Protein AF-A0A9D5PJR2-F1 (afdb_monomer)

Nearest PDB structures (foldseek):
  3s99-assembly1_A  TM=8.774E-01  e=3.807E-23  Brucella abortus 2308
  7x0r-assembly1_A  TM=8.544E-01  e=6.755E-19  Acetivibrio thermocellus
  4p98-assembly1_A  TM=8.118E-01  e=9.788E-18  Conexibacter woesei DSM 14684
  6shu-assembly1_A  TM=8.061E-01  e=1.067E-16  Borreliella burgdorferi JD1
  4ycs-assembly5_E  TM=8.191E-01  e=6.324E-02  Clostridioides difficile 630

Sequence (442 aa):
MPMFKKILALALALMMILGCVAVLASCGKKTDTPDNTVPDPDPVPLAELKTALITLHGDQSTYDKNFIDAFKTACANKGLTTEQYSIVTDIPEGDQCYDKAAEFADDGYQLVFADSFGHEPYMLKAAKEFKSVQFCHATGTQAHTAGVANFHDAFASIYEGRYLAGVAAGLKLLEMYDTDNDGAITDDEAKIGYVGAWPYAEVISGYTSFFLGVKSVVSNATMQVRYTSSWYDEKAEKQTALALIDDGCKLISQHADSMGAPTACEERSIPNVSYNGATGTNTFVIASKINWVPYFEYAIDCVINGKKISADYTGTIGTDSVQITALGTAAAEGTQAKLDEVKAQLVSGALKVFDCSKFTVKNAKADTSAFSKASFITMDEEGHLTAYLADVDDDGTYTGETNVIKTEGGITYFAESDGRSAPYFDIIIDGISIGAAVVVEE

Foldseek 3Di:
DPVVVVVVVVVVVVVVVVVPPPPPPDPPPPPPPVPLCPDQFDADALVLAAEEEEEQADCQFLQRVLVVVLLVVLCVVSPHDPVRYYYHHNQHLDLSLLVVLQVCLVVPHAEYEYEDASSQVSLLVNLVPRVNHAYEYEQYQALVPSSRQRYAYEYEPLLLLLLLLLLQVLLLLVVLCDPVDDRRDDLVLLEAEEEEADLDLVRLSSVLSSPLSNCVRNVSHFYEYAHQVHLDDLQQLQVRLLVSVVVRHQEYEYNHGDCNNVVNCLVVVGAYEYEQDFNQGQSYFKYKHFNCNLVSNVVSVSNNVSHRDDNFYYHYVLSVRIDMDPTHNSGDPCSVVVSVVSSVCVNVVVDDSFQQVSFFQPVLLVDPDPLRQVVQFDADPVRGTPWGQFPSNPPVPRDRDDTQFDADPNTTGRNADDSHRHGRRNGDIPSYDYDYHDDDDD

pLDDT: mean 88.7, std 16.84, range [25.62, 98.94]

Mean predicted aligned error: 8.14 Å

Solvent-accessible surface area (backbone atoms only — not comparable to full-atom values): 23193 Å² total; per-residue (Å²): 127,73,63,67,57,51,54,54,51,52,53,54,50,50,55,55,54,62,66,71,66,74,65,86,70,86,74,84,68,74,76,79,58,79,78,78,72,68,74,61,48,77,56,37,55,74,92,69,48,22,39,38,39,42,24,51,44,47,74,84,36,50,60,41,30,45,50,56,52,22,49,53,50,24,39,53,75,73,66,50,54,82,90,29,47,50,76,48,58,61,39,54,72,44,70,63,39,24,53,51,52,43,51,41,48,75,74,60,30,45,36,39,36,35,64,39,56,66,38,40,69,28,47,50,52,33,32,73,72,43,76,84,25,38,31,38,30,28,55,30,63,45,33,81,70,65,78,44,90,36,30,24,20,33,31,52,44,55,36,61,23,22,22,50,43,11,36,44,49,12,44,30,54,55,57,40,44,41,74,93,42,99,79,42,50,52,77,92,44,40,29,31,22,34,39,33,13,53,98,42,27,63,45,42,32,30,52,50,26,19,50,50,18,18,35,75,65,37,73,74,48,34,38,40,36,34,42,60,74,40,60,67,46,45,67,49,37,19,53,45,35,44,53,35,43,75,72,51,26,59,34,40,35,45,54,47,42,56,63,17,38,58,50,36,21,47,78,66,70,26,40,27,35,42,48,62,45,80,79,88,43,72,24,22,26,36,12,22,27,74,36,51,30,59,57,49,42,50,50,52,51,18,46,42,66,22,39,72,66,59,32,52,34,63,32,28,62,76,64,56,15,23,35,68,55,74,72,35,79,45,43,38,88,66,40,69,65,52,46,55,54,51,51,51,29,46,63,71,58,80,41,59,92,48,32,24,88,80,51,33,37,59,59,31,54,69,40,82,55,98,81,42,53,33,91,38,56,40,58,52,97,89,25,28,62,70,37,34,31,32,53,55,69,67,84,81,75,84,59,51,77,41,71,37,51,45,75,57,99,89,46,47,24,57,52,47,51,72,85,38,25,29,55,56,40,68,75,60,42,62,56,59,44,81,53,76,62,70,84,74,82,131

Structure (mmCIF, N/CA/C/O backbone):
data_AF-A0A9D5PJR2-F1
#
_entry.id   AF-A0A9D5PJR2-F1
#
loop_
_atom_site.group_PDB
_atom_site.id
_atom_site.type_symbol
_atom_site.label_atom_id
_atom_site.label_alt_id
_atom_site.label_comp_id
_atom_site.label_asym_id
_atom_site.label_entity_id
_atom_site.label_seq_id
_atom_site.pdbx_PDB_ins_code
_atom_site.Cartn_x
_atom_site.Cartn_y
_atom_site.Cartn_z
_atom_site.occupancy
_atom_site.B_iso_or_equiv
_atom_site.auth_seq_id
_atom_site.auth_comp_id
_atom_site.auth_asym_id
_atom_site.auth_atom_id
_atom_site.pdbx_PDB_model_num
ATOM 1 N N . MET A 1 1 ? -70.135 -40.331 -14.196 1.00 52.69 1 MET A N 1
ATOM 2 C CA . MET A 1 1 ? -68.723 -39.920 -13.987 1.00 52.69 1 MET A CA 1
ATOM 3 C C . MET A 1 1 ? -68.248 -38.612 -14.659 1.00 52.69 1 MET A C 1
ATOM 5 O O . MET A 1 1 ? -67.207 -38.136 -14.224 1.00 52.69 1 MET A O 1
ATOM 9 N N . PRO A 1 2 ? -68.937 -37.969 -15.632 1.00 46.69 2 PRO A N 1
ATOM 10 C CA . PRO A 1 2 ? -68.453 -36.698 -16.209 1.00 46.69 2 PRO A CA 1
ATOM 11 C C . PRO A 1 2 ? -68.989 -35.418 -15.530 1.00 46.69 2 PRO A C 1
ATOM 13 O O . PRO A 1 2 ? -68.427 -34.348 -15.732 1.00 46.69 2 PRO A O 1
ATOM 16 N N . MET A 1 3 ? -70.046 -35.498 -14.710 1.00 46.94 3 MET A N 1
ATOM 17 C CA . MET A 1 3 ? -70.679 -34.317 -14.091 1.00 46.94 3 MET A CA 1
ATOM 18 C C . MET A 1 3 ? -70.000 -33.883 -12.776 1.00 46.94 3 MET A C 1
ATOM 20 O O . MET A 1 3 ? -69.862 -32.693 -12.519 1.00 46.94 3 MET A O 1
ATOM 24 N N . PHE A 1 4 ? -69.459 -34.832 -12.004 1.00 44.72 4 PHE A N 1
ATOM 25 C CA . PHE A 1 4 ? -68.727 -34.551 -10.758 1.00 44.72 4 PHE A CA 1
ATOM 26 C C . PHE A 1 4 ? -67.376 -33.851 -11.010 1.00 44.72 4 PHE A C 1
ATOM 28 O O . PHE A 1 4 ? -66.970 -32.981 -10.250 1.00 44.72 4 PHE A O 1
ATOM 35 N N . LYS A 1 5 ? -66.724 -34.147 -12.146 1.00 44.00 5 LYS A N 1
ATOM 36 C CA . LYS A 1 5 ? -65.505 -33.449 -12.593 1.00 44.00 5 LYS A CA 1
ATOM 37 C C . LYS A 1 5 ? -65.777 -32.011 -13.061 1.00 44.00 5 LYS A C 1
ATOM 39 O O . LYS A 1 5 ? -64.919 -31.157 -12.890 1.00 44.00 5 LYS A O 1
ATOM 44 N N . LYS A 1 6 ? -66.972 -31.723 -13.599 1.00 43.50 6 LYS A N 1
ATOM 45 C CA . LYS A 1 6 ? -67.368 -30.368 -14.030 1.00 43.50 6 LYS A CA 1
ATOM 46 C C . LYS A 1 6 ? -67.736 -29.460 -12.854 1.00 43.50 6 LYS A C 1
ATOM 48 O O . LYS A 1 6 ? -67.397 -28.287 -12.887 1.00 43.50 6 LYS A O 1
ATOM 53 N N . ILE A 1 7 ? -68.355 -30.004 -11.803 1.00 53.38 7 ILE A N 1
ATOM 54 C CA . ILE A 1 7 ? -68.672 -29.252 -10.575 1.00 53.38 7 ILE A CA 1
ATOM 55 C C . ILE A 1 7 ? -67.394 -28.961 -9.769 1.00 53.38 7 ILE A C 1
ATOM 57 O O . ILE A 1 7 ? -67.227 -27.849 -9.277 1.00 53.38 7 ILE A O 1
ATOM 61 N N . LEU A 1 8 ? -66.446 -29.906 -9.721 1.00 46.09 8 LEU A N 1
ATOM 62 C CA . LEU A 1 8 ? -65.144 -29.695 -9.080 1.00 46.09 8 LEU A CA 1
ATOM 63 C C . LEU A 1 8 ? -64.267 -28.687 -9.852 1.00 46.09 8 LEU A C 1
ATOM 65 O O . LEU A 1 8 ? -63.626 -27.843 -9.238 1.00 46.09 8 LEU A O 1
ATOM 69 N N . ALA A 1 9 ? -64.298 -28.704 -11.191 1.00 48.59 9 ALA A N 1
ATOM 70 C CA . ALA A 1 9 ? -63.581 -27.727 -12.017 1.00 48.59 9 ALA A CA 1
ATOM 71 C C . ALA A 1 9 ? -64.177 -26.306 -11.930 1.00 48.59 9 ALA A C 1
ATOM 73 O O . ALA A 1 9 ? -63.424 -25.336 -11.917 1.00 48.59 9 ALA A O 1
ATOM 74 N N . LEU A 1 10 ? -65.506 -26.166 -11.812 1.00 44.97 10 LEU A N 1
ATOM 75 C CA . LEU A 1 10 ? -66.154 -24.860 -11.622 1.00 44.97 10 LEU A CA 1
ATOM 76 C C . LEU A 1 10 ? -65.915 -24.292 -10.210 1.00 44.97 10 LEU A C 1
ATOM 78 O O . LEU A 1 10 ? -65.758 -23.084 -10.061 1.00 44.97 10 LEU A O 1
ATOM 82 N N . ALA A 1 11 ? -65.833 -25.153 -9.187 1.00 47.03 11 ALA A N 1
ATOM 83 C CA . ALA A 1 11 ? -65.509 -24.752 -7.816 1.00 47.03 11 ALA A CA 1
ATOM 84 C C . ALA A 1 11 ? -64.033 -24.334 -7.653 1.00 47.03 11 ALA A C 1
ATOM 86 O O . ALA A 1 11 ? -63.753 -23.372 -6.941 1.00 47.03 11 ALA A O 1
ATOM 87 N N . LEU A 1 12 ? -63.097 -24.987 -8.357 1.00 47.53 12 LEU A N 1
ATOM 88 C CA . LEU A 1 12 ? -61.693 -24.554 -8.399 1.00 47.53 12 LEU A CA 1
ATOM 89 C C . LEU A 1 12 ? -61.491 -23.270 -9.227 1.00 47.53 12 LEU A C 1
ATOM 91 O O . LEU A 1 12 ? -60.682 -22.431 -8.841 1.00 47.53 12 LEU A O 1
ATOM 95 N N . ALA A 1 13 ? -62.252 -23.065 -10.308 1.00 46.59 13 ALA A N 1
ATOM 96 C CA . ALA A 1 13 ? -62.172 -21.840 -11.110 1.00 46.59 13 ALA A CA 1
ATOM 97 C C . ALA A 1 13 ? -62.785 -20.613 -10.402 1.00 46.59 13 ALA A C 1
ATOM 99 O O . ALA A 1 13 ? -62.235 -19.517 -10.501 1.00 46.59 13 ALA A O 1
ATOM 100 N N . LEU A 1 14 ? -63.870 -20.776 -9.629 1.00 42.06 14 LEU A N 1
ATOM 101 C CA . LEU A 1 14 ? -64.416 -19.681 -8.812 1.00 42.06 14 LEU A CA 1
ATOM 102 C C . LEU A 1 14 ? -63.527 -19.329 -7.605 1.00 42.06 14 LEU A C 1
ATOM 104 O O . LEU A 1 14 ? -63.478 -18.159 -7.229 1.00 42.06 14 LEU A O 1
ATOM 108 N N . MET A 1 15 ? -62.782 -20.288 -7.039 1.00 47.50 15 MET A N 1
ATOM 109 C CA . MET A 1 15 ? -61.779 -19.996 -6.002 1.00 47.50 15 MET A CA 1
ATOM 110 C C . MET A 1 15 ? -60.532 -19.292 -6.558 1.00 47.50 15 MET A C 1
ATOM 112 O O . MET A 1 15 ? -59.931 -18.493 -5.845 1.00 47.50 15 MET A O 1
ATOM 116 N N . MET A 1 16 ? -60.189 -19.492 -7.836 1.00 43.00 16 MET A N 1
ATOM 117 C CA . MET A 1 16 ? -59.125 -18.718 -8.491 1.00 43.00 16 MET A CA 1
ATOM 118 C C . MET A 1 16 ? -59.555 -17.287 -8.852 1.00 43.00 16 MET A C 1
ATOM 120 O O . MET A 1 16 ? -58.722 -16.391 -8.821 1.00 43.00 16 MET A O 1
ATOM 124 N N . ILE A 1 17 ? -60.839 -17.026 -9.134 1.00 43.53 17 ILE A N 1
ATOM 125 C CA . ILE A 1 17 ? -61.300 -15.678 -9.529 1.00 43.53 17 ILE A CA 1
ATOM 126 C C . ILE A 1 17 ? -61.677 -14.801 -8.319 1.00 43.53 17 ILE A C 1
ATOM 128 O O . ILE A 1 17 ? -61.414 -13.601 -8.354 1.00 43.53 17 ILE A O 1
ATOM 132 N N . LEU A 1 18 ? -62.184 -15.357 -7.207 1.00 36.44 18 LEU A N 1
ATOM 133 C CA . LEU A 1 18 ? -62.359 -14.570 -5.969 1.00 36.44 18 LEU A CA 1
ATOM 134 C C . LEU A 1 18 ? -61.035 -14.282 -5.233 1.00 36.44 18 LEU A C 1
ATOM 136 O O . LEU A 1 18 ? -60.969 -13.311 -4.483 1.00 36.44 18 LEU A O 1
ATOM 140 N N . GLY A 1 19 ? -59.975 -15.062 -5.477 1.00 40.91 19 GLY A N 1
ATOM 141 C CA . GLY A 1 19 ? -58.626 -14.770 -4.974 1.00 40.91 19 GLY A CA 1
ATOM 142 C C . GLY A 1 19 ? -57.915 -13.635 -5.724 1.00 40.91 19 GLY A C 1
ATOM 143 O O . GLY A 1 19 ? -57.023 -12.999 -5.170 1.00 40.91 19 GLY A O 1
ATOM 144 N N . CYS A 1 20 ? -58.340 -13.330 -6.957 1.00 36.72 20 CYS A N 1
ATOM 145 C CA . CYS A 1 20 ? -57.711 -12.321 -7.814 1.00 36.72 20 CYS A CA 1
ATOM 146 C C . CYS A 1 20 ? -58.354 -10.920 -7.757 1.00 36.72 20 CYS A C 1
ATOM 148 O O . CYS A 1 20 ? -57.863 -10.020 -8.431 1.00 36.72 20 CYS A O 1
ATOM 150 N N . VAL A 1 21 ? -59.411 -10.691 -6.963 1.00 39.53 21 VAL A N 1
ATOM 151 C CA . VAL A 1 21 ? -60.089 -9.369 -6.892 1.00 39.53 21 VAL A CA 1
ATOM 152 C C . VAL A 1 21 ? -60.064 -8.735 -5.487 1.00 39.53 21 VAL A C 1
ATOM 154 O O . VAL A 1 21 ? -60.427 -7.575 -5.332 1.00 39.53 21 VAL A O 1
ATOM 157 N N . ALA A 1 22 ? -59.538 -9.419 -4.465 1.00 36.53 22 ALA A N 1
ATOM 158 C CA . ALA A 1 22 ? -59.461 -8.891 -3.093 1.00 36.53 22 ALA A CA 1
ATOM 159 C C . ALA A 1 22 ? -58.058 -8.418 -2.643 1.00 36.53 22 ALA A C 1
ATOM 161 O O . ALA A 1 22 ? -57.836 -8.250 -1.449 1.00 36.53 22 ALA A O 1
ATOM 162 N N . VAL A 1 23 ? -57.113 -8.181 -3.567 1.00 35.72 23 VAL A N 1
ATOM 163 C CA . VAL A 1 23 ? -55.771 -7.627 -3.240 1.00 35.72 23 VAL A CA 1
ATOM 164 C C . VAL A 1 23 ? -55.412 -6.386 -4.084 1.00 35.72 23 VAL A C 1
ATOM 166 O O . VAL A 1 23 ? -54.296 -5.886 -4.037 1.00 35.72 23 VAL A O 1
ATOM 169 N N . LEU A 1 24 ? -56.371 -5.802 -4.813 1.00 35.50 24 LEU A N 1
ATOM 170 C CA . LEU A 1 24 ? -56.173 -4.542 -5.558 1.00 35.50 24 LEU A CA 1
ATOM 171 C C . LEU A 1 24 ? -56.577 -3.275 -4.779 1.00 35.50 24 LEU A C 1
ATOM 173 O O . LEU A 1 24 ? -56.768 -2.211 -5.360 1.00 35.50 24 LEU A O 1
ATOM 177 N N . ALA A 1 25 ? -56.642 -3.356 -3.452 1.00 43.44 25 ALA A N 1
ATOM 178 C CA . ALA A 1 25 ? -56.685 -2.189 -2.580 1.00 43.44 25 ALA A CA 1
ATOM 179 C C . ALA A 1 25 ? -55.900 -2.509 -1.302 1.00 43.44 25 ALA A C 1
ATOM 181 O O . ALA A 1 25 ? -56.259 -3.428 -0.576 1.00 43.44 25 ALA A O 1
ATOM 182 N N . SER A 1 26 ? -54.844 -1.736 -1.034 1.00 36.69 26 SER A N 1
ATOM 183 C CA . SER A 1 26 ? -53.911 -1.880 0.097 1.00 36.69 26 SER A CA 1
ATOM 184 C C . SER A 1 26 ? -52.732 -2.845 -0.108 1.00 36.69 26 SER A C 1
ATOM 186 O O . SER A 1 26 ? -52.546 -3.820 0.615 1.00 36.69 26 SER A O 1
ATOM 188 N N . CYS A 1 27 ? -51.868 -2.519 -1.070 1.00 27.56 27 CYS A N 1
ATOM 189 C CA . CYS A 1 27 ? -50.467 -2.950 -1.075 1.00 27.56 27 CYS A CA 1
ATOM 190 C C . CYS A 1 27 ? -49.558 -1.743 -1.345 1.00 27.56 27 CYS A C 1
ATOM 192 O O . CYS A 1 27 ? -48.788 -1.717 -2.295 1.00 27.56 27 CYS A O 1
ATOM 194 N N . GLY A 1 28 ? -49.628 -0.739 -0.466 1.00 32.19 28 GLY A N 1
ATOM 195 C CA . GLY A 1 28 ? -48.444 0.051 -0.129 1.00 32.19 28 GLY A CA 1
ATOM 196 C C . GLY A 1 28 ? -47.586 -0.794 0.805 1.00 32.19 28 GLY A C 1
ATOM 197 O O . GLY A 1 28 ? -47.544 -0.546 2.007 1.00 32.19 28 GLY A O 1
ATOM 198 N N . LYS A 1 29 ? -47.005 -1.877 0.278 1.00 25.62 29 LYS A N 1
ATOM 199 C CA . LYS A 1 29 ? -46.050 -2.678 1.033 1.00 25.62 29 LYS A CA 1
ATOM 200 C C . LYS A 1 29 ? -44.790 -1.830 1.091 1.00 25.62 29 LYS A C 1
ATOM 202 O O . LYS A 1 29 ? -44.111 -1.667 0.081 1.00 25.62 29 LYS A O 1
ATOM 207 N N . LYS A 1 30 ? -44.554 -1.241 2.266 1.00 30.16 30 LYS A N 1
ATOM 208 C CA . LYS A 1 30 ? -43.218 -0.873 2.715 1.00 30.16 30 LYS A CA 1
ATOM 209 C C . LYS A 1 30 ? -42.295 -1.994 2.258 1.00 30.16 30 LYS A C 1
ATOM 211 O O . LYS A 1 30 ? -42.483 -3.151 2.634 1.00 30.16 30 LYS A O 1
ATOM 216 N N . THR A 1 31 ? -41.378 -1.662 1.365 1.00 25.89 31 THR A N 1
ATOM 217 C CA . THR A 1 31 ? -40.114 -2.366 1.334 1.00 25.89 31 THR A CA 1
ATOM 218 C C . THR A 1 31 ? -39.574 -2.202 2.744 1.00 25.89 31 THR A C 1
ATOM 220 O O . THR A 1 31 ? -39.155 -1.107 3.113 1.00 25.89 31 THR A O 1
ATOM 223 N N . ASP A 1 32 ? -39.661 -3.254 3.554 1.00 32.19 32 ASP A N 1
ATOM 224 C CA . ASP A 1 32 ? -38.741 -3.418 4.670 1.00 32.19 32 ASP A CA 1
ATOM 225 C C . ASP A 1 32 ? -37.371 -3.665 4.022 1.00 32.19 32 ASP A C 1
ATOM 227 O O . ASP A 1 32 ? -36.853 -4.777 3.970 1.00 32.19 32 ASP A O 1
ATOM 231 N N . THR A 1 33 ? -36.818 -2.606 3.426 1.00 28.81 33 THR A N 1
ATOM 232 C CA . THR A 1 33 ? -35.387 -2.374 3.489 1.00 28.81 33 THR A CA 1
ATOM 233 C C . THR A 1 33 ? -35.076 -2.511 4.975 1.00 28.81 33 THR A C 1
ATOM 235 O O . THR A 1 33 ? -35.781 -1.867 5.763 1.00 28.81 33 THR A O 1
ATOM 238 N N . PRO A 1 34 ? -34.119 -3.352 5.400 1.00 29.62 34 PRO A N 1
ATOM 239 C CA . PRO A 1 34 ? -33.586 -3.213 6.741 1.00 29.62 34 PRO A CA 1
ATOM 240 C C . PRO A 1 34 ? -33.292 -1.730 6.897 1.00 29.62 34 PRO A C 1
ATOM 242 O O . PRO A 1 34 ? -32.591 -1.146 6.064 1.00 29.62 34 PRO A O 1
ATOM 245 N N . ASP A 1 35 ? -33.952 -1.096 7.857 1.00 32.56 35 ASP A N 1
ATOM 246 C CA . ASP A 1 35 ? -33.640 0.272 8.201 1.00 32.56 35 ASP A CA 1
ATOM 247 C C . ASP A 1 35 ? -32.253 0.211 8.839 1.00 32.56 35 ASP A C 1
ATOM 249 O O . ASP A 1 35 ? -32.098 0.078 10.046 1.00 32.56 35 ASP A O 1
ATOM 253 N N . ASN A 1 36 ? -31.227 0.195 7.985 1.00 35.72 36 ASN A N 1
ATOM 254 C CA . ASN A 1 36 ? -29.820 0.234 8.355 1.00 35.72 36 ASN A CA 1
ATOM 255 C C . ASN A 1 36 ? -29.443 1.622 8.893 1.00 35.72 36 ASN A C 1
ATOM 257 O O . ASN A 1 36 ? -28.254 1.923 9.028 1.00 35.72 36 ASN A O 1
ATOM 261 N N . THR A 1 37 ? -30.426 2.472 9.223 1.00 39.44 37 THR A N 1
ATOM 262 C CA . THR A 1 37 ? -30.210 3.610 10.109 1.00 39.44 37 THR A CA 1
ATOM 263 C C . THR A 1 37 ? -29.995 3.086 11.527 1.00 39.44 37 THR A C 1
ATOM 265 O O . THR A 1 37 ? -30.824 3.190 12.425 1.00 39.44 37 THR A O 1
ATOM 268 N N . VAL A 1 38 ? -28.819 2.491 11.733 1.00 53.53 38 VAL A N 1
ATOM 269 C CA . VAL A 1 38 ? -28.205 2.484 13.056 1.00 53.53 38 VAL A CA 1
ATOM 270 C C . VAL A 1 38 ? -28.164 3.954 13.479 1.00 53.53 38 VAL A C 1
ATOM 272 O O . VAL A 1 38 ? -27.588 4.752 12.732 1.00 53.53 38 VAL A O 1
ATOM 275 N N . PRO A 1 39 ? -28.821 4.338 14.589 1.00 57.62 39 PRO A N 1
ATOM 276 C CA . PRO A 1 39 ? -28.749 5.701 15.085 1.00 57.62 39 PRO A CA 1
ATOM 277 C C . PRO A 1 39 ? -27.286 6.104 15.236 1.00 57.62 39 PRO A C 1
ATOM 279 O O . PRO A 1 39 ? -26.465 5.283 15.654 1.00 57.62 39 PRO A O 1
ATOM 282 N N . ASP A 1 40 ? -26.971 7.347 14.881 1.00 70.81 40 ASP A N 1
ATOM 283 C CA . ASP A 1 40 ? -25.651 7.903 15.148 1.00 70.81 40 ASP A CA 1
ATOM 284 C C . ASP A 1 40 ? -25.293 7.688 16.633 1.00 70.81 40 ASP A C 1
ATOM 286 O O . ASP A 1 40 ? -26.171 7.829 17.496 1.00 70.81 40 ASP A O 1
ATOM 290 N N . PRO A 1 41 ? -24.045 7.291 16.945 1.00 78.38 41 PRO A N 1
ATOM 291 C CA . PRO A 1 41 ? -23.635 7.070 18.323 1.00 78.38 41 PRO A CA 1
ATOM 292 C C . PRO A 1 41 ? -23.703 8.381 19.113 1.00 78.38 41 PRO A C 1
ATOM 294 O O . PRO A 1 41 ? -23.521 9.464 18.556 1.00 78.38 41 PRO A O 1
ATOM 297 N N . ASP A 1 42 ? -23.923 8.288 20.425 1.00 85.56 42 ASP A N 1
ATOM 298 C CA . ASP A 1 42 ? -23.877 9.473 21.279 1.00 85.56 42 ASP A CA 1
ATOM 299 C C . ASP A 1 42 ? -22.464 10.095 21.247 1.00 85.56 42 ASP A C 1
ATOM 301 O O . ASP A 1 42 ? -21.467 9.367 21.318 1.00 85.56 42 ASP A O 1
ATOM 305 N N . PRO A 1 43 ? -22.345 11.431 21.140 1.00 92.56 43 PRO A N 1
ATOM 306 C CA . PRO A 1 43 ? -21.051 12.101 21.131 1.00 92.56 43 PRO A CA 1
ATOM 307 C C . PRO A 1 43 ? -20.316 11.910 22.460 1.00 92.56 43 PRO A C 1
ATOM 309 O O . PRO A 1 43 ? -20.895 12.095 23.533 1.00 92.56 43 PRO A O 1
ATOM 312 N N . VAL A 1 44 ? -19.018 11.615 22.388 1.00 95.50 44 VAL A N 1
ATOM 313 C CA . VAL A 1 44 ? -18.141 11.489 23.562 1.00 95.50 44 VAL A CA 1
ATOM 314 C C . VAL A 1 44 ? -17.343 12.784 23.740 1.00 95.50 44 VAL A C 1
ATOM 316 O O . VAL A 1 44 ? -16.547 13.133 22.867 1.00 95.50 44 VAL A O 1
ATOM 319 N N . PRO A 1 45 ? -17.490 13.524 24.853 1.00 95.75 45 PRO A N 1
ATOM 320 C CA . PRO A 1 45 ? -16.675 14.709 25.095 1.00 95.75 45 PRO A CA 1
ATOM 321 C C . PRO A 1 45 ? -15.177 14.390 25.007 1.00 95.75 45 PRO A C 1
ATOM 323 O O . PRO A 1 45 ? -14.715 13.409 25.581 1.00 95.75 45 PRO A O 1
ATOM 326 N N . LEU A 1 46 ? -14.389 15.253 24.355 1.00 95.50 46 LEU A N 1
ATOM 327 C CA . LEU A 1 46 ? -12.939 15.046 24.196 1.00 95.50 46 LEU A CA 1
ATOM 328 C C . LEU A 1 46 ? -12.219 14.784 25.532 1.00 95.50 46 LEU A C 1
ATOM 330 O O . LEU A 1 46 ? -11.266 14.019 25.563 1.00 95.50 46 LEU A O 1
ATOM 334 N N . ALA A 1 47 ? -12.667 15.403 26.628 1.00 95.69 47 ALA A N 1
ATOM 335 C CA . ALA A 1 47 ? -12.087 15.211 27.961 1.00 95.69 47 ALA A CA 1
ATOM 336 C C . ALA A 1 47 ? -12.379 13.826 28.577 1.00 95.69 47 ALA A C 1
ATOM 338 O O . ALA A 1 47 ? -11.711 13.432 29.528 1.00 95.69 47 ALA A O 1
ATOM 339 N N . GLU A 1 48 ? -13.381 13.116 28.060 1.00 95.56 48 GLU A N 1
ATOM 340 C CA . GLU A 1 48 ? -13.817 11.792 28.516 1.00 95.56 48 GLU A CA 1
ATOM 341 C C . GLU A 1 48 ? -13.354 10.676 27.570 1.00 95.56 48 GLU A C 1
ATOM 343 O O . GLU A 1 48 ? -13.314 9.518 27.977 1.00 95.56 48 GLU A O 1
ATOM 348 N N . LEU A 1 49 ? -12.966 11.022 26.336 1.00 97.69 49 LEU A N 1
ATOM 349 C CA . LEU A 1 49 ? -12.475 10.069 25.349 1.00 97.69 49 LEU A CA 1
ATOM 350 C C . LEU A 1 49 ? -11.214 9.354 25.847 1.00 97.69 49 LEU A C 1
ATOM 352 O O . LEU A 1 49 ? -10.213 9.996 26.179 1.00 97.69 49 LEU A O 1
ATOM 356 N N . LYS A 1 50 ? -11.256 8.025 25.790 1.00 98.50 50 LYS A N 1
ATOM 357 C CA . LYS A 1 50 ? -10.116 7.120 25.884 1.00 98.50 50 LYS A CA 1
ATOM 358 C C . LYS A 1 50 ? -10.014 6.254 24.630 1.00 98.50 50 LYS A C 1
ATOM 360 O O . LYS A 1 50 ? -11.016 5.693 24.180 1.00 98.50 50 LYS A O 1
ATOM 365 N N . THR A 1 51 ? -8.808 6.128 24.081 1.00 98.75 51 THR A N 1
ATOM 366 C CA . THR A 1 51 ? -8.543 5.377 22.843 1.00 98.75 51 THR A CA 1
ATOM 367 C C . THR A 1 51 ? -7.314 4.476 22.955 1.00 98.75 51 THR A C 1
ATOM 369 O O . THR A 1 51 ? -6.344 4.834 23.615 1.00 98.75 51 THR A O 1
ATOM 372 N N . ALA A 1 52 ? -7.328 3.297 22.343 1.00 98.75 52 ALA A N 1
ATOM 373 C CA . ALA A 1 52 ? -6.226 2.342 22.442 1.00 98.75 52 ALA A CA 1
ATOM 374 C C . ALA A 1 52 ? -5.745 1.854 21.075 1.00 98.75 52 ALA A C 1
ATOM 376 O O . ALA A 1 52 ? -6.534 1.758 20.140 1.00 98.75 52 ALA A O 1
ATOM 377 N N . LEU A 1 53 ? -4.461 1.509 20.990 1.00 98.81 53 LEU A N 1
ATOM 378 C CA . LEU A 1 53 ? -3.848 0.825 19.854 1.00 98.81 53 LEU A CA 1
ATOM 379 C C . LEU A 1 53 ? -3.249 -0.512 20.313 1.00 98.81 53 LEU A C 1
ATOM 381 O O . LEU A 1 53 ? -2.482 -0.553 21.277 1.00 98.81 53 LEU A O 1
ATOM 385 N N . ILE A 1 54 ? -3.592 -1.580 19.602 1.00 98.69 54 ILE A N 1
ATOM 386 C CA . ILE A 1 54 ? -3.044 -2.930 19.729 1.00 98.69 54 ILE A CA 1
ATOM 387 C C . ILE A 1 54 ? -2.141 -3.174 18.518 1.00 98.69 54 ILE A C 1
ATOM 389 O O . ILE A 1 54 ? -2.612 -3.017 17.393 1.00 98.69 54 ILE A O 1
ATOM 393 N N . THR A 1 55 ? -0.877 -3.549 18.740 1.00 97.56 55 THR A N 1
ATOM 394 C CA . THR A 1 55 ? 0.066 -3.857 17.651 1.00 97.56 55 THR A CA 1
ATOM 395 C C . THR A 1 55 ? 0.639 -5.268 17.729 1.00 97.56 55 THR A C 1
ATOM 397 O O . THR A 1 55 ? 0.814 -5.819 18.826 1.00 97.56 55 THR A O 1
ATOM 400 N N . LEU A 1 56 ? 0.928 -5.870 16.569 1.00 91.88 56 LEU A N 1
ATOM 401 C CA . LEU A 1 56 ? 1.504 -7.219 16.483 1.00 91.88 56 LEU A CA 1
ATOM 402 C C . LEU A 1 56 ? 2.933 -7.276 17.032 1.00 91.88 56 LEU A C 1
ATOM 404 O O . LEU A 1 56 ? 3.277 -8.220 17.742 1.00 91.88 56 LEU A O 1
ATOM 408 N N . HIS A 1 57 ? 3.745 -6.263 16.743 1.00 90.69 57 HIS A N 1
ATOM 409 C CA . HIS A 1 57 ? 5.129 -6.123 17.194 1.00 90.69 57 HIS A CA 1
ATOM 410 C C . HIS A 1 57 ? 5.374 -4.750 17.839 1.00 90.69 57 HIS A C 1
ATOM 412 O O . HIS A 1 57 ? 4.518 -3.864 17.858 1.00 90.69 57 HIS A O 1
ATOM 418 N N . GLY A 1 58 ? 6.573 -4.562 18.393 1.00 89.75 58 GLY A N 1
ATOM 419 C CA . GLY A 1 58 ? 7.070 -3.263 18.851 1.00 89.75 58 GLY A CA 1
ATOM 420 C C . GLY A 1 58 ? 7.677 -2.377 17.749 1.00 89.75 58 GLY A C 1
ATOM 421 O O . GLY A 1 58 ? 7.633 -2.666 16.556 1.00 89.75 58 GLY A O 1
ATOM 422 N N . ASP A 1 59 ? 8.338 -1.297 18.170 1.00 88.31 59 ASP A N 1
ATOM 423 C CA . ASP A 1 59 ? 8.902 -0.247 17.302 1.00 88.31 59 ASP A CA 1
ATOM 424 C C . ASP A 1 59 ? 10.104 -0.660 16.430 1.00 88.31 59 ASP A C 1
ATOM 426 O O . ASP A 1 59 ? 10.620 0.153 15.658 1.00 88.31 59 ASP A O 1
ATOM 430 N N . GLN A 1 60 ? 10.554 -1.908 16.552 1.00 83.38 60 GLN A N 1
ATOM 431 C CA . GLN A 1 60 ? 11.595 -2.492 15.706 1.00 83.38 60 GLN A CA 1
ATOM 432 C C . GLN A 1 60 ? 11.051 -2.913 14.334 1.00 83.38 60 GLN A C 1
ATOM 434 O O . GLN A 1 60 ? 11.809 -2.961 13.365 1.00 83.38 60 GLN A O 1
ATOM 439 N N . SER A 1 61 ? 9.747 -3.189 14.242 1.00 84.94 61 SER A N 1
ATOM 440 C CA . SER A 1 61 ? 9.053 -3.383 12.972 1.00 84.94 61 SER A CA 1
ATOM 441 C C . SER A 1 61 ? 8.776 -2.024 12.337 1.00 84.94 61 SER A C 1
ATOM 443 O O . SER A 1 61 ? 8.201 -1.131 12.966 1.00 84.94 61 SER A O 1
ATOM 445 N N . THR A 1 62 ? 9.184 -1.844 11.078 1.00 81.44 62 THR A N 1
ATOM 446 C CA . THR A 1 62 ? 8.944 -0.580 10.363 1.00 81.44 62 THR A CA 1
ATOM 447 C C . THR A 1 62 ? 7.453 -0.306 10.153 1.00 81.44 62 THR A C 1
ATOM 449 O O . THR A 1 62 ? 7.053 0.862 10.114 1.00 81.44 62 THR A O 1
ATOM 452 N N . TYR A 1 63 ? 6.636 -1.359 10.075 1.00 85.69 63 TYR A N 1
ATOM 453 C CA . TYR A 1 63 ? 5.184 -1.292 9.949 1.00 85.69 63 TYR A CA 1
ATOM 454 C C . TYR A 1 63 ? 4.521 -0.831 11.255 1.00 85.69 63 TYR A C 1
ATOM 456 O O . TYR A 1 63 ? 3.913 0.241 11.287 1.00 85.69 63 TYR A O 1
ATOM 464 N N . ASP A 1 64 ? 4.720 -1.560 12.355 1.00 90.69 64 ASP A N 1
ATOM 465 C CA . ASP A 1 64 ? 4.117 -1.251 13.659 1.00 90.69 64 ASP A CA 1
ATOM 466 C C . ASP A 1 64 ? 4.598 0.110 14.183 1.00 90.69 64 ASP A C 1
ATOM 468 O O . ASP A 1 64 ? 3.817 0.922 14.685 1.00 90.69 64 ASP A O 1
ATOM 472 N N . LYS A 1 65 ? 5.884 0.440 13.982 1.00 90.81 65 LYS A N 1
ATOM 473 C CA . LYS A 1 65 ? 6.415 1.770 14.306 1.00 90.81 65 LYS A CA 1
ATOM 474 C C . LYS A 1 65 ? 5.636 2.885 13.607 1.00 90.81 65 LYS A C 1
ATOM 476 O O . LYS A 1 65 ? 5.389 3.928 14.217 1.00 90.81 65 LYS A O 1
ATOM 481 N N . ASN A 1 66 ? 5.251 2.686 12.347 1.00 91.00 66 ASN A N 1
ATOM 482 C CA . ASN A 1 66 ? 4.486 3.669 11.590 1.00 91.00 66 ASN A CA 1
ATOM 483 C C . ASN A 1 66 ? 3.079 3.877 12.180 1.00 91.00 66 ASN A C 1
ATOM 485 O O . ASN A 1 66 ? 2.642 5.023 12.293 1.00 91.00 66 ASN A O 1
ATOM 489 N N . PHE A 1 67 ? 2.405 2.810 12.625 1.00 95.31 67 PHE A N 1
ATOM 490 C CA . PHE A 1 67 ? 1.135 2.908 13.360 1.00 95.31 67 PHE A CA 1
ATOM 491 C C . PHE A 1 67 ? 1.303 3.612 14.707 1.00 95.31 67 PHE A C 1
ATOM 493 O O . PHE A 1 67 ? 0.572 4.559 14.998 1.00 95.31 67 PHE A O 1
ATOM 500 N N . ILE A 1 68 ? 2.295 3.206 15.503 1.00 97.38 68 ILE A N 1
ATOM 501 C CA . ILE A 1 68 ? 2.577 3.770 16.831 1.00 97.38 68 ILE A CA 1
ATOM 502 C C . ILE A 1 68 ? 2.855 5.274 16.742 1.00 97.38 68 ILE A C 1
ATOM 504 O O . ILE A 1 68 ? 2.297 6.058 17.516 1.00 97.38 68 ILE A O 1
ATOM 508 N N . ASP A 1 69 ? 3.716 5.691 15.813 1.00 96.12 69 ASP A N 1
ATOM 509 C CA . ASP A 1 69 ? 4.064 7.101 15.633 1.00 96.12 69 ASP A CA 1
ATOM 510 C C . ASP A 1 69 ? 2.851 7.903 15.139 1.00 96.12 69 ASP A C 1
ATOM 512 O O . ASP A 1 69 ? 2.548 8.961 15.695 1.00 96.12 69 ASP A O 1
ATOM 516 N N . ALA A 1 70 ? 2.105 7.382 14.158 1.00 97.12 70 ALA A N 1
ATOM 517 C CA . ALA A 1 70 ? 0.907 8.037 13.639 1.00 97.12 70 ALA A CA 1
ATOM 518 C C . ALA A 1 70 ? -0.203 8.163 14.694 1.00 97.12 70 ALA A C 1
ATOM 520 O O . ALA A 1 70 ? -0.838 9.212 14.790 1.00 97.12 70 ALA A O 1
ATOM 521 N N . PHE A 1 71 ? -0.410 7.143 15.527 1.00 98.44 71 PHE A N 1
ATOM 522 C CA . PHE A 1 71 ? -1.403 7.167 16.600 1.00 98.44 71 PHE A CA 1
ATOM 523 C C . PHE A 1 71 ? -1.060 8.215 17.659 1.00 98.44 71 PHE A C 1
ATOM 525 O O . PHE A 1 71 ? -1.919 9.009 18.048 1.00 98.44 71 PHE A O 1
ATOM 532 N N . LYS A 1 72 ? 0.214 8.292 18.069 1.00 98.25 72 LYS A N 1
ATOM 533 C CA . LYS A 1 72 ? 0.703 9.342 18.979 1.00 98.25 72 LYS A CA 1
ATOM 534 C C . LYS A 1 72 ? 0.513 10.734 18.380 1.00 98.25 72 LYS A C 1
ATOM 536 O O . LYS A 1 72 ? 0.040 11.631 19.078 1.00 98.25 72 LYS A O 1
ATOM 541 N N . THR A 1 73 ? 0.861 10.920 17.105 1.00 98.31 73 THR A N 1
ATOM 542 C CA . THR A 1 73 ? 0.677 12.196 16.400 1.00 98.31 73 THR A CA 1
ATOM 543 C C . THR A 1 73 ? -0.795 12.586 16.320 1.00 98.31 73 THR A C 1
ATOM 545 O O . THR A 1 73 ? -1.127 13.711 16.681 1.00 98.31 73 THR A O 1
ATOM 548 N N . ALA A 1 74 ? -1.682 11.670 15.928 1.00 98.44 74 ALA A N 1
ATOM 549 C CA . ALA A 1 74 ? -3.118 11.925 15.869 1.00 98.44 74 ALA A CA 1
ATOM 550 C C . ALA A 1 74 ? -3.679 12.287 17.251 1.00 98.44 74 ALA A C 1
ATOM 552 O O . ALA A 1 74 ? -4.325 13.321 17.400 1.00 98.44 74 ALA A O 1
ATOM 553 N N . CYS A 1 75 ? -3.364 11.511 18.294 1.00 98.50 75 CYS A N 1
ATOM 554 C CA . CYS A 1 75 ? -3.787 11.819 19.663 1.00 98.50 75 CYS A CA 1
ATOM 555 C C . CYS A 1 75 ? -3.333 13.222 20.096 1.00 98.50 75 CYS A C 1
ATOM 557 O O . CYS A 1 75 ? -4.140 13.999 20.609 1.00 98.50 75 CYS A O 1
ATOM 559 N N . ALA A 1 76 ? -2.074 13.583 19.829 1.00 98.25 76 ALA A N 1
ATOM 560 C CA . ALA A 1 76 ? -1.546 14.910 20.135 1.00 98.25 76 ALA A CA 1
ATOM 561 C C . ALA A 1 76 ? -2.256 16.026 19.344 1.00 98.25 76 ALA A C 1
ATOM 563 O O . ALA A 1 76 ? -2.649 17.033 19.933 1.00 98.25 76 ALA A O 1
ATOM 564 N N . ASN A 1 77 ? -2.477 15.840 18.039 1.00 98.31 77 ASN A N 1
ATOM 565 C CA . ASN A 1 77 ? -3.179 16.799 17.179 1.00 98.31 77 ASN A CA 1
ATOM 566 C C . ASN A 1 77 ? -4.633 17.021 17.618 1.00 98.31 77 ASN A C 1
ATOM 568 O O . ASN A 1 77 ? -5.144 18.140 17.545 1.00 98.31 77 ASN A O 1
ATOM 572 N N . LYS A 1 78 ? -5.298 15.967 18.105 1.00 97.88 78 LYS A N 1
ATOM 573 C CA . LYS A 1 78 ? -6.667 16.024 18.637 1.00 97.88 78 LYS A CA 1
ATOM 574 C C . LYS A 1 78 ? -6.741 16.508 20.088 1.00 97.88 78 LYS A C 1
ATOM 576 O O . LYS A 1 78 ? -7.840 16.725 20.588 1.00 97.88 78 LYS A O 1
ATOM 581 N N . GLY A 1 79 ? -5.601 16.728 20.746 1.00 97.50 79 GLY A N 1
ATOM 582 C CA . GLY A 1 79 ? -5.526 17.262 22.106 1.00 97.50 79 GLY A CA 1
ATOM 583 C C . GLY A 1 79 ? -5.746 16.231 23.214 1.00 97.50 79 GLY A C 1
ATOM 584 O O . GLY A 1 79 ? -6.048 16.625 24.339 1.00 97.50 79 GLY A O 1
ATOM 585 N N . LEU A 1 80 ? -5.599 14.934 22.923 1.00 98.06 80 LEU A N 1
ATOM 586 C CA . LEU A 1 80 ? -5.641 13.884 23.938 1.00 98.06 80 LEU A CA 1
ATOM 587 C C . LEU A 1 80 ? -4.366 13.930 24.784 1.00 98.06 80 LEU A C 1
ATOM 589 O O . LEU A 1 80 ? -3.252 14.082 24.276 1.00 98.06 80 LEU A O 1
ATOM 593 N N . THR A 1 81 ? -4.528 13.761 26.092 1.00 96.19 81 THR A N 1
ATOM 594 C CA . THR A 1 81 ? -3.398 13.606 27.015 1.00 96.19 81 THR A CA 1
ATOM 595 C C . THR A 1 81 ? -2.884 12.164 27.025 1.00 96.19 81 THR A C 1
ATOM 597 O O . THR A 1 81 ? -3.559 11.241 26.576 1.00 96.19 81 THR A O 1
ATOM 600 N N . THR A 1 82 ? -1.696 11.937 27.588 1.00 93.31 82 THR A N 1
ATOM 601 C CA . THR A 1 82 ? -1.115 10.588 27.729 1.00 93.31 82 THR A CA 1
ATOM 602 C C . THR A 1 82 ? -1.907 9.662 28.657 1.00 93.31 82 THR A C 1
ATOM 604 O O . THR A 1 82 ? -1.651 8.468 28.665 1.00 93.31 82 THR A O 1
ATOM 607 N N . GLU A 1 83 ? -2.848 10.187 29.450 1.00 95.69 83 GLU A N 1
ATOM 608 C CA . GLU A 1 83 ? -3.758 9.385 30.288 1.00 95.69 83 GLU A CA 1
ATOM 609 C C . GLU A 1 83 ? -4.999 8.908 29.512 1.00 95.69 83 GLU A C 1
ATOM 611 O O . GLU A 1 83 ? -5.729 8.032 29.973 1.00 95.69 83 GLU A O 1
ATOM 616 N N . GLN A 1 84 ? -5.245 9.491 28.335 1.00 98.19 84 GLN A N 1
ATOM 617 C CA . GLN A 1 84 ? -6.406 9.217 27.488 1.00 98.19 84 GLN A CA 1
ATOM 618 C C . GLN A 1 84 ? -6.110 8.235 26.360 1.00 98.19 84 GLN A C 1
ATOM 620 O O . GLN A 1 84 ? -7.011 7.902 25.592 1.00 98.19 84 GLN A O 1
ATOM 625 N N . TYR A 1 85 ? -4.871 7.770 26.223 1.00 98.44 85 TYR A N 1
ATOM 626 C CA . TYR A 1 85 ? -4.590 6.713 25.271 1.00 98.44 85 TYR A CA 1
ATOM 627 C C . TYR A 1 85 ? -3.626 5.671 25.803 1.00 98.44 85 TYR A C 1
ATOM 629 O O . TYR A 1 85 ? -2.815 5.932 26.688 1.00 98.44 85 TYR A O 1
ATOM 637 N N . SER A 1 86 ? -3.725 4.473 25.241 1.00 98.56 86 SER A N 1
ATOM 638 C CA . SER A 1 86 ? -2.811 3.371 25.518 1.00 98.56 86 SER A CA 1
ATOM 639 C C . SER A 1 86 ? -2.354 2.706 24.233 1.00 98.56 86 SER A C 1
ATOM 641 O O . SER A 1 86 ? -3.063 2.695 23.233 1.00 98.56 86 SER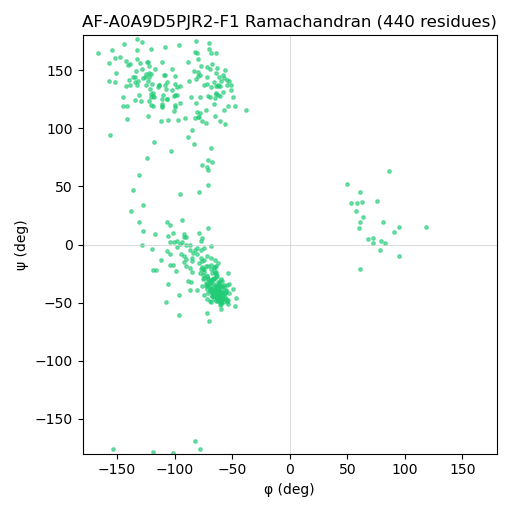 A O 1
ATOM 643 N N . ILE A 1 87 ? -1.135 2.181 24.265 1.00 98.62 87 ILE A N 1
ATOM 644 C CA . ILE A 1 87 ? -0.544 1.406 23.178 1.00 98.62 87 ILE A CA 1
ATOM 645 C C . ILE A 1 87 ? -0.023 0.125 23.813 1.00 98.62 87 ILE A C 1
ATOM 647 O O . ILE A 1 87 ? 0.764 0.194 24.760 1.00 98.62 87 ILE A O 1
ATOM 651 N N . VAL A 1 88 ? -0.473 -1.021 23.316 1.00 98.19 88 VAL A N 1
ATOM 652 C CA . VAL A 1 88 ? 0.021 -2.340 23.719 1.00 98.19 88 VAL A CA 1
ATOM 653 C C . VAL A 1 88 ? 0.635 -3.019 22.504 1.00 98.19 88 VAL A C 1
ATOM 655 O O . VAL A 1 88 ? 0.003 -3.093 21.456 1.00 98.19 88 VAL A O 1
ATOM 658 N N . THR A 1 89 ? 1.877 -3.469 22.652 1.00 97.81 89 THR A N 1
ATOM 659 C CA . THR A 1 89 ? 2.661 -4.102 21.587 1.00 97.81 89 THR A CA 1
ATOM 660 C C . THR A 1 89 ? 2.807 -5.595 21.837 1.00 97.81 89 THR A C 1
ATOM 662 O O . THR A 1 89 ? 2.501 -6.079 22.932 1.00 97.81 89 THR A O 1
ATOM 665 N N . ASP A 1 90 ? 3.321 -6.309 20.837 1.00 95.94 90 ASP A N 1
ATOM 666 C CA . ASP A 1 90 ? 3.661 -7.732 20.926 1.00 95.94 90 ASP A CA 1
ATOM 667 C C . ASP A 1 90 ? 2.431 -8.616 21.205 1.00 95.94 90 ASP A C 1
ATOM 669 O O . ASP A 1 90 ? 2.490 -9.597 21.958 1.00 95.94 90 ASP A O 1
ATOM 673 N N . ILE A 1 91 ? 1.288 -8.245 20.614 1.00 97.62 91 ILE A N 1
ATOM 674 C CA . ILE A 1 91 ? 0.025 -8.972 20.736 1.00 97.62 91 ILE A CA 1
ATOM 675 C C . ILE A 1 91 ? -0.150 -9.888 19.517 1.00 97.62 91 ILE A C 1
ATOM 677 O O . ILE A 1 91 ? -0.448 -9.405 18.423 1.00 97.62 91 ILE A O 1
ATOM 681 N N . PRO A 1 92 ? 0.003 -11.215 19.672 1.00 92.62 92 PRO A N 1
ATOM 682 C CA . PRO A 1 92 ? -0.072 -12.139 18.547 1.00 92.62 92 PRO A CA 1
ATOM 683 C C . PRO A 1 92 ? -1.490 -12.236 17.972 1.00 92.62 92 PRO A C 1
ATOM 685 O O . PRO A 1 92 ? -2.478 -11.876 18.618 1.00 92.62 92 PRO A O 1
ATOM 688 N N . GLU A 1 93 ? -1.581 -12.796 16.767 1.00 90.69 93 GLU A N 1
ATOM 689 C CA . GLU A 1 93 ? -2.821 -13.072 16.027 1.00 90.69 93 GLU A CA 1
ATOM 690 C C . GLU A 1 93 ? -3.612 -14.234 16.658 1.00 90.69 93 GLU A C 1
ATOM 692 O O . GLU A 1 93 ? -3.723 -15.339 16.125 1.00 90.69 93 GLU A O 1
ATOM 697 N N . GLY A 1 94 ? -4.121 -13.993 17.864 1.00 94.44 94 GLY A N 1
ATOM 698 C CA . GLY A 1 94 ? -4.725 -14.989 18.741 1.00 94.44 94 GLY A CA 1
ATOM 699 C C . GLY A 1 94 ? -5.746 -14.388 19.704 1.00 94.44 94 GLY A C 1
ATOM 700 O O . GLY A 1 94 ? -5.993 -13.182 19.710 1.00 94.44 94 GLY A O 1
ATOM 701 N N . ASP A 1 95 ? -6.273 -15.229 20.600 1.00 97.62 95 ASP A N 1
ATOM 702 C CA . ASP A 1 95 ? -7.219 -14.812 21.650 1.00 97.62 95 ASP A CA 1
ATOM 703 C C . ASP A 1 95 ? -6.690 -13.651 22.513 1.00 97.62 95 ASP A C 1
ATOM 705 O O . ASP A 1 95 ? -7.472 -12.860 23.029 1.00 97.62 95 ASP A O 1
ATOM 709 N N . GLN A 1 96 ? -5.369 -13.480 22.601 1.00 98.25 96 GLN A N 1
ATOM 710 C CA . GLN A 1 96 ? -4.726 -12.361 23.296 1.00 98.25 96 GLN A CA 1
ATOM 711 C C . GLN A 1 96 ? -5.130 -10.988 22.729 1.00 98.25 96 GLN A C 1
ATOM 713 O O . GLN A 1 96 ? -5.201 -10.019 23.484 1.00 98.25 96 GLN A O 1
ATOM 718 N N . CYS A 1 97 ? -5.418 -10.897 21.427 1.00 98.56 97 CYS A N 1
ATOM 719 C CA . CYS A 1 97 ? -5.962 -9.687 20.814 1.00 98.56 97 CYS A CA 1
ATOM 720 C C . CYS A 1 97 ? -7.370 -9.388 21.353 1.00 98.56 97 CYS A C 1
ATOM 722 O O . CYS A 1 97 ? -7.639 -8.275 21.806 1.00 98.56 97 CYS A O 1
ATOM 724 N N . TYR A 1 98 ? -8.238 -10.404 21.397 1.00 98.62 98 TYR A N 1
ATOM 725 C CA . TYR A 1 98 ? -9.578 -10.287 21.976 1.00 98.62 98 TYR A CA 1
ATOM 726 C C . TYR A 1 98 ? -9.511 -9.895 23.456 1.00 98.62 98 TYR A C 1
ATOM 728 O O . TYR A 1 98 ? -10.213 -8.975 23.870 1.00 98.62 98 TYR A O 1
ATOM 736 N N . ASP A 1 99 ? -8.647 -10.548 24.236 1.00 98.62 99 ASP A N 1
ATOM 737 C CA . ASP A 1 99 ? -8.500 -10.282 25.668 1.00 98.62 99 ASP A CA 1
ATOM 738 C C . ASP A 1 99 ? -8.122 -8.816 25.922 1.00 98.62 99 ASP A C 1
ATOM 740 O O . ASP A 1 99 ? -8.688 -8.176 26.808 1.00 98.62 99 ASP A O 1
ATOM 744 N N . LYS A 1 100 ? -7.222 -8.246 25.108 1.00 98.62 100 LYS A N 1
ATOM 745 C CA . LYS A 1 100 ? -6.852 -6.826 25.201 1.00 98.62 100 LYS A CA 1
ATOM 746 C C . LYS A 1 100 ? -7.949 -5.881 24.741 1.00 98.62 100 LYS A C 1
ATOM 748 O O . LYS A 1 100 ? -8.191 -4.877 25.407 1.00 98.62 100 LYS A O 1
ATOM 753 N N . ALA A 1 101 ? -8.641 -6.201 23.656 1.00 98.69 101 ALA A N 1
ATOM 754 C CA . ALA A 1 101 ? -9.785 -5.422 23.200 1.00 98.69 101 ALA A CA 1
ATOM 755 C C . ALA A 1 101 ? -10.907 -5.379 24.261 1.00 98.69 101 ALA A C 1
ATOM 757 O O . ALA A 1 101 ? -11.486 -4.319 24.504 1.00 98.69 101 ALA A O 1
ATOM 758 N N . ALA A 1 102 ? -11.169 -6.507 24.929 1.00 98.69 102 ALA A N 1
ATOM 759 C CA . ALA A 1 102 ? -12.129 -6.621 26.025 1.00 98.69 102 ALA A CA 1
ATOM 760 C C . ALA A 1 102 ? -11.680 -5.853 27.281 1.00 98.69 102 ALA A C 1
ATOM 762 O O . ALA A 1 102 ? -12.476 -5.112 27.849 1.00 98.69 102 ALA A O 1
ATOM 763 N N . GLU A 1 103 ? -10.404 -5.959 27.672 1.00 98.69 103 GLU A N 1
ATOM 764 C CA . GLU A 1 103 ? -9.828 -5.202 28.796 1.00 98.69 103 GLU A CA 1
ATOM 765 C C . GLU A 1 103 ? -9.995 -3.690 28.596 1.00 98.69 103 GLU A C 1
ATOM 767 O O . GLU A 1 103 ? -10.474 -2.998 29.491 1.00 98.69 103 GLU A O 1
ATOM 772 N N . PHE A 1 104 ? -9.701 -3.172 27.397 1.00 98.69 104 PHE A N 1
ATOM 773 C CA . PHE A 1 104 ? -9.932 -1.758 27.092 1.00 98.69 104 PHE A CA 1
ATOM 774 C C . PHE A 1 104 ? -11.414 -1.376 27.161 1.00 98.69 104 PHE A C 1
ATOM 776 O O . PHE A 1 104 ? -11.748 -0.301 27.665 1.00 98.69 104 PHE A O 1
ATOM 783 N N . ALA A 1 105 ? -12.313 -2.236 26.682 1.00 98.00 105 ALA A N 1
ATOM 784 C CA . ALA A 1 105 ? -13.745 -1.981 26.778 1.00 98.00 105 ALA A CA 1
ATOM 785 C C . ALA A 1 105 ? -14.224 -1.912 28.240 1.00 98.00 105 ALA A C 1
ATOM 787 O O . ALA A 1 105 ? -14.938 -0.973 28.602 1.00 98.00 105 ALA A O 1
ATOM 788 N N . ASP A 1 106 ? -13.785 -2.846 29.086 1.00 98.19 106 ASP A N 1
ATOM 789 C CA . ASP A 1 106 ? -14.097 -2.880 30.520 1.00 98.19 106 ASP A CA 1
ATOM 790 C C . ASP A 1 106 ? -13.491 -1.682 31.280 1.00 98.19 106 ASP A C 1
ATOM 792 O O . ASP A 1 106 ? -14.130 -1.125 32.178 1.00 98.19 106 ASP A O 1
ATOM 796 N N . ASP A 1 107 ? -12.311 -1.210 30.866 1.00 98.06 107 ASP A N 1
ATOM 797 C CA . ASP A 1 107 ? -11.635 -0.020 31.409 1.00 98.06 107 ASP A CA 1
ATOM 798 C C . ASP A 1 107 ? -12.226 1.318 30.913 1.00 98.06 107 ASP A C 1
ATOM 800 O O . ASP A 1 107 ? -11.742 2.415 31.251 1.00 98.06 107 ASP A O 1
ATOM 804 N N . GLY A 1 108 ? -13.301 1.241 30.126 1.00 96.69 108 GLY A N 1
ATOM 805 C CA . GLY A 1 108 ? -14.067 2.384 29.654 1.00 96.69 108 GLY A CA 1
ATOM 806 C C . GLY A 1 108 ? -13.372 3.151 28.537 1.00 96.69 108 GLY A C 1
ATOM 807 O O . GLY A 1 108 ? -13.431 4.379 28.532 1.00 96.69 108 GLY A O 1
ATOM 808 N N . TYR A 1 109 ? -12.695 2.463 27.619 1.00 98.50 109 TYR A N 1
ATOM 809 C CA . TYR A 1 109 ? -12.266 3.035 26.343 1.00 98.50 109 TYR A CA 1
ATOM 810 C C . TYR A 1 109 ? -13.445 3.103 25.369 1.00 98.50 109 TYR A C 1
ATOM 812 O O . TYR A 1 109 ? -14.321 2.244 25.384 1.00 98.50 109 TYR A O 1
ATOM 820 N N . GLN A 1 110 ? -13.486 4.132 24.520 1.00 98.12 110 GLN A N 1
ATOM 821 C CA . GLN A 1 110 ? -14.555 4.304 23.522 1.00 98.12 110 GLN A CA 1
ATOM 822 C C . GLN A 1 110 ? -14.120 3.877 22.121 1.00 98.12 110 GLN A C 1
ATOM 824 O O . GLN A 1 110 ? -14.973 3.662 21.260 1.00 98.12 110 GLN A O 1
ATOM 829 N N . LEU A 1 111 ? -12.813 3.761 21.888 1.00 98.56 111 LEU A N 1
ATOM 830 C CA . LEU A 1 111 ? -12.234 3.492 20.580 1.00 98.56 111 LEU A CA 1
ATOM 831 C C . LEU A 1 111 ? -10.995 2.602 20.727 1.00 98.56 111 LEU A C 1
ATOM 833 O O . LEU A 1 111 ? -10.099 2.915 21.508 1.00 98.56 111 LEU A O 1
ATOM 837 N N . VAL A 1 112 ? -10.947 1.491 19.999 1.00 98.75 112 VAL A N 1
ATOM 838 C CA . VAL A 1 112 ? -9.826 0.540 20.024 1.00 98.75 112 VAL A CA 1
ATOM 839 C C . VAL A 1 112 ? -9.414 0.221 18.594 1.00 98.75 112 VAL A C 1
ATOM 841 O O . VAL A 1 112 ? -10.256 -0.152 17.781 1.00 98.75 112 VAL A O 1
ATOM 844 N N . PHE A 1 113 ? -8.124 0.354 18.302 1.00 98.75 113 PHE A N 1
ATOM 845 C CA . PHE A 1 113 ? -7.509 0.036 17.017 1.00 98.75 113 PHE A CA 1
ATOM 846 C C . PHE A 1 113 ? -6.647 -1.224 17.112 1.00 98.75 113 PHE A C 1
ATOM 848 O O . PHE A 1 113 ? -5.978 -1.422 18.126 1.00 98.75 113 PHE A O 1
ATOM 855 N N . ALA A 1 114 ? -6.603 -2.019 16.045 1.00 98.31 114 ALA A N 1
ATOM 856 C CA . ALA A 1 114 ? -5.656 -3.120 15.859 1.00 98.31 114 ALA A CA 1
ATOM 857 C C . ALA A 1 114 ? -5.022 -3.052 14.461 1.00 98.31 114 ALA A C 1
ATOM 859 O O . ALA A 1 114 ? -5.720 -2.707 13.503 1.00 98.31 114 ALA A O 1
ATOM 860 N N . ASP A 1 115 ? -3.723 -3.338 14.343 1.00 94.12 115 ASP A N 1
ATOM 861 C CA . ASP A 1 115 ? -2.945 -3.071 13.122 1.00 94.12 115 ASP A CA 1
ATOM 862 C C . ASP A 1 115 ? -2.574 -4.300 12.275 1.00 94.12 115 ASP A C 1
ATOM 864 O O . ASP A 1 115 ? -2.052 -4.118 11.179 1.00 94.12 115 ASP A O 1
ATOM 868 N N . SER A 1 116 ? -2.862 -5.525 12.723 1.00 89.06 116 SER A N 1
ATOM 869 C CA . SER A 1 116 ? -2.500 -6.742 11.982 1.00 89.06 116 SER A CA 1
ATOM 870 C C . SER A 1 116 ? -3.697 -7.435 11.365 1.00 89.06 116 SER A C 1
ATOM 872 O O . SER A 1 116 ? -4.675 -7.673 12.063 1.00 89.06 116 SER A O 1
ATOM 874 N N . PHE A 1 117 ? -3.562 -7.896 10.118 1.00 86.62 117 PHE A N 1
ATOM 875 C CA . PHE A 1 117 ? -4.588 -8.658 9.397 1.00 86.62 117 PHE A CA 1
ATOM 876 C C . PHE A 1 117 ? -5.213 -9.788 10.236 1.00 86.62 117 PHE A C 1
ATOM 878 O O . PHE A 1 117 ? -6.432 -9.932 10.293 1.00 86.62 117 PHE A O 1
ATOM 885 N N . GLY A 1 118 ? -4.400 -10.586 10.940 1.00 88.69 118 GLY A N 1
ATOM 886 C CA . GLY A 1 118 ? -4.898 -11.690 11.764 1.00 88.69 118 GLY A CA 1
ATOM 887 C C . GLY A 1 118 ? -5.566 -11.274 13.081 1.00 88.69 118 GLY A C 1
ATOM 888 O O . GLY A 1 118 ? -6.062 -12.142 13.803 1.00 88.69 118 GLY A O 1
ATOM 889 N N . HIS A 1 119 ? -5.610 -9.983 13.428 1.00 95.88 119 HIS A N 1
ATOM 890 C CA . HIS A 1 119 ? -6.378 -9.471 14.572 1.00 95.88 119 HIS A CA 1
ATOM 891 C C . HIS A 1 119 ? -7.881 -9.370 14.275 1.00 95.88 119 HIS A C 1
ATOM 893 O O . HIS A 1 119 ? -8.677 -9.394 15.219 1.00 95.88 119 HIS A O 1
ATOM 899 N N . GLU A 1 120 ? -8.287 -9.314 13.002 1.00 95.69 120 GLU A N 1
ATOM 900 C CA . GLU A 1 120 ? -9.676 -9.094 12.574 1.00 95.69 120 GLU A CA 1
ATOM 901 C C . GLU A 1 120 ? -10.708 -9.967 13.304 1.00 95.69 120 GLU A C 1
ATOM 903 O O . GLU A 1 120 ? -11.648 -9.418 13.895 1.00 95.69 120 GLU A O 1
ATOM 908 N N . PRO A 1 121 ? -10.556 -11.310 13.365 1.00 96.44 121 PRO A N 1
ATOM 909 C CA . PRO A 1 121 ? -11.602 -12.163 13.927 1.00 96.44 121 PRO A CA 1
ATOM 910 C C . PRO A 1 121 ? -11.809 -11.909 15.426 1.00 96.44 121 PRO A C 1
ATOM 912 O O . PRO A 1 121 ? -12.916 -12.059 15.954 1.00 96.44 121 PRO A O 1
ATOM 915 N N . TYR A 1 122 ? -10.744 -11.500 16.117 1.00 98.31 122 TYR A N 1
ATOM 916 C CA . TYR A 1 122 ? -10.723 -11.228 17.550 1.00 98.31 122 TYR A CA 1
ATOM 917 C C . TYR A 1 122 ? -11.297 -9.845 17.869 1.00 98.31 122 TYR A C 1
ATOM 919 O O . TYR A 1 122 ? -12.086 -9.711 18.809 1.00 98.31 122 TYR A O 1
ATOM 927 N N . MET A 1 123 ? -10.995 -8.846 17.037 1.00 98.50 123 MET A N 1
ATOM 928 C CA . MET A 1 123 ? -11.612 -7.519 17.105 1.00 98.50 123 MET A CA 1
ATOM 929 C C . MET A 1 123 ? -13.111 -7.581 16.800 1.00 98.50 123 MET A C 1
ATOM 931 O O . MET A 1 123 ? -13.918 -7.013 17.539 1.00 98.50 123 MET A O 1
ATOM 935 N N . LEU A 1 124 ? -13.518 -8.351 15.787 1.00 97.94 124 LEU A N 1
ATOM 936 C CA . LEU A 1 124 ? -14.927 -8.584 15.470 1.00 97.94 124 LEU A CA 1
ATOM 937 C C . LEU A 1 124 ? -15.658 -9.307 16.611 1.00 97.94 124 LEU A C 1
ATOM 939 O O . LEU A 1 124 ? -16.813 -8.990 16.916 1.00 97.94 124 LEU A O 1
ATOM 943 N N . LYS A 1 125 ? -15.005 -10.275 17.267 1.00 98.31 125 LYS A N 1
ATOM 944 C CA . LYS A 1 125 ? -15.545 -10.936 18.465 1.00 98.31 125 LYS A CA 1
ATOM 945 C C . LYS A 1 125 ? -15.776 -9.924 19.593 1.00 98.31 125 LYS A C 1
ATOM 947 O O . LYS A 1 125 ? -16.879 -9.889 20.134 1.00 98.31 125 LYS A O 1
ATOM 952 N N . ALA A 1 126 ? -14.810 -9.053 19.884 1.00 98.44 126 ALA A N 1
ATOM 953 C CA . ALA A 1 126 ? -14.978 -7.990 20.878 1.00 98.44 126 ALA A CA 1
ATOM 954 C C . ALA A 1 126 ? -16.115 -7.024 20.493 1.00 98.44 126 ALA A C 1
ATOM 956 O O . ALA A 1 126 ? -17.006 -6.762 21.300 1.00 98.44 126 ALA A O 1
ATOM 957 N N . ALA A 1 127 ? -16.193 -6.594 19.232 1.00 98.25 127 ALA A N 1
ATOM 958 C CA . ALA A 1 127 ? -17.276 -5.740 18.741 1.00 98.25 127 ALA A CA 1
ATOM 959 C C . ALA A 1 127 ? -18.665 -6.393 18.866 1.00 98.25 127 ALA A C 1
ATOM 961 O O . ALA A 1 127 ? -19.681 -5.719 19.087 1.00 98.25 127 ALA A O 1
ATOM 962 N N . LYS A 1 128 ? -18.746 -7.727 18.766 1.00 97.69 128 LYS A N 1
ATOM 963 C CA . LYS A 1 128 ? -19.984 -8.484 18.994 1.00 97.69 128 LYS A CA 1
ATOM 964 C C . LYS A 1 128 ? -20.456 -8.433 20.450 1.00 97.69 128 LYS A C 1
ATOM 966 O O . LYS A 1 128 ? -21.670 -8.442 20.653 1.00 97.69 128 LYS A O 1
ATOM 971 N N . GLU A 1 129 ? -19.551 -8.309 21.413 1.00 98.00 129 GLU A N 1
ATOM 972 C CA . GLU A 1 129 ? -19.850 -8.308 22.852 1.00 98.00 129 GLU A CA 1
ATOM 973 C C . GLU A 1 129 ? -19.983 -6.885 23.430 1.00 98.00 129 GLU A C 1
ATOM 975 O O . GLU A 1 129 ? -20.956 -6.585 24.124 1.00 98.00 129 GLU A O 1
ATOM 980 N N . PHE A 1 130 ? -19.084 -5.969 23.064 1.00 97.56 130 PHE A N 1
ATOM 981 C CA . PHE A 1 130 ? -18.965 -4.628 23.649 1.00 97.56 130 PHE A CA 1
ATOM 982 C C . PHE A 1 130 ? -19.544 -3.537 22.737 1.00 97.56 130 PHE A C 1
ATOM 984 O O . PHE A 1 130 ? -18.834 -2.827 22.031 1.0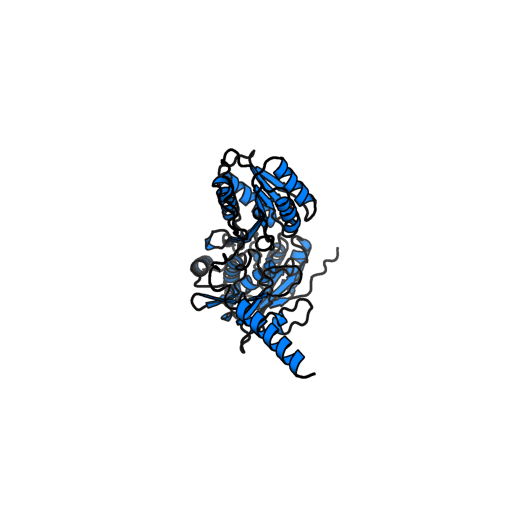0 97.56 130 PHE A O 1
ATOM 991 N N . LYS A 1 131 ? -20.871 -3.373 22.749 1.00 94.94 131 LYS A N 1
ATOM 992 C CA . LYS A 1 131 ? -21.595 -2.482 21.812 1.00 94.94 131 LYS A CA 1
ATOM 993 C C . LYS A 1 131 ? -21.363 -0.983 21.990 1.00 94.94 131 LYS A C 1
ATOM 995 O O . LYS A 1 131 ? -21.684 -0.220 21.085 1.00 94.94 131 LYS A O 1
ATOM 1000 N N . SER A 1 132 ? -20.845 -0.562 23.139 1.00 91.12 132 SER A N 1
ATOM 1001 C CA . SER A 1 132 ? -20.559 0.844 23.446 1.00 91.12 132 SER A CA 1
ATOM 1002 C C . SER A 1 132 ? -19.183 1.313 22.967 1.00 91.12 132 SER A C 1
ATOM 1004 O O . SER A 1 132 ? -18.875 2.492 23.109 1.00 91.12 132 SER A O 1
ATOM 1006 N N . VAL A 1 133 ? -18.357 0.414 22.428 1.00 97.25 133 VAL A N 1
ATOM 1007 C CA . VAL A 1 133 ? -16.980 0.693 22.000 1.00 97.25 133 VAL A CA 1
ATOM 1008 C C . VAL A 1 133 ? -16.890 0.553 20.488 1.00 97.25 133 VAL A C 1
ATOM 1010 O O . VAL A 1 133 ? -17.463 -0.377 19.924 1.00 97.25 133 VAL A O 1
ATOM 1013 N N . GLN A 1 134 ? -16.190 1.473 19.829 1.00 98.31 134 GLN A N 1
ATOM 1014 C CA . GLN A 1 134 ? -15.849 1.355 18.413 1.00 98.31 134 GLN A CA 1
ATOM 1015 C C . GLN A 1 134 ? -14.562 0.538 18.267 1.00 98.31 134 GLN A C 1
ATOM 1017 O O . GLN A 1 134 ? -13.547 0.867 18.881 1.00 98.31 134 GLN A O 1
ATOM 1022 N N . PHE A 1 135 ? -14.602 -0.505 17.445 1.00 98.56 135 PHE A N 1
ATOM 1023 C CA . PHE A 1 135 ? -13.457 -1.353 17.131 1.00 98.56 135 PHE A CA 1
ATOM 1024 C C . PHE A 1 135 ? -13.056 -1.123 15.681 1.00 98.56 135 PHE A C 1
ATOM 1026 O O . PHE A 1 135 ? -13.845 -1.343 14.764 1.00 98.56 135 PHE A O 1
ATOM 1033 N N . CYS A 1 136 ? -11.832 -0.656 15.497 1.00 98.31 136 CYS A N 1
ATOM 1034 C CA . CYS A 1 136 ? -11.245 -0.326 14.214 1.00 98.31 136 CYS A CA 1
ATOM 1035 C C . CYS A 1 136 ? -10.086 -1.282 13.936 1.00 98.31 136 CYS A C 1
ATOM 1037 O O . CYS A 1 136 ? -9.260 -1.538 14.812 1.00 98.31 136 CYS A O 1
ATOM 1039 N N . HIS A 1 137 ? -10.005 -1.803 12.725 1.00 97.38 137 HIS A N 1
ATOM 1040 C CA . HIS A 1 137 ? -9.024 -2.804 12.346 1.00 97.38 137 HIS A CA 1
ATOM 1041 C C . HIS A 1 137 ? -8.369 -2.419 11.016 1.00 97.38 137 HIS A C 1
ATOM 1043 O O . HIS A 1 137 ? -9.026 -1.916 10.108 1.00 97.38 137 HIS A O 1
ATOM 1049 N N . ALA A 1 138 ? -7.053 -2.577 10.912 1.00 92.19 138 ALA A N 1
ATOM 1050 C CA . ALA A 1 138 ? -6.340 -2.317 9.670 1.00 92.19 138 ALA A CA 1
ATOM 1051 C C . ALA A 1 138 ? -6.323 -3.568 8.787 1.00 92.19 138 ALA A C 1
ATOM 1053 O O . ALA A 1 138 ? -6.069 -4.662 9.273 1.00 92.19 138 ALA A O 1
ATOM 1054 N N . THR A 1 139 ? -6.484 -3.398 7.473 1.00 84.94 139 THR A N 1
ATOM 1055 C CA . THR A 1 139 ? -6.313 -4.446 6.440 1.00 84.94 139 THR A CA 1
ATOM 1056 C C . THR A 1 139 ? -7.393 -5.533 6.369 1.00 84.94 139 THR A C 1
ATOM 1058 O O . THR A 1 139 ? -7.294 -6.414 5.515 1.00 84.94 139 THR A O 1
ATOM 1061 N N . GLY A 1 140 ? -8.428 -5.460 7.209 1.00 87.75 140 GLY A N 1
ATOM 1062 C CA . GLY A 1 140 ? -9.519 -6.438 7.235 1.00 87.75 140 GLY A CA 1
ATOM 1063 C C . GLY A 1 140 ? -10.455 -6.390 6.032 1.00 87.75 140 GLY A C 1
ATOM 1064 O O . GLY A 1 140 ? -10.402 -5.493 5.187 1.00 87.75 140 GLY A O 1
ATOM 1065 N N . THR A 1 141 ? -11.283 -7.420 5.946 1.00 91.19 141 THR A N 1
ATOM 1066 C CA . THR A 1 141 ? -12.135 -7.742 4.807 1.00 91.19 141 THR A CA 1
ATOM 1067 C C . THR A 1 141 ? -13.596 -7.950 5.182 1.00 91.19 141 THR A C 1
ATOM 1069 O O . THR A 1 141 ? -14.396 -8.227 4.294 1.00 91.19 141 THR A O 1
ATOM 1072 N N . GLN A 1 142 ? -13.966 -7.843 6.459 1.00 92.88 142 GLN A N 1
ATOM 1073 C CA . GLN A 1 142 ? -15.261 -8.306 6.954 1.00 92.88 142 GLN A CA 1
ATOM 1074 C C . GLN A 1 142 ? -16.193 -7.181 7.396 1.00 92.88 142 GLN A C 1
ATOM 1076 O O . GLN A 1 142 ? -17.378 -7.447 7.609 1.00 92.88 142 GLN A O 1
ATOM 1081 N N . ALA A 1 143 ? -15.736 -5.940 7.576 1.00 94.44 143 ALA A N 1
ATOM 1082 C CA . ALA A 1 143 ? -16.587 -4.888 8.135 1.00 94.44 143 ALA A CA 1
ATOM 1083 C C . ALA A 1 143 ? -17.862 -4.611 7.312 1.00 94.44 143 ALA A C 1
ATOM 1085 O O . ALA A 1 143 ? -18.935 -4.430 7.906 1.00 94.44 143 ALA A O 1
ATOM 1086 N N . HIS A 1 144 ? -17.807 -4.644 5.974 1.00 92.62 144 HIS A N 1
ATOM 1087 C CA . HIS A 1 144 ? -18.993 -4.447 5.124 1.00 92.62 144 HIS A CA 1
ATOM 1088 C C . HIS A 1 144 ? -20.013 -5.586 5.217 1.00 92.62 144 HIS A C 1
ATOM 1090 O O . HIS A 1 144 ? -21.217 -5.329 5.108 1.00 92.62 144 HIS A O 1
ATOM 1096 N N . THR A 1 145 ? -19.572 -6.825 5.447 1.00 92.81 145 THR A N 1
ATOM 1097 C CA . THR A 1 145 ? -20.435 -8.023 5.471 1.00 92.81 145 THR A CA 1
ATOM 1098 C C . THR A 1 145 ? -20.829 -8.467 6.877 1.00 92.81 145 THR A C 1
ATOM 1100 O O . THR A 1 145 ? -21.873 -9.100 7.056 1.00 92.81 145 THR A O 1
ATOM 1103 N N . ALA A 1 146 ? -20.062 -8.102 7.907 1.00 93.00 146 ALA A N 1
ATOM 1104 C CA . ALA A 1 146 ? -20.247 -8.583 9.275 1.00 93.00 146 ALA A CA 1
ATOM 1105 C C . ALA A 1 146 ? -21.573 -8.142 9.913 1.00 93.00 146 ALA A C 1
ATOM 1107 O O . ALA A 1 146 ? -22.050 -8.781 10.856 1.00 93.00 146 ALA A O 1
ATOM 1108 N N . GLY A 1 147 ? -22.159 -7.032 9.448 1.00 92.50 147 GLY A N 1
ATOM 1109 C CA . GLY A 1 147 ? -23.390 -6.475 10.016 1.00 92.50 147 GLY A CA 1
ATOM 1110 C C . GLY A 1 147 ? -23.238 -6.013 11.473 1.00 92.50 147 GLY A C 1
ATOM 1111 O O . GLY A 1 147 ? -24.221 -5.962 12.216 1.00 92.50 147 GLY A O 1
ATOM 1112 N N . VAL A 1 148 ? -22.012 -5.696 11.904 1.00 95.25 148 VAL A N 1
ATOM 1113 C CA . VAL A 1 148 ? -21.687 -5.231 13.259 1.00 95.25 148 VAL A CA 1
ATOM 1114 C C . VAL A 1 148 ? -21.387 -3.736 13.212 1.00 95.25 148 VAL A C 1
ATOM 1116 O O . VAL A 1 148 ? -20.352 -3.313 12.725 1.00 95.25 148 VAL A O 1
ATOM 1119 N N . ALA A 1 149 ? -22.309 -2.920 13.724 1.00 94.75 149 ALA A N 1
ATOM 1120 C CA . ALA A 1 149 ? -22.287 -1.471 13.512 1.00 94.75 149 ALA A CA 1
ATOM 1121 C C . ALA A 1 149 ? -21.103 -0.713 14.145 1.00 94.75 149 ALA A C 1
ATOM 1123 O O . ALA A 1 149 ? -20.843 0.425 13.765 1.00 94.75 149 ALA A O 1
ATOM 1124 N N . ASN A 1 150 ? -20.443 -1.316 15.133 1.00 97.12 150 ASN A N 1
ATOM 1125 C CA . ASN A 1 150 ? -19.301 -0.765 15.857 1.00 97.12 150 ASN A CA 1
ATOM 1126 C C . ASN A 1 150 ? -17.974 -1.443 15.472 1.00 97.12 150 ASN A C 1
ATOM 1128 O O . ASN A 1 150 ? -17.023 -1.387 16.248 1.00 97.12 150 ASN A O 1
ATOM 1132 N N . PHE A 1 151 ? -17.937 -2.117 14.322 1.00 97.94 151 PHE A N 1
ATOM 1133 C CA . PHE A 1 151 ? -16.750 -2.744 13.757 1.00 97.94 151 PHE A CA 1
ATOM 1134 C C . PHE A 1 151 ? -16.442 -2.116 12.397 1.00 97.94 151 PHE A C 1
ATOM 1136 O O . PHE A 1 151 ? -17.349 -1.976 11.574 1.00 97.94 151 PHE A O 1
ATOM 1143 N N . HIS A 1 152 ? -15.188 -1.720 12.194 1.00 97.94 152 HIS A N 1
ATOM 1144 C CA . HIS A 1 152 ? -14.755 -0.944 11.033 1.00 97.94 152 HIS A CA 1
ATOM 1145 C C . HIS A 1 152 ? -13.383 -1.409 10.569 1.00 97.94 152 HIS A C 1
ATOM 1147 O O . HIS A 1 152 ? -12.477 -1.540 11.391 1.00 97.94 152 HIS A O 1
ATOM 1153 N N . ASP A 1 153 ? -13.216 -1.549 9.264 1.00 97.19 153 ASP A N 1
ATOM 1154 C CA . ASP A 1 153 ? -11.942 -1.796 8.615 1.00 97.19 153 ASP A CA 1
ATOM 1155 C C . ASP A 1 153 ? -11.381 -0.523 7.984 1.00 97.19 153 ASP A C 1
ATOM 1157 O O . ASP A 1 153 ? -12.090 0.410 7.580 1.00 97.19 153 ASP A O 1
ATOM 1161 N N . ALA A 1 154 ? -10.058 -0.476 7.917 1.00 96.00 154 ALA A N 1
ATOM 1162 C CA . ALA A 1 154 ? -9.328 0.615 7.318 1.00 96.00 154 ALA A CA 1
ATOM 1163 C C . ALA A 1 154 ? -8.136 0.135 6.514 1.00 96.00 154 ALA A C 1
ATOM 1165 O O . ALA A 1 154 ? -7.369 -0.741 6.912 1.00 96.00 154 ALA A O 1
ATOM 1166 N N . PHE A 1 155 ? -7.932 0.809 5.396 1.00 94.56 155 PHE A N 1
ATOM 1167 C CA . PHE A 1 155 ? -6.804 0.589 4.527 1.00 94.56 155 PHE A CA 1
ATOM 1168 C C . PHE A 1 155 ? -6.321 1.906 3.925 1.00 94.56 155 PHE A C 1
ATOM 1170 O O . PHE A 1 155 ? -6.939 2.968 4.060 1.00 94.56 155 PHE A O 1
ATOM 1177 N N . ALA A 1 156 ? -5.194 1.837 3.236 1.00 93.81 156 ALA A N 1
ATOM 1178 C CA . ALA A 1 156 ? -4.697 2.916 2.405 1.00 93.81 156 ALA A CA 1
ATOM 1179 C C . ALA A 1 156 ? -4.464 2.371 1.000 1.00 93.81 156 ALA A C 1
ATOM 1181 O O . ALA A 1 156 ? -4.061 1.227 0.834 1.00 93.81 156 ALA A O 1
ATOM 1182 N N . SER A 1 157 ? -4.663 3.196 -0.022 1.00 94.75 157 SER A N 1
ATOM 1183 C CA . SER A 1 157 ? -4.392 2.862 -1.421 1.00 94.75 157 SER A CA 1
ATOM 1184 C C . SER A 1 157 ? -2.880 2.788 -1.661 1.00 94.75 157 SER A C 1
ATOM 1186 O O . SER A 1 157 ? -2.313 3.601 -2.390 1.00 94.75 157 SER A O 1
ATOM 1188 N N . ILE A 1 158 ? -2.202 1.828 -1.018 1.00 94.19 158 ILE A N 1
ATOM 1189 C CA . ILE A 1 158 ? -0.747 1.617 -1.050 1.00 94.19 158 ILE A CA 1
ATOM 1190 C C . ILE A 1 158 ? -0.258 1.618 -2.498 1.00 94.19 158 ILE A C 1
ATOM 1192 O O . ILE A 1 158 ? 0.790 2.194 -2.802 1.00 94.19 158 ILE A O 1
ATOM 1196 N N . TYR A 1 159 ? -1.053 1.036 -3.401 1.00 96.44 159 TYR A N 1
ATOM 1197 C CA . TYR A 1 159 ? -0.775 0.987 -4.826 1.00 96.44 159 TYR A CA 1
ATOM 1198 C C . TYR A 1 159 ? -0.520 2.377 -5.436 1.00 96.44 159 TYR A C 1
ATOM 1200 O O . TYR A 1 159 ? 0.350 2.488 -6.291 1.00 96.44 159 TYR A O 1
ATOM 1208 N N . GLU A 1 160 ? -1.162 3.462 -5.000 1.00 97.81 160 GLU A N 1
ATOM 1209 C CA . GLU A 1 160 ? -0.9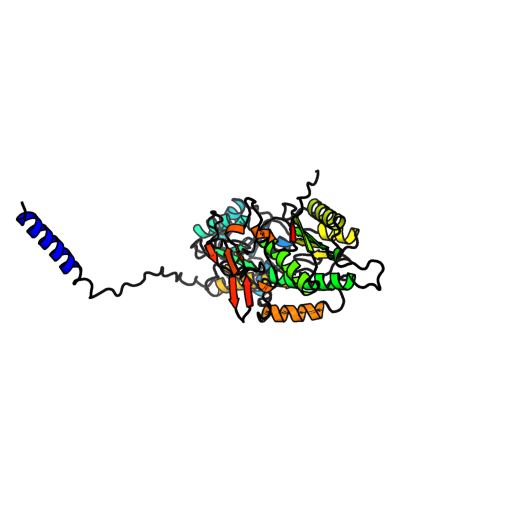00 4.805 -5.547 1.00 97.81 160 GLU A CA 1
ATOM 1210 C C . GLU A 1 160 ? 0.532 5.268 -5.239 1.00 97.81 160 GLU A C 1
ATOM 1212 O O . GLU A 1 160 ? 1.244 5.779 -6.108 1.00 97.81 160 GLU A O 1
ATOM 1217 N N . GLY A 1 161 ? 0.991 5.026 -4.008 1.00 97.75 161 GLY A N 1
ATOM 1218 C CA . GLY A 1 161 ? 2.359 5.319 -3.580 1.00 97.75 161 GLY A CA 1
ATOM 1219 C C . GLY A 1 161 ? 3.376 4.412 -4.268 1.00 97.75 161 GLY A C 1
ATOM 1220 O O . GLY A 1 161 ? 4.443 4.874 -4.675 1.00 97.75 161 GLY A O 1
ATOM 1221 N N . ARG A 1 162 ? 3.034 3.132 -4.459 1.00 98.31 162 ARG A N 1
ATOM 1222 C CA . ARG A 1 162 ? 3.872 2.174 -5.194 1.00 98.31 162 ARG A CA 1
ATOM 1223 C C . ARG A 1 162 ? 4.031 2.555 -6.659 1.00 98.31 162 ARG A C 1
ATOM 1225 O O . ARG A 1 162 ? 5.142 2.448 -7.168 1.00 98.31 162 ARG A O 1
ATOM 1232 N N . TYR A 1 163 ? 2.985 3.069 -7.305 1.00 98.75 163 TYR A N 1
ATOM 1233 C CA . TYR A 1 163 ? 3.061 3.543 -8.686 1.00 98.75 163 TYR A CA 1
ATOM 1234 C C . TYR A 1 163 ? 4.054 4.700 -8.809 1.00 98.75 163 TYR A C 1
ATOM 1236 O O . TYR A 1 163 ? 4.945 4.664 -9.655 1.00 98.75 163 TYR A O 1
ATOM 1244 N N . LEU A 1 164 ? 3.961 5.698 -7.922 1.00 98.75 164 LEU A N 1
ATOM 1245 C CA . LEU A 1 164 ? 4.913 6.813 -7.875 1.00 98.75 164 LEU A CA 1
ATOM 1246 C C . LEU A 1 164 ? 6.346 6.336 -7.625 1.00 98.75 164 LEU A C 1
ATOM 1248 O O . LEU A 1 164 ? 7.267 6.747 -8.330 1.00 98.75 164 LEU A O 1
ATOM 1252 N N . ALA A 1 165 ? 6.542 5.430 -6.668 1.00 98.69 165 ALA A N 1
ATOM 1253 C CA . ALA A 1 165 ? 7.851 4.838 -6.416 1.00 98.69 165 ALA A CA 1
ATOM 1254 C C . ALA A 1 165 ? 8.378 4.062 -7.643 1.00 98.69 165 ALA A C 1
ATOM 1256 O O . ALA A 1 165 ? 9.570 4.106 -7.945 1.00 98.69 165 ALA A O 1
ATOM 1257 N N . GLY A 1 166 ? 7.481 3.422 -8.396 1.00 98.81 166 GLY A N 1
ATOM 1258 C CA . GLY A 1 166 ? 7.757 2.780 -9.677 1.00 98.81 166 GLY A CA 1
ATOM 1259 C C . GLY A 1 166 ? 8.181 3.763 -10.763 1.00 98.81 166 GLY A C 1
ATOM 1260 O O . GLY A 1 166 ? 9.139 3.498 -11.478 1.00 98.81 166 GLY A O 1
ATOM 1261 N N . VAL A 1 167 ? 7.542 4.930 -10.864 1.00 98.94 167 VAL A N 1
ATOM 1262 C CA . VAL A 1 167 ? 7.960 5.993 -11.798 1.00 98.94 167 VAL A CA 1
ATOM 1263 C C . VAL A 1 167 ? 9.382 6.462 -11.484 1.00 98.94 167 VAL A C 1
ATOM 1265 O O . VAL A 1 167 ? 10.200 6.584 -12.395 1.00 98.94 167 VAL A O 1
ATOM 1268 N N . ALA A 1 168 ? 9.712 6.667 -10.204 1.00 98.88 168 ALA A N 1
ATOM 1269 C CA . ALA A 1 168 ? 11.074 7.015 -9.789 1.00 98.88 168 ALA A CA 1
ATOM 1270 C C . ALA A 1 168 ? 12.084 5.907 -10.135 1.00 98.88 168 ALA A C 1
ATOM 1272 O O . ALA A 1 168 ? 13.156 6.192 -10.671 1.00 98.88 168 ALA A O 1
ATOM 1273 N N . ALA A 1 169 ? 11.730 4.642 -9.890 1.00 98.69 169 ALA A N 1
ATOM 1274 C CA . ALA A 1 169 ? 12.542 3.497 -10.296 1.00 98.69 169 ALA A CA 1
ATOM 1275 C C . ALA A 1 169 ? 12.710 3.409 -11.818 1.00 98.69 169 ALA A C 1
ATOM 1277 O O . ALA A 1 169 ? 13.799 3.100 -12.286 1.00 98.69 169 ALA A O 1
ATOM 1278 N N . GLY A 1 170 ? 11.669 3.715 -12.593 1.00 98.50 170 GLY A N 1
ATOM 1279 C CA . GLY A 1 170 ? 11.717 3.752 -14.051 1.00 98.50 170 GLY A CA 1
ATOM 1280 C C . GLY A 1 170 ? 12.646 4.844 -14.574 1.00 98.50 170 GLY A C 1
ATOM 1281 O O . GLY A 1 170 ? 13.411 4.591 -15.496 1.00 98.50 170 GLY A O 1
ATOM 1282 N N . LEU A 1 171 ? 12.647 6.029 -13.955 1.00 98.44 171 LEU A N 1
ATOM 1283 C CA . LEU A 1 171 ? 13.604 7.092 -14.283 1.00 98.44 171 LEU A CA 1
ATOM 1284 C C . LEU A 1 171 ? 15.039 6.698 -13.932 1.00 98.44 171 LEU A C 1
ATOM 1286 O O . LEU A 1 171 ? 15.941 6.944 -14.726 1.00 98.44 171 LEU A O 1
ATOM 1290 N N . LYS A 1 172 ? 15.249 6.040 -12.785 1.00 97.69 172 LYS A N 1
ATOM 1291 C CA . LYS A 1 172 ? 16.563 5.487 -12.437 1.00 97.69 172 LYS A CA 1
ATOM 1292 C C . LYS A 1 172 ? 17.004 4.414 -13.433 1.00 97.69 172 LYS A C 1
ATOM 1294 O O . LYS A 1 172 ? 18.136 4.436 -13.896 1.00 97.69 172 LYS A O 1
ATOM 1299 N N . LEU A 1 173 ? 16.109 3.505 -13.805 1.00 96.81 173 LEU A N 1
ATOM 1300 C CA . LEU A 1 173 ? 16.402 2.475 -14.795 1.00 96.81 173 LEU A CA 1
ATOM 1301 C C . LEU A 1 173 ? 16.739 3.100 -16.156 1.00 96.81 173 LEU A C 1
ATOM 1303 O O . LEU A 1 173 ? 17.703 2.679 -16.779 1.00 96.81 173 LEU A O 1
ATOM 1307 N N . LEU A 1 174 ? 16.007 4.137 -16.577 1.00 95.75 174 LEU A N 1
ATOM 1308 C CA . LEU A 1 174 ? 16.279 4.891 -17.803 1.00 95.75 174 LEU A CA 1
ATOM 1309 C C . LEU A 1 174 ? 17.635 5.612 -17.763 1.00 95.75 174 LEU A C 1
ATOM 1311 O O . LEU A 1 174 ? 18.353 5.591 -18.753 1.00 95.75 174 LEU A O 1
ATOM 1315 N N . GLU A 1 175 ? 18.019 6.215 -16.636 1.00 95.06 175 GLU A N 1
ATOM 1316 C CA . GLU A 1 175 ? 19.362 6.792 -16.456 1.00 95.06 175 GLU A CA 1
ATOM 1317 C C . GLU A 1 175 ? 20.457 5.725 -16.625 1.00 95.06 175 GLU A C 1
ATOM 1319 O O . GLU A 1 175 ? 21.509 5.993 -17.195 1.00 95.06 175 GLU A O 1
ATOM 1324 N N . MET A 1 176 ? 20.203 4.487 -16.195 1.00 94.00 176 MET A N 1
ATOM 1325 C CA . MET A 1 176 ? 21.151 3.380 -16.353 1.00 94.00 176 MET A CA 1
ATOM 1326 C C . MET A 1 176 ? 21.293 2.889 -17.801 1.00 94.00 176 MET A C 1
ATOM 1328 O O . MET A 1 176 ? 22.207 2.116 -18.063 1.00 94.00 176 MET A O 1
ATOM 1332 N N . TYR A 1 177 ? 20.446 3.319 -18.741 1.00 90.12 177 TYR A N 1
ATOM 1333 C CA . TYR A 1 177 ? 20.667 3.093 -20.178 1.00 90.12 177 TYR A CA 1
ATOM 1334 C C . TYR A 1 177 ? 21.720 4.032 -20.779 1.00 90.12 177 TYR A C 1
ATOM 1336 O O . TYR A 1 177 ? 22.119 3.839 -21.928 1.00 90.12 177 TYR A O 1
ATOM 1344 N N . ASP A 1 178 ? 22.142 5.066 -20.047 1.00 79.56 178 ASP A N 1
ATOM 1345 C CA . ASP A 1 178 ? 23.051 6.079 -20.569 1.00 79.56 178 ASP A CA 1
ATOM 1346 C C . ASP A 1 178 ? 24.425 5.481 -20.908 1.00 79.56 178 ASP A C 1
ATOM 1348 O O . ASP A 1 178 ? 25.207 5.099 -20.033 1.00 79.56 178 ASP A O 1
ATOM 1352 N N . THR A 1 179 ? 24.706 5.418 -22.212 1.00 65.50 179 THR A N 1
ATOM 1353 C CA . THR A 1 179 ? 25.906 4.822 -22.811 1.00 65.50 179 THR A CA 1
ATOM 1354 C C . THR A 1 179 ? 27.188 5.586 -22.516 1.00 65.50 179 THR A C 1
ATOM 1356 O O . THR A 1 179 ? 28.270 5.063 -22.785 1.00 65.50 179 THR A O 1
ATOM 1359 N N . ASP A 1 180 ? 27.085 6.803 -21.982 1.00 70.31 180 ASP A N 1
ATOM 1360 C CA . ASP A 1 180 ? 28.247 7.586 -21.564 1.00 70.31 180 ASP A CA 1
ATOM 1361 C C . ASP A 1 180 ? 28.833 7.093 -20.222 1.00 70.31 180 ASP A C 1
ATOM 1363 O O . ASP A 1 180 ? 29.904 7.546 -19.810 1.00 70.31 180 ASP A O 1
ATOM 1367 N N . ASN A 1 181 ? 28.185 6.113 -19.574 1.00 64.81 181 ASN A N 1
ATOM 1368 C CA . ASN A 1 181 ? 28.665 5.436 -18.370 1.00 64.81 181 ASN A CA 1
ATOM 1369 C C . ASN A 1 181 ? 29.133 3.995 -18.666 1.00 64.81 181 ASN A C 1
ATOM 1371 O O . ASN A 1 181 ? 28.424 3.206 -19.297 1.00 64.81 181 ASN A O 1
ATOM 1375 N N . ASP A 1 182 ? 30.306 3.609 -18.144 1.00 62.09 182 ASP A N 1
ATOM 1376 C CA . ASP A 1 182 ? 30.748 2.206 -18.113 1.00 62.09 182 ASP A CA 1
ATOM 1377 C C . ASP A 1 182 ? 29.734 1.383 -17.292 1.00 62.09 182 ASP A C 1
ATOM 1379 O O . ASP A 1 182 ? 29.680 1.498 -16.067 1.00 62.09 182 ASP A O 1
ATOM 1383 N N . GLY A 1 183 ? 28.915 0.562 -17.959 1.00 71.06 183 GLY A N 1
ATOM 1384 C CA . GLY A 1 183 ? 27.875 -0.252 -17.311 1.00 71.06 183 GLY A CA 1
ATOM 1385 C C . GLY A 1 183 ? 26.434 0.048 -17.730 1.00 71.06 183 GLY A C 1
ATOM 1386 O O . GLY A 1 183 ? 25.518 -0.405 -17.042 1.00 71.06 183 GLY A O 1
ATOM 1387 N N . ALA A 1 184 ? 26.234 0.777 -18.835 1.00 87.44 184 ALA A N 1
ATOM 1388 C CA . ALA A 1 184 ? 24.919 0.978 -19.435 1.00 87.44 184 ALA A CA 1
ATOM 1389 C C . ALA A 1 184 ? 24.173 -0.349 -19.646 1.00 87.44 184 ALA A C 1
ATOM 1391 O O . ALA A 1 184 ? 24.741 -1.312 -20.169 1.00 87.44 184 ALA A O 1
ATOM 1392 N N . ILE A 1 185 ? 22.904 -0.393 -19.245 1.00 91.81 185 ILE A N 1
ATOM 1393 C CA . ILE A 1 185 ? 22.053 -1.566 -19.442 1.00 91.81 185 ILE A CA 1
ATOM 1394 C C . ILE A 1 185 ? 21.449 -1.562 -20.846 1.00 91.81 185 ILE A C 1
ATOM 1396 O O . ILE A 1 185 ? 21.178 -0.516 -21.436 1.00 91.81 185 ILE A O 1
ATOM 1400 N N . THR A 1 186 ? 21.226 -2.756 -21.373 1.00 91.94 186 THR A N 1
ATOM 1401 C CA . THR A 1 186 ? 20.536 -3.003 -22.644 1.00 91.94 186 THR A CA 1
ATOM 1402 C C . THR A 1 186 ? 19.051 -3.323 -22.438 1.00 91.94 186 THR A C 1
ATOM 1404 O O . THR A 1 186 ? 18.584 -3.514 -21.314 1.00 91.94 186 THR A O 1
ATOM 1407 N N . ASP A 1 187 ? 18.281 -3.399 -23.528 1.00 90.56 187 ASP A N 1
ATOM 1408 C CA . ASP A 1 187 ? 16.843 -3.699 -23.472 1.00 90.56 187 ASP A CA 1
ATOM 1409 C C . ASP A 1 187 ? 16.512 -5.068 -22.872 1.00 90.56 187 ASP A C 1
ATOM 1411 O O . ASP A 1 187 ? 15.486 -5.227 -22.210 1.00 90.56 187 ASP A O 1
ATOM 1415 N N . ASP A 1 188 ? 17.373 -6.055 -23.088 1.00 90.44 188 ASP A N 1
ATOM 1416 C CA . ASP A 1 188 ? 17.286 -7.391 -22.506 1.00 90.44 188 ASP A CA 1
ATOM 1417 C C . ASP A 1 188 ? 17.727 -7.435 -21.035 1.00 90.44 188 ASP A C 1
ATOM 1419 O O . ASP A 1 188 ? 17.405 -8.381 -20.315 1.00 90.44 188 ASP A O 1
ATOM 1423 N N . GLU A 1 189 ? 18.386 -6.381 -20.558 1.00 93.44 189 GLU A N 1
ATOM 1424 C CA . GLU A 1 189 ? 18.833 -6.217 -19.177 1.00 93.44 189 GLU A CA 1
ATOM 1425 C C . GLU A 1 189 ? 17.927 -5.306 -18.337 1.00 93.44 189 GLU A C 1
ATOM 1427 O O . GLU A 1 189 ? 18.206 -5.103 -17.152 1.00 93.44 189 GLU A O 1
ATOM 1432 N N . ALA A 1 190 ? 16.824 -4.795 -18.898 1.00 96.12 190 ALA A N 1
ATOM 1433 C CA . ALA A 1 190 ? 15.802 -4.002 -18.206 1.00 96.12 190 ALA A CA 1
ATOM 1434 C C . ALA A 1 190 ? 14.952 -4.851 -17.238 1.00 96.12 190 ALA A C 1
ATOM 1436 O O . ALA A 1 190 ? 13.720 -4.879 -17.282 1.00 96.12 190 ALA A O 1
ATOM 1437 N N . LYS A 1 191 ? 15.620 -5.599 -16.364 1.00 97.50 191 LYS A N 1
ATOM 1438 C CA . LYS A 1 191 ? 15.027 -6.529 -15.413 1.00 97.50 191 LYS A CA 1
ATOM 1439 C C . LYS A 1 191 ? 15.098 -5.936 -14.013 1.00 97.50 191 LYS A C 1
ATOM 1441 O O . LYS A 1 191 ? 16.179 -5.606 -13.530 1.00 97.50 191 LYS A O 1
ATOM 1446 N N . ILE A 1 192 ? 13.962 -5.835 -13.336 1.00 98.69 192 ILE A N 1
ATOM 1447 C CA . ILE A 1 192 ? 13.872 -5.406 -11.933 1.00 98.69 192 ILE A CA 1
ATOM 1448 C C . ILE A 1 192 ? 13.443 -6.577 -11.048 1.00 98.69 192 ILE A C 1
ATOM 1450 O O . ILE A 1 192 ? 12.868 -7.559 -11.523 1.00 98.69 192 ILE A O 1
ATOM 1454 N N . GLY A 1 193 ? 13.756 -6.503 -9.761 1.00 98.50 193 GLY A N 1
ATOM 1455 C CA . GLY A 1 193 ? 13.418 -7.526 -8.778 1.00 98.50 193 GLY A CA 1
ATOM 1456 C C . GLY A 1 193 ? 12.473 -6.997 -7.708 1.00 98.50 193 GLY A C 1
ATOM 1457 O O . GLY A 1 193 ? 12.503 -5.813 -7.370 1.00 98.50 193 GLY A O 1
ATOM 1458 N N . TYR A 1 194 ? 11.656 -7.886 -7.153 1.00 98.44 194 TYR A N 1
ATOM 1459 C CA . TYR A 1 194 ? 10.777 -7.577 -6.034 1.00 98.44 194 TYR A CA 1
ATOM 1460 C C . TYR A 1 194 ? 10.832 -8.670 -4.964 1.00 98.44 194 TYR A C 1
ATOM 1462 O O . TYR A 1 194 ? 10.576 -9.844 -5.245 1.00 98.44 194 TYR A O 1
ATOM 1470 N N . VAL A 1 195 ? 11.136 -8.279 -3.729 1.00 97.75 195 VAL A N 1
ATOM 1471 C CA . VAL A 1 195 ? 11.056 -9.155 -2.552 1.00 97.75 195 VAL A CA 1
ATOM 1472 C C . VAL A 1 195 ? 9.665 -9.006 -1.938 1.00 97.75 195 VAL A C 1
ATOM 1474 O O . VAL A 1 195 ? 9.335 -7.947 -1.407 1.00 97.75 195 VAL A O 1
ATOM 1477 N N . GLY A 1 196 ? 8.823 -10.030 -2.054 1.00 94.81 196 GLY A N 1
ATOM 1478 C CA . GLY A 1 196 ? 7.494 -10.054 -1.437 1.00 94.81 196 GLY A CA 1
ATOM 1479 C C . GLY A 1 196 ? 7.490 -10.863 -0.141 1.00 94.81 196 GLY A C 1
ATOM 1480 O O . GLY A 1 196 ? 8.162 -11.885 -0.060 1.00 94.81 196 GLY A O 1
ATOM 1481 N N . ALA A 1 197 ? 6.703 -10.458 0.851 1.00 89.62 197 ALA A N 1
ATOM 1482 C CA . ALA A 1 197 ? 6.484 -11.268 2.048 1.00 89.62 197 ALA A CA 1
ATOM 1483 C C . ALA A 1 197 ? 5.631 -12.512 1.740 1.00 89.62 197 ALA A C 1
ATOM 1485 O O . ALA A 1 197 ? 6.122 -13.642 1.739 1.00 89.62 197 ALA A O 1
ATOM 1486 N N . TRP A 1 198 ? 4.367 -12.289 1.377 1.00 87.62 198 TRP A N 1
ATOM 1487 C CA . TRP A 1 198 ? 3.363 -13.321 1.103 1.00 87.62 198 TRP A CA 1
ATOM 1488 C C . TRP A 1 198 ? 2.660 -13.081 -0.236 1.00 87.62 198 TRP A C 1
ATOM 1490 O O . TRP A 1 198 ? 2.595 -11.940 -0.690 1.00 87.62 198 TRP A O 1
ATOM 1500 N N . PRO A 1 199 ? 2.082 -14.112 -0.875 1.00 88.25 199 PRO A N 1
ATOM 1501 C CA . PRO A 1 199 ? 1.305 -13.963 -2.107 1.00 88.25 199 PRO A CA 1
ATOM 1502 C C . PRO A 1 199 ? -0.126 -13.453 -1.837 1.00 88.25 199 PRO A C 1
ATOM 1504 O O . PRO A 1 199 ? -1.092 -13.993 -2.369 1.00 88.25 199 PRO A O 1
ATOM 1507 N N . TYR A 1 200 ? -0.274 -12.438 -0.984 1.00 87.00 200 TYR A N 1
ATOM 1508 C CA . TYR A 1 200 ? -1.561 -11.808 -0.674 1.00 87.00 200 TYR A CA 1
ATOM 1509 C C . TYR A 1 200 ? -1.876 -10.673 -1.647 1.00 87.00 200 TYR A C 1
ATOM 1511 O O . TYR A 1 200 ? -0.961 -10.085 -2.226 1.00 87.00 200 TYR A O 1
ATOM 1519 N N . ALA A 1 201 ? -3.162 -10.333 -1.792 1.00 89.62 201 ALA A N 1
ATOM 1520 C CA . ALA A 1 201 ? -3.618 -9.271 -2.692 1.00 89.62 201 ALA A CA 1
ATOM 1521 C C . ALA A 1 201 ? -2.877 -7.943 -2.453 1.00 89.62 201 ALA A C 1
ATOM 1523 O O . ALA A 1 201 ? -2.406 -7.332 -3.402 1.00 89.62 201 ALA A O 1
ATOM 1524 N N . GLU A 1 202 ? -2.641 -7.552 -1.196 1.00 88.75 202 GLU A N 1
ATOM 1525 C CA . GLU A 1 202 ? -1.863 -6.347 -0.862 1.00 88.75 202 GLU A CA 1
ATOM 1526 C C . GLU A 1 202 ? -0.448 -6.351 -1.467 1.00 88.75 202 GLU A C 1
ATOM 1528 O O . GLU A 1 202 ? 0.030 -5.340 -1.995 1.00 88.75 202 GLU A O 1
ATOM 1533 N N . VAL A 1 203 ? 0.231 -7.498 -1.431 1.00 92.06 203 VAL A N 1
ATOM 1534 C CA . VAL A 1 203 ? 1.583 -7.634 -1.980 1.00 92.06 203 VAL A CA 1
ATOM 1535 C C . VAL A 1 203 ? 1.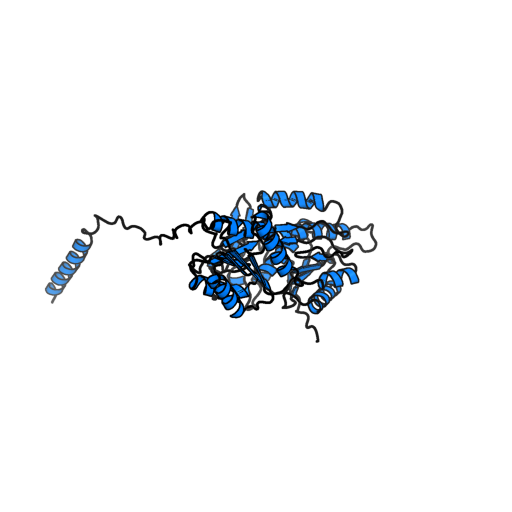531 -7.660 -3.506 1.00 92.06 203 VAL A C 1
ATOM 1537 O O . VAL A 1 203 ? 2.325 -6.965 -4.146 1.00 92.06 203 VAL A O 1
ATOM 1540 N N . ILE A 1 204 ? 0.579 -8.403 -4.082 1.00 94.69 204 ILE A N 1
ATOM 1541 C CA . ILE A 1 204 ? 0.389 -8.531 -5.534 1.00 94.69 204 ILE A CA 1
ATOM 1542 C C . ILE A 1 204 ? 0.052 -7.185 -6.168 1.00 94.69 204 ILE A C 1
ATOM 1544 O O . ILE A 1 204 ? 0.708 -6.766 -7.125 1.00 94.69 204 ILE A O 1
ATOM 1548 N N . SER A 1 205 ? -0.903 -6.474 -5.590 1.00 96.25 205 SER A N 1
ATOM 1549 C CA . SER A 1 205 ? -1.228 -5.094 -5.917 1.00 96.25 205 SER A CA 1
ATOM 1550 C C . SER A 1 205 ? -0.019 -4.176 -5.836 1.00 96.25 205 SER A C 1
ATOM 1552 O O . SER A 1 205 ? 0.306 -3.470 -6.797 1.00 96.25 205 SER A O 1
ATOM 1554 N N . GLY A 1 206 ? 0.695 -4.220 -4.708 1.00 96.44 206 GLY A N 1
ATOM 1555 C CA . GLY A 1 206 ? 1.815 -3.334 -4.442 1.00 96.44 206 GLY A CA 1
ATOM 1556 C C . GLY A 1 206 ? 2.928 -3.467 -5.478 1.00 96.44 206 GLY A C 1
ATOM 1557 O O . GLY A 1 206 ? 3.360 -2.456 -6.041 1.00 96.44 206 GLY A O 1
ATOM 1558 N N . TYR A 1 207 ? 3.378 -4.692 -5.777 1.00 97.50 207 TYR A N 1
ATOM 1559 C CA . TYR A 1 207 ? 4.407 -4.875 -6.802 1.00 97.50 207 TYR A CA 1
ATOM 1560 C C . TYR A 1 207 ? 3.870 -4.649 -8.212 1.00 97.50 207 TYR A C 1
ATOM 1562 O O . TYR A 1 207 ? 4.611 -4.153 -9.059 1.00 97.50 207 TYR A O 1
ATOM 1570 N N . THR A 1 208 ? 2.605 -4.980 -8.492 1.00 98.12 208 THR A N 1
ATOM 1571 C CA . THR A 1 208 ? 2.041 -4.791 -9.836 1.00 98.12 208 THR A CA 1
ATOM 1572 C C . THR A 1 208 ? 1.953 -3.309 -10.151 1.00 98.12 208 THR A C 1
ATOM 1574 O O . THR A 1 208 ? 2.389 -2.873 -11.213 1.00 98.12 208 THR A O 1
ATOM 1577 N N . SER A 1 209 ? 1.489 -2.515 -9.192 1.00 98.56 209 SER A N 1
ATOM 1578 C CA . SER A 1 209 ? 1.485 -1.063 -9.290 1.00 98.56 209 SER A CA 1
ATOM 1579 C C . SER A 1 209 ? 2.893 -0.481 -9.460 1.00 98.56 209 SER A C 1
ATOM 1581 O O . SER A 1 209 ? 3.123 0.330 -10.359 1.00 98.56 209 SER A O 1
ATOM 1583 N N . PHE A 1 210 ? 3.860 -0.933 -8.653 1.00 98.81 210 PHE A N 1
ATOM 1584 C CA . PHE A 1 210 ? 5.262 -0.535 -8.800 1.00 98.81 210 PHE A CA 1
ATOM 1585 C C . PHE A 1 210 ? 5.789 -0.827 -10.212 1.00 98.81 210 PHE A C 1
ATOM 1587 O O . PHE A 1 210 ? 6.374 0.044 -10.857 1.00 98.81 210 PHE A O 1
ATOM 1594 N N . PHE A 1 211 ? 5.521 -2.023 -10.732 1.00 98.81 211 PHE A N 1
ATOM 1595 C CA . PHE A 1 211 ? 5.927 -2.421 -12.073 1.00 98.81 211 PHE A CA 1
ATOM 1596 C C . PHE A 1 211 ? 5.264 -1.581 -13.167 1.00 98.81 211 PHE A C 1
ATOM 1598 O O . PHE A 1 211 ? 5.941 -1.157 -14.101 1.00 98.81 211 PHE A O 1
ATOM 1605 N N . LEU A 1 212 ? 3.970 -1.278 -13.045 1.00 98.81 212 LEU A N 1
ATOM 1606 C CA . LEU A 1 212 ? 3.272 -0.382 -13.971 1.00 98.81 212 LEU A CA 1
ATOM 1607 C C . LEU A 1 212 ? 3.861 1.035 -13.942 1.00 98.81 212 LEU A C 1
ATOM 1609 O O . LEU A 1 212 ? 4.026 1.647 -14.999 1.00 98.81 212 LEU A O 1
ATOM 1613 N N . GLY A 1 213 ? 4.260 1.519 -12.764 1.00 98.81 213 GLY A N 1
ATOM 1614 C CA . GLY A 1 213 ? 5.008 2.766 -12.613 1.00 98.81 213 GLY A CA 1
ATOM 1615 C C . GLY A 1 213 ? 6.326 2.739 -13.388 1.00 98.81 213 GLY A C 1
ATOM 1616 O O . GLY A 1 213 ? 6.588 3.649 -14.175 1.00 98.81 213 GLY A O 1
ATOM 1617 N N . VAL A 1 214 ? 7.114 1.665 -13.255 1.00 98.88 214 VAL A N 1
ATOM 1618 C CA . VAL A 1 214 ? 8.364 1.481 -14.019 1.00 98.88 214 VAL A CA 1
ATOM 1619 C C . VAL A 1 214 ? 8.089 1.449 -15.523 1.00 98.88 214 VAL A C 1
ATOM 1621 O O . VAL A 1 214 ? 8.733 2.177 -16.280 1.00 98.88 214 VAL A O 1
ATOM 1624 N N . LYS A 1 215 ? 7.094 0.669 -15.965 1.00 98.62 215 LYS A N 1
ATOM 1625 C CA . LYS A 1 215 ? 6.731 0.529 -17.386 1.00 98.62 215 LYS A CA 1
ATOM 1626 C C . LYS A 1 215 ? 6.218 1.812 -18.026 1.00 98.62 215 LYS A C 1
ATOM 1628 O O . LYS A 1 215 ? 6.314 1.954 -19.243 1.00 98.62 215 LYS A O 1
ATOM 1633 N N . SER A 1 216 ? 5.696 2.748 -17.235 1.00 98.69 216 SER A N 1
ATOM 1634 C CA . SER A 1 216 ? 5.307 4.071 -17.736 1.00 98.69 216 SER A CA 1
ATOM 1635 C C . SER A 1 216 ? 6.503 4.898 -18.234 1.00 98.69 216 SER A C 1
ATOM 1637 O O . SER A 1 216 ? 6.315 5.827 -19.018 1.00 98.69 216 SER A O 1
ATOM 1639 N N . VAL A 1 217 ? 7.723 4.536 -17.813 1.00 98.38 217 VAL A N 1
ATOM 1640 C CA . VAL A 1 217 ? 8.988 5.151 -18.237 1.00 98.38 217 VAL A CA 1
ATOM 1641 C C . VAL A 1 217 ? 9.770 4.214 -19.165 1.00 98.38 217 VAL A C 1
ATOM 1643 O O . VAL A 1 217 ? 10.170 4.626 -20.250 1.00 98.38 217 VAL A O 1
ATOM 1646 N N . VAL A 1 218 ? 9.946 2.947 -18.773 1.00 97.81 218 VAL A N 1
ATOM 1647 C CA . VAL A 1 218 ? 10.713 1.929 -19.513 1.00 97.81 218 VAL A CA 1
ATOM 1648 C C . VAL A 1 218 ? 9.784 0.780 -19.909 1.00 97.81 218 VAL A C 1
ATOM 1650 O O . VAL A 1 218 ? 9.596 -0.190 -19.178 1.00 97.81 218 VAL A O 1
ATOM 1653 N N . SER A 1 219 ? 9.148 0.907 -21.075 1.00 96.81 219 SER A N 1
ATOM 1654 C CA . SER A 1 219 ? 8.018 0.049 -21.481 1.00 96.81 219 SER A CA 1
ATOM 1655 C C . SER A 1 219 ? 8.338 -1.444 -21.664 1.00 96.81 219 SER A C 1
ATOM 1657 O O . SER A 1 219 ? 7.441 -2.279 -21.523 1.00 96.81 219 SER A O 1
ATOM 1659 N N . ASN A 1 220 ? 9.595 -1.787 -21.955 1.00 96.25 220 ASN A N 1
ATOM 1660 C CA . ASN A 1 220 ? 10.089 -3.156 -22.123 1.00 96.25 220 ASN A CA 1
ATOM 1661 C C . ASN A 1 220 ? 10.599 -3.790 -20.822 1.00 96.25 220 ASN A C 1
ATOM 1663 O O . ASN A 1 220 ? 11.019 -4.946 -20.855 1.00 96.25 220 ASN A O 1
ATOM 1667 N N . ALA A 1 221 ? 10.556 -3.072 -19.694 1.00 98.19 221 ALA A N 1
ATOM 1668 C CA . ALA A 1 221 ? 11.009 -3.615 -18.424 1.00 98.19 221 ALA A CA 1
ATOM 1669 C C . ALA A 1 221 ? 10.246 -4.896 -18.045 1.00 98.19 221 ALA A C 1
ATOM 1671 O O . ALA A 1 221 ? 9.042 -5.030 -18.294 1.00 98.19 221 ALA A O 1
ATOM 1672 N N . THR A 1 222 ? 10.945 -5.822 -17.392 1.00 98.06 222 THR A N 1
ATOM 1673 C CA . THR A 1 222 ? 10.377 -7.052 -16.817 1.00 98.06 222 THR A CA 1
ATOM 1674 C C . THR A 1 222 ? 10.652 -7.112 -15.323 1.00 98.06 222 THR A C 1
ATOM 1676 O O . THR A 1 222 ? 11.623 -6.525 -14.846 1.00 98.06 222 THR A O 1
ATOM 1679 N N . MET A 1 223 ? 9.808 -7.819 -14.572 1.00 98.44 223 MET A N 1
ATOM 1680 C CA . MET A 1 223 ? 9.972 -7.971 -13.130 1.00 98.44 223 MET A CA 1
ATOM 1681 C C . MET A 1 223 ? 10.004 -9.437 -12.711 1.00 98.44 223 MET A C 1
ATOM 1683 O O . MET A 1 223 ? 9.202 -10.259 -13.160 1.00 98.44 223 MET A O 1
ATOM 1687 N N . GLN A 1 224 ? 10.918 -9.755 -11.801 1.00 97.88 224 GLN A N 1
ATOM 1688 C CA . GLN A 1 224 ? 10.952 -11.034 -11.106 1.00 97.88 224 GLN A CA 1
ATOM 1689 C C . GLN A 1 224 ? 10.604 -10.832 -9.633 1.00 97.88 224 GLN A C 1
ATOM 1691 O O . GLN A 1 224 ? 11.246 -10.048 -8.940 1.00 97.88 224 GLN A O 1
ATOM 1696 N N . VAL A 1 225 ? 9.599 -11.556 -9.152 1.00 97.00 225 VAL A N 1
ATOM 1697 C CA . VAL A 1 225 ? 9.158 -11.540 -7.753 1.00 97.00 225 VAL A CA 1
ATOM 1698 C C . VAL A 1 225 ? 9.596 -12.834 -7.082 1.00 97.00 225 VAL A C 1
ATOM 1700 O O . VAL A 1 225 ? 9.503 -13.905 -7.682 1.00 97.00 225 VAL A O 1
ATOM 1703 N N . ARG A 1 226 ? 10.049 -12.764 -5.833 1.00 95.69 226 ARG A N 1
ATOM 1704 C CA . ARG A 1 226 ? 10.276 -13.939 -4.980 1.00 95.69 226 ARG A CA 1
ATOM 1705 C C . ARG A 1 226 ? 9.699 -13.678 -3.593 1.00 95.69 226 ARG A C 1
ATOM 1707 O O . ARG A 1 226 ? 9.826 -12.564 -3.089 1.00 95.69 226 ARG A O 1
ATOM 1714 N N . TYR A 1 227 ? 9.077 -14.701 -3.006 1.00 93.00 227 TYR A N 1
ATOM 1715 C CA . TYR A 1 227 ? 8.443 -14.598 -1.692 1.00 93.00 227 TYR A CA 1
ATOM 1716 C C . TYR A 1 227 ? 9.328 -15.162 -0.578 1.00 93.00 227 TYR A C 1
ATOM 1718 O O . TYR A 1 227 ? 9.915 -16.234 -0.747 1.00 93.00 227 TYR A O 1
ATOM 1726 N N . THR A 1 228 ? 9.385 -14.467 0.557 1.00 92.12 228 THR A N 1
ATOM 1727 C CA . THR A 1 228 ? 10.084 -14.914 1.776 1.00 92.12 228 THR A CA 1
ATOM 1728 C C . THR A 1 228 ? 9.209 -15.795 2.663 1.00 92.12 228 THR A C 1
ATOM 1730 O O . THR A 1 228 ? 9.740 -16.562 3.456 1.00 92.12 228 THR A O 1
ATOM 1733 N N . SER A 1 229 ? 7.880 -15.732 2.513 1.00 88.88 229 SER A N 1
ATOM 1734 C CA . SER A 1 229 ? 6.914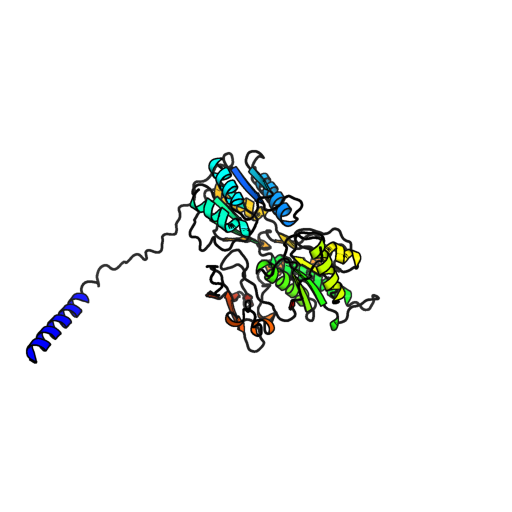 -16.342 3.443 1.00 88.88 229 SER A CA 1
ATOM 1735 C C . SER A 1 229 ? 7.071 -15.817 4.878 1.00 88.88 229 SER A C 1
ATOM 1737 O O . SER A 1 229 ? 6.934 -16.564 5.843 1.00 88.88 229 SER A O 1
ATOM 1739 N N . SER A 1 230 ? 7.410 -14.534 5.015 1.00 85.38 230 SER A N 1
ATOM 1740 C CA . SER A 1 230 ? 7.465 -13.811 6.287 1.00 85.38 230 SER A CA 1
ATOM 1741 C C . SER A 1 230 ? 7.331 -12.312 6.033 1.00 85.38 230 SER A C 1
ATOM 1743 O O . SER A 1 230 ? 7.912 -11.800 5.076 1.00 85.38 230 SER A O 1
ATOM 1745 N N . TRP A 1 231 ? 6.601 -11.606 6.900 1.00 81.44 231 TRP A N 1
ATOM 1746 C CA . TRP A 1 231 ? 6.549 -10.138 6.895 1.00 81.44 231 TRP A CA 1
ATOM 1747 C C . TRP A 1 231 ? 7.876 -9.509 7.339 1.00 81.44 231 TRP A C 1
ATOM 1749 O O . TRP A 1 231 ? 8.266 -8.458 6.830 1.00 81.44 231 TRP A O 1
ATOM 1759 N N . TYR A 1 232 ? 8.596 -10.197 8.230 1.00 84.38 232 TYR A N 1
ATOM 1760 C CA . TYR A 1 232 ? 9.869 -9.754 8.784 1.00 84.38 232 TYR A CA 1
ATOM 1761 C C . TYR A 1 232 ? 10.833 -10.937 8.926 1.00 84.38 232 TYR A C 1
ATOM 1763 O O . TYR A 1 232 ? 10.663 -11.803 9.787 1.00 84.38 232 TYR A O 1
ATOM 1771 N N . ASP A 1 233 ? 11.855 -10.985 8.077 1.00 90.00 233 ASP A N 1
ATOM 1772 C CA . ASP A 1 233 ? 13.012 -11.872 8.225 1.00 90.00 233 ASP A CA 1
ATOM 1773 C C . ASP A 1 233 ? 14.187 -11.264 7.457 1.00 90.00 233 ASP A C 1
ATOM 1775 O O . ASP A 1 233 ? 14.363 -11.476 6.255 1.00 90.00 233 ASP A O 1
ATOM 1779 N N . GLU A 1 234 ? 15.023 -10.508 8.168 1.00 91.69 234 GLU A N 1
ATOM 1780 C CA . GLU A 1 234 ? 16.135 -9.776 7.563 1.00 91.69 234 GLU A CA 1
ATOM 1781 C C . GLU A 1 234 ? 17.105 -10.693 6.796 1.00 91.69 234 GLU A C 1
ATOM 1783 O O . GLU A 1 234 ? 17.600 -10.323 5.724 1.00 91.69 234 GLU A O 1
ATOM 1788 N N . LYS A 1 235 ? 17.353 -11.915 7.296 1.00 94.25 235 LYS A N 1
ATOM 1789 C CA . LYS A 1 235 ? 18.232 -12.894 6.634 1.00 94.25 235 LYS A CA 1
ATOM 1790 C C . LYS A 1 235 ? 17.580 -13.368 5.337 1.00 94.25 235 LYS A C 1
ATOM 1792 O O . LYS A 1 235 ? 18.240 -13.342 4.294 1.00 94.25 235 LYS A O 1
ATOM 1797 N N . ALA A 1 236 ? 16.313 -13.778 5.375 1.00 94.31 236 ALA A N 1
ATOM 1798 C CA . ALA A 1 236 ? 15.595 -14.267 4.199 1.00 94.31 236 ALA A CA 1
ATOM 1799 C C . ALA A 1 236 ? 15.387 -13.175 3.144 1.00 94.31 236 ALA A C 1
ATOM 1801 O O . ALA A 1 236 ? 15.605 -13.424 1.955 1.00 94.31 236 ALA A O 1
ATOM 1802 N N . GLU A 1 237 ? 15.040 -11.957 3.556 1.00 95.19 237 GLU A N 1
ATOM 1803 C CA . GLU A 1 237 ? 14.898 -10.797 2.673 1.00 95.19 237 GLU A CA 1
ATOM 1804 C C . GLU A 1 237 ? 16.216 -10.483 1.963 1.00 95.19 237 GLU A C 1
ATOM 1806 O O . GLU A 1 237 ? 16.247 -10.349 0.736 1.00 95.19 237 GLU A O 1
ATOM 1811 N N . LYS A 1 238 ? 17.329 -10.459 2.710 1.00 96.56 238 LYS A N 1
ATOM 1812 C CA . LYS A 1 238 ? 18.668 -10.250 2.147 1.00 96.56 238 LYS A CA 1
ATOM 1813 C C . LYS A 1 238 ? 19.029 -11.329 1.129 1.00 96.56 238 LYS A C 1
ATOM 1815 O O . LYS A 1 238 ? 19.450 -11.002 0.022 1.00 96.56 238 LYS A O 1
ATOM 1820 N N . GLN A 1 239 ? 18.864 -12.609 1.470 1.00 96.69 239 GLN A N 1
ATOM 1821 C CA . GLN A 1 239 ? 19.181 -13.708 0.546 1.00 96.69 239 GLN A CA 1
ATOM 1822 C C . GLN A 1 239 ? 18.290 -13.691 -0.699 1.00 96.69 239 GLN A C 1
ATOM 1824 O O . GLN A 1 239 ? 18.761 -13.955 -1.805 1.00 96.69 239 GLN A O 1
ATOM 1829 N N . THR A 1 240 ? 17.019 -13.325 -0.544 1.00 97.12 240 THR A N 1
ATOM 1830 C CA . THR A 1 240 ? 16.080 -13.200 -1.663 1.00 97.12 240 THR A CA 1
ATOM 1831 C C . THR A 1 240 ? 16.479 -12.068 -2.605 1.00 97.12 240 THR A C 1
ATOM 1833 O O . THR A 1 240 ? 16.506 -12.269 -3.820 1.00 97.12 240 THR A O 1
ATOM 1836 N N . ALA A 1 241 ? 16.861 -10.909 -2.065 1.00 98.00 241 ALA A N 1
ATOM 1837 C CA . ALA A 1 241 ? 17.370 -9.790 -2.851 1.00 98.00 241 ALA A CA 1
ATOM 1838 C C . ALA A 1 241 ? 18.671 -10.145 -3.583 1.00 98.00 241 ALA A C 1
ATOM 1840 O O . ALA A 1 241 ? 18.784 -9.891 -4.779 1.00 98.00 241 ALA A O 1
ATOM 1841 N N . LEU A 1 242 ? 19.622 -10.794 -2.903 1.00 98.06 242 LEU A N 1
ATOM 1842 C CA . LEU A 1 242 ? 20.861 -11.270 -3.524 1.00 98.06 242 LEU A CA 1
ATOM 1843 C C . LEU A 1 242 ? 20.585 -12.234 -4.680 1.00 98.06 242 LEU A C 1
ATOM 1845 O O . LEU A 1 242 ? 21.180 -12.091 -5.742 1.00 98.06 242 LEU A O 1
ATOM 1849 N N . ALA A 1 243 ? 19.641 -13.160 -4.514 1.00 97.56 243 ALA A N 1
ATOM 1850 C CA . ALA A 1 243 ? 19.290 -14.101 -5.569 1.00 97.56 243 ALA A CA 1
ATOM 1851 C C . ALA A 1 243 ? 18.600 -13.431 -6.772 1.00 97.56 243 ALA A C 1
ATOM 1853 O O . ALA A 1 243 ? 18.801 -13.857 -7.904 1.00 97.56 243 ALA A O 1
ATOM 1854 N N . LEU A 1 244 ? 17.806 -12.376 -6.556 1.00 98.25 244 LEU A N 1
ATOM 1855 C CA . LEU A 1 244 ? 17.254 -11.559 -7.646 1.00 98.25 244 LEU A CA 1
ATOM 1856 C C . LEU A 1 244 ? 18.360 -10.797 -8.391 1.00 98.25 244 LEU A C 1
ATOM 1858 O O . LEU A 1 244 ? 18.356 -10.745 -9.620 1.00 98.25 244 LEU A O 1
ATOM 1862 N N . ILE A 1 245 ? 19.322 -10.234 -7.657 1.00 98.25 245 ILE A N 1
ATOM 1863 C CA . ILE A 1 245 ? 20.488 -9.547 -8.230 1.00 98.25 245 ILE A CA 1
ATOM 1864 C C . ILE A 1 245 ? 21.338 -10.526 -9.053 1.00 98.25 245 ILE A C 1
ATOM 1866 O O . ILE A 1 245 ? 21.726 -10.202 -10.175 1.00 98.25 245 ILE A O 1
ATOM 1870 N N . ASP A 1 246 ? 21.582 -11.733 -8.540 1.00 97.06 246 ASP A N 1
ATOM 1871 C CA . ASP A 1 246 ? 22.332 -12.785 -9.240 1.00 97.06 246 ASP A CA 1
ATOM 1872 C C . ASP A 1 246 ? 21.599 -13.299 -10.490 1.00 97.06 246 ASP A C 1
ATOM 1874 O O . ASP A 1 246 ? 22.235 -13.649 -11.484 1.00 97.06 246 ASP A O 1
ATOM 1878 N N . ASP A 1 247 ? 20.266 -13.244 -10.489 1.00 96.62 247 ASP A N 1
ATOM 1879 C CA . ASP A 1 247 ? 19.419 -13.479 -11.663 1.00 96.62 247 ASP A CA 1
ATOM 1880 C C . ASP A 1 247 ? 19.393 -12.286 -12.648 1.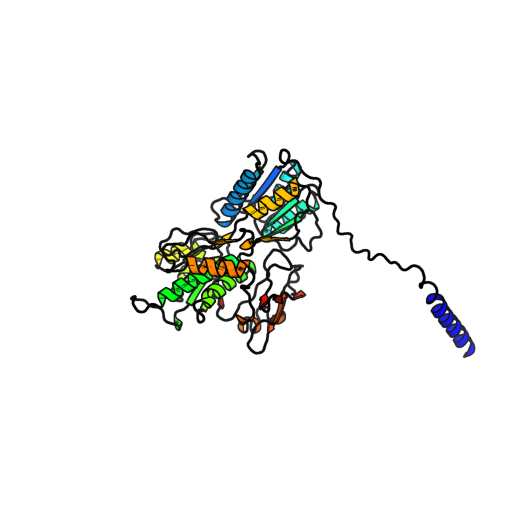00 96.62 247 ASP A C 1
ATOM 1882 O O . ASP A 1 247 ? 18.629 -12.296 -13.623 1.00 96.62 247 ASP A O 1
ATOM 1886 N N . GLY A 1 248 ? 20.203 -11.252 -12.416 1.00 96.31 248 GLY A N 1
ATOM 1887 C CA . GLY A 1 248 ? 20.402 -10.119 -13.318 1.00 96.31 248 GLY A CA 1
ATOM 1888 C C . GLY A 1 248 ? 19.465 -8.932 -13.096 1.00 96.31 248 GLY A C 1
ATOM 1889 O O . GLY A 1 248 ? 19.445 -8.032 -13.935 1.00 96.31 248 GLY A O 1
ATOM 1890 N N . CYS A 1 249 ? 18.691 -8.893 -12.005 1.00 98.06 249 CYS A N 1
ATOM 1891 C CA . CYS A 1 249 ? 17.878 -7.719 -11.681 1.00 98.06 249 CYS A CA 1
ATOM 1892 C C . CYS A 1 249 ? 18.771 -6.503 -11.368 1.00 98.06 249 CYS A C 1
ATOM 1894 O O . CYS A 1 249 ? 19.632 -6.558 -10.491 1.00 98.06 249 CYS A O 1
ATOM 1896 N N . LYS A 1 250 ? 18.537 -5.384 -12.060 1.00 97.50 250 LYS A N 1
ATOM 1897 C CA . LYS A 1 250 ? 19.337 -4.148 -11.982 1.00 97.50 250 LYS A CA 1
ATOM 1898 C C . LYS A 1 250 ? 18.824 -3.135 -10.955 1.00 97.50 250 LYS A C 1
ATOM 1900 O O . LYS A 1 250 ? 19.502 -2.153 -10.683 1.00 97.50 250 LYS A O 1
ATOM 1905 N N . LEU A 1 251 ? 17.633 -3.357 -10.400 1.00 98.19 251 LEU A N 1
ATOM 1906 C CA . LEU A 1 251 ? 17.002 -2.547 -9.356 1.00 98.19 251 LEU A CA 1
ATOM 1907 C C . LEU A 1 251 ? 16.084 -3.451 -8.537 1.00 98.19 251 LEU A C 1
ATOM 1909 O O . LEU A 1 251 ? 15.390 -4.288 -9.119 1.00 98.19 251 LEU A O 1
ATOM 1913 N N . ILE A 1 252 ? 16.055 -3.280 -7.214 1.00 98.62 252 ILE A N 1
ATOM 1914 C CA . ILE A 1 252 ? 15.211 -4.084 -6.318 1.00 98.62 252 ILE A CA 1
ATOM 1915 C C . ILE A 1 252 ? 14.220 -3.196 -5.562 1.00 98.62 252 ILE A C 1
ATOM 1917 O O . ILE A 1 252 ? 14.573 -2.130 -5.057 1.00 98.62 252 ILE A O 1
ATOM 1921 N N . SER A 1 253 ? 12.977 -3.654 -5.442 1.00 98.38 253 SER A N 1
ATOM 1922 C CA . SER A 1 253 ? 12.030 -3.141 -4.450 1.00 98.38 253 SER A CA 1
ATOM 1923 C C . SER A 1 253 ? 11.559 -4.250 -3.508 1.00 98.38 253 SER A C 1
ATOM 1925 O O . SER A 1 253 ? 11.829 -5.429 -3.743 1.00 98.38 253 SER A O 1
ATOM 1927 N N . GLN A 1 254 ? 10.884 -3.879 -2.421 1.00 94.62 254 GLN A N 1
ATOM 1928 C CA . GLN A 1 254 ? 10.347 -4.836 -1.459 1.00 94.62 254 GLN A CA 1
ATOM 1929 C C . GLN A 1 254 ? 8.963 -4.452 -0.924 1.00 94.62 254 GLN A C 1
ATOM 1931 O O . GLN A 1 254 ? 8.607 -3.269 -0.819 1.00 94.62 254 GLN A O 1
ATOM 1936 N N . HIS A 1 255 ? 8.234 -5.478 -0.498 1.00 89.69 255 HIS A N 1
ATOM 1937 C CA . HIS A 1 255 ? 7.118 -5.408 0.438 1.00 89.69 255 HIS A CA 1
ATOM 1938 C C . HIS A 1 255 ? 7.427 -6.345 1.610 1.00 89.69 255 HIS A C 1
ATOM 1940 O O . HIS A 1 255 ? 6.913 -7.459 1.683 1.00 89.69 255 HIS A O 1
ATOM 1946 N N . ALA A 1 256 ? 8.348 -5.887 2.452 1.00 78.62 256 ALA A N 1
ATOM 1947 C CA . ALA A 1 256 ? 8.801 -6.538 3.672 1.00 78.62 256 ALA A CA 1
ATOM 1948 C C . ALA A 1 256 ? 9.268 -5.458 4.662 1.00 78.62 256 ALA A C 1
ATOM 1950 O O . ALA A 1 256 ? 9.561 -4.326 4.241 1.00 78.62 256 ALA A O 1
ATOM 1951 N N . ASP A 1 257 ? 9.338 -5.808 5.945 1.00 79.25 257 ASP A N 1
ATOM 1952 C CA . ASP A 1 257 ? 9.386 -4.833 7.040 1.00 79.25 257 ASP A CA 1
ATOM 1953 C C . ASP A 1 257 ? 10.790 -4.607 7.626 1.00 79.25 257 ASP A C 1
ATOM 1955 O O . ASP A 1 257 ? 10.923 -3.920 8.647 1.00 79.25 257 ASP A O 1
ATOM 1959 N N . SER A 1 258 ? 11.844 -5.134 6.985 1.00 85.62 258 SER A N 1
ATOM 1960 C CA . SER A 1 258 ? 13.235 -5.042 7.453 1.00 85.62 258 SER A CA 1
ATOM 1961 C C . SER A 1 258 ? 14.189 -4.313 6.483 1.00 85.62 258 SER A C 1
ATOM 1963 O O . SER A 1 258 ? 13.812 -3.835 5.410 1.00 85.62 258 SER A O 1
ATOM 1965 N N . MET A 1 259 ? 15.468 -4.236 6.872 1.00 90.44 259 MET A N 1
ATOM 1966 C CA . MET A 1 259 ? 16.574 -3.691 6.072 1.00 90.44 259 MET A CA 1
ATOM 1967 C C . MET A 1 259 ? 17.316 -4.749 5.233 1.00 90.44 259 MET A C 1
ATOM 1969 O O . MET A 1 259 ? 18.342 -4.430 4.623 1.00 90.44 259 MET A O 1
ATOM 1973 N N . GLY A 1 260 ? 16.808 -5.984 5.156 1.00 94.19 260 GLY A N 1
ATOM 1974 C CA . GLY A 1 260 ? 17.468 -7.102 4.478 1.00 94.19 260 GLY A CA 1
ATOM 1975 C C . GLY A 1 260 ? 17.728 -6.847 2.991 1.00 94.19 260 GLY A C 1
ATOM 1976 O O . GLY A 1 260 ? 18.881 -6.900 2.548 1.00 94.19 260 GLY A O 1
ATOM 1977 N N . ALA A 1 261 ? 16.691 -6.511 2.211 1.00 96.06 261 ALA A N 1
ATOM 1978 C CA . ALA A 1 261 ? 16.868 -6.222 0.783 1.00 96.06 261 ALA A CA 1
ATOM 1979 C C . ALA A 1 261 ? 17.664 -4.926 0.519 1.00 96.06 261 ALA A C 1
ATOM 1981 O O . ALA A 1 261 ? 18.591 -4.973 -0.295 1.00 96.06 261 ALA A O 1
ATOM 1982 N N . PRO A 1 262 ? 17.411 -3.793 1.215 1.00 95.75 262 PRO A N 1
ATOM 1983 C CA . PRO A 1 262 ? 18.250 -2.599 1.095 1.00 95.75 262 PRO A CA 1
ATOM 1984 C C . PRO A 1 262 ? 19.736 -2.853 1.373 1.00 95.75 262 PRO A C 1
ATOM 1986 O O . PRO A 1 262 ? 20.593 -2.329 0.663 1.00 95.75 262 PRO A O 1
ATOM 1989 N N . THR A 1 263 ? 20.054 -3.689 2.364 1.00 96.31 263 THR A N 1
ATOM 1990 C CA . THR A 1 263 ? 21.440 -4.054 2.689 1.00 96.31 263 THR A CA 1
ATOM 1991 C C . THR A 1 263 ? 22.094 -4.849 1.560 1.00 96.31 263 THR A C 1
ATOM 1993 O O . THR A 1 263 ? 23.223 -4.547 1.178 1.00 96.31 263 THR A O 1
ATOM 1996 N N . ALA A 1 264 ? 21.391 -5.831 0.981 1.00 97.69 264 ALA A N 1
ATOM 1997 C CA . ALA A 1 264 ? 21.878 -6.573 -0.189 1.00 97.69 264 ALA A CA 1
ATOM 1998 C C . ALA A 1 264 ? 22.166 -5.648 -1.383 1.00 97.69 264 ALA A C 1
ATOM 2000 O O . ALA A 1 264 ? 23.179 -5.800 -2.070 1.00 97.69 264 ALA A O 1
ATOM 2001 N N . CYS A 1 265 ? 21.279 -4.681 -1.612 1.00 98.12 265 CYS A N 1
ATOM 2002 C CA . CYS A 1 265 ? 21.420 -3.666 -2.644 1.00 98.12 265 CYS A CA 1
ATOM 2003 C C . CYS A 1 265 ? 22.664 -2.799 -2.448 1.00 98.12 265 CYS A C 1
ATOM 2005 O O . CYS A 1 265 ? 23.452 -2.665 -3.383 1.00 98.12 265 CYS A O 1
ATOM 2007 N N . GLU A 1 266 ? 22.892 -2.273 -1.244 1.00 97.31 266 GLU A N 1
ATOM 2008 C CA . GLU A 1 266 ? 24.081 -1.466 -0.942 1.00 97.31 266 GLU A CA 1
ATOM 2009 C C . GLU A 1 266 ? 25.376 -2.270 -1.140 1.00 97.31 266 GLU A C 1
ATOM 2011 O O . GLU A 1 266 ? 26.301 -1.796 -1.801 1.00 97.31 266 GLU A O 1
ATOM 2016 N N . GLU A 1 267 ? 25.422 -3.522 -0.666 1.00 97.56 267 GLU A N 1
ATOM 2017 C CA . GLU A 1 267 ? 26.576 -4.424 -0.838 1.00 97.56 267 GLU A CA 1
ATOM 2018 C C . GLU A 1 267 ? 26.918 -4.695 -2.309 1.00 97.56 267 GLU A C 1
ATOM 2020 O O . GLU A 1 267 ? 28.078 -4.942 -2.643 1.00 97.56 267 GLU A O 1
ATOM 2025 N N . ARG A 1 268 ? 25.914 -4.658 -3.191 1.00 97.69 268 ARG A N 1
ATOM 2026 C CA . ARG A 1 268 ? 26.057 -4.905 -4.633 1.00 97.69 268 ARG A CA 1
ATOM 2027 C C . ARG A 1 268 ? 26.007 -3.635 -5.478 1.00 97.69 268 ARG A C 1
ATOM 2029 O O . ARG A 1 268 ? 26.091 -3.734 -6.698 1.00 97.69 268 ARG A O 1
ATOM 2036 N N . SER A 1 269 ? 25.893 -2.462 -4.851 1.00 96.44 269 SER A N 1
ATOM 2037 C CA . SER A 1 269 ? 25.703 -1.175 -5.535 1.00 96.44 269 SER A CA 1
ATOM 2038 C C . SER A 1 269 ? 24.509 -1.171 -6.507 1.00 96.44 269 SER A C 1
ATOM 2040 O O . SER A 1 269 ? 24.554 -0.545 -7.563 1.0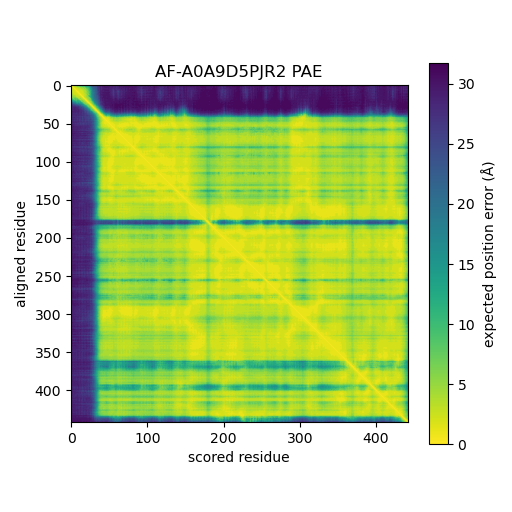0 96.44 269 SER A O 1
ATOM 2042 N N . ILE A 1 270 ? 23.433 -1.876 -6.145 1.00 97.69 270 ILE A N 1
ATOM 2043 C CA . ILE A 1 270 ? 22.182 -1.954 -6.906 1.00 97.69 270 ILE A CA 1
ATOM 2044 C C . ILE A 1 270 ? 21.168 -0.971 -6.312 1.00 97.69 270 ILE A C 1
ATOM 2046 O O . ILE A 1 270 ? 20.925 -1.037 -5.109 1.00 97.69 270 ILE A O 1
ATOM 2050 N N . PRO A 1 271 ? 20.536 -0.084 -7.105 1.00 97.94 271 PRO A N 1
ATOM 2051 C CA . PRO A 1 271 ? 19.503 0.817 -6.606 1.00 97.94 271 PRO A CA 1
ATOM 2052 C C . PRO A 1 271 ? 18.356 0.084 -5.897 1.00 97.94 271 PRO A C 1
ATOM 2054 O O . PRO A 1 271 ? 17.917 -0.982 -6.342 1.00 97.94 271 PRO A O 1
ATOM 2057 N N . ASN A 1 272 ? 17.846 0.676 -4.814 1.00 97.81 272 ASN A N 1
ATOM 2058 C CA . ASN A 1 272 ? 16.715 0.144 -4.058 1.00 97.81 272 ASN A CA 1
ATOM 2059 C C . ASN A 1 272 ? 15.571 1.150 -3.881 1.00 97.81 272 ASN A C 1
ATOM 2061 O O . ASN A 1 272 ? 15.786 2.349 -3.683 1.00 97.81 272 ASN A O 1
ATOM 2065 N N . VAL A 1 273 ? 14.345 0.623 -3.912 1.00 98.19 273 VAL A N 1
ATOM 2066 C CA . VAL A 1 273 ? 13.106 1.319 -3.538 1.00 98.19 273 VAL A CA 1
ATOM 2067 C C . VAL A 1 273 ? 12.457 0.584 -2.370 1.00 98.19 273 VAL A C 1
ATOM 2069 O O . VAL A 1 273 ? 12.074 -0.577 -2.511 1.00 98.19 273 VAL A O 1
ATOM 2072 N N . SER A 1 274 ? 12.297 1.246 -1.228 1.00 93.62 274 SER A N 1
ATOM 2073 C CA . SER A 1 274 ? 11.789 0.621 0.001 1.00 93.62 274 SER A CA 1
ATOM 2074 C C . SER A 1 274 ? 10.310 0.922 0.274 1.00 93.62 274 SER A C 1
ATOM 2076 O O . SER A 1 274 ? 9.619 1.595 -0.498 1.00 93.62 274 SER A O 1
ATOM 2078 N N . TYR A 1 275 ? 9.814 0.384 1.388 1.00 90.50 275 TYR A N 1
ATOM 2079 C CA . TYR A 1 275 ? 8.460 0.569 1.899 1.00 90.50 275 TYR A CA 1
ATOM 2080 C C . TYR A 1 275 ? 8.498 1.144 3.319 1.00 90.50 275 TYR A C 1
ATOM 2082 O O . TYR A 1 275 ? 9.403 0.823 4.081 1.00 90.50 275 TYR A O 1
ATOM 2090 N N . ASN A 1 276 ? 7.539 2.012 3.653 1.00 84.44 276 ASN A N 1
ATOM 2091 C CA . ASN A 1 276 ? 7.323 2.687 4.943 1.00 84.44 276 ASN A CA 1
ATOM 2092 C C . ASN A 1 276 ? 8.433 3.617 5.459 1.00 84.44 276 ASN A C 1
ATOM 2094 O O . ASN A 1 276 ? 8.140 4.536 6.228 1.00 84.44 276 ASN A O 1
ATOM 2098 N N . GLY A 1 277 ? 9.675 3.481 4.999 1.00 85.31 277 GLY A N 1
ATOM 2099 C CA . GLY A 1 277 ? 10.776 4.327 5.449 1.00 85.31 277 GLY A CA 1
ATOM 2100 C C . GLY A 1 277 ? 11.930 4.410 4.463 1.00 85.31 277 GLY A C 1
ATOM 2101 O O . GLY A 1 277 ? 12.131 3.528 3.631 1.00 85.31 277 GLY A O 1
ATOM 2102 N N . ALA A 1 278 ? 12.698 5.495 4.569 1.00 88.81 278 ALA A N 1
ATOM 2103 C CA . ALA A 1 278 ? 13.950 5.653 3.842 1.00 88.81 278 ALA A CA 1
ATOM 2104 C C . ALA A 1 278 ? 15.035 4.738 4.425 1.00 88.81 278 ALA A C 1
ATOM 2106 O O . ALA A 1 278 ? 15.110 4.562 5.639 1.00 88.81 278 ALA A O 1
ATOM 2107 N N . THR A 1 279 ? 15.905 4.203 3.568 1.00 87.56 279 THR A N 1
ATOM 2108 C CA . THR A 1 279 ? 16.928 3.224 3.985 1.00 87.56 279 THR A CA 1
ATOM 2109 C C . THR A 1 279 ? 18.241 3.878 4.418 1.00 87.56 279 THR A C 1
ATOM 2111 O O . THR A 1 279 ? 19.056 3.249 5.083 1.00 87.56 279 THR A O 1
ATOM 2114 N N . GLY A 1 280 ? 18.478 5.137 4.030 1.00 87.25 280 GLY A N 1
ATOM 2115 C CA . GLY A 1 280 ? 19.730 5.854 4.310 1.00 87.25 280 GLY A CA 1
ATOM 2116 C C . GLY A 1 280 ? 20.962 5.306 3.572 1.00 87.25 280 GLY A C 1
ATOM 2117 O O . GLY A 1 280 ? 22.068 5.784 3.807 1.00 87.25 280 GLY A O 1
ATOM 2118 N N . THR A 1 281 ? 20.776 4.318 2.692 1.00 92.94 281 THR A N 1
ATOM 2119 C CA . THR A 1 281 ? 21.820 3.717 1.847 1.00 92.94 281 THR A CA 1
ATOM 2120 C C . THR A 1 281 ? 22.156 4.629 0.662 1.00 92.94 281 THR A C 1
ATOM 2122 O O . THR A 1 281 ? 21.300 5.398 0.216 1.00 92.94 281 THR A O 1
ATOM 2125 N N . ASN A 1 282 ? 23.371 4.550 0.106 1.00 95.75 282 ASN A N 1
ATOM 2126 C CA . ASN A 1 282 ? 23.724 5.349 -1.079 1.00 95.75 282 ASN A CA 1
ATOM 2127 C C . ASN A 1 282 ? 22.951 4.902 -2.321 1.00 95.75 282 ASN A C 1
ATOM 2129 O O . ASN A 1 282 ? 22.752 5.688 -3.247 1.00 95.75 282 ASN A O 1
ATOM 2133 N N . THR A 1 283 ? 22.506 3.646 -2.320 1.00 97.12 283 THR A N 1
ATOM 2134 C CA . THR A 1 283 ? 21.668 3.028 -3.349 1.00 97.12 283 THR A CA 1
ATOM 2135 C C . THR A 1 283 ? 20.175 3.366 -3.227 1.00 97.12 283 THR A C 1
ATOM 2137 O O . THR A 1 283 ? 19.390 2.963 -4.085 1.00 97.12 283 THR A O 1
ATOM 2140 N N . PHE A 1 284 ? 19.753 4.117 -2.205 1.00 98.00 284 PHE A N 1
ATOM 2141 C CA . PHE A 1 284 ? 18.350 4.476 -1.990 1.00 98.00 284 PHE A CA 1
ATOM 2142 C C . PHE A 1 284 ? 17.822 5.448 -3.054 1.00 98.00 284 PHE A C 1
ATOM 2144 O O . PHE A 1 284 ? 18.386 6.527 -3.254 1.00 98.00 284 PHE A O 1
ATOM 2151 N N . VAL A 1 285 ? 16.702 5.097 -3.690 1.00 98.50 285 VAL A N 1
ATOM 2152 C CA . VAL A 1 285 ? 15.990 5.959 -4.649 1.00 98.50 285 VAL A CA 1
ATOM 2153 C C . VAL A 1 285 ? 14.848 6.705 -3.960 1.00 98.50 285 VAL A C 1
ATOM 2155 O O . VAL A 1 285 ? 14.829 7.933 -3.943 1.00 98.50 285 VAL A O 1
ATOM 2158 N N . ILE A 1 286 ? 13.881 5.972 -3.405 1.00 98.06 286 ILE A N 1
ATOM 2159 C CA . ILE A 1 286 ? 12.687 6.517 -2.746 1.00 98.06 286 ILE A CA 1
ATOM 2160 C C . ILE A 1 286 ? 11.983 5.410 -1.951 1.00 98.06 286 ILE A C 1
ATOM 2162 O O . ILE A 1 286 ? 12.228 4.226 -2.188 1.00 98.06 286 ILE A O 1
ATOM 2166 N N . ALA A 1 287 ? 11.075 5.779 -1.049 1.00 95.69 287 ALA A N 1
ATOM 2167 C CA . ALA A 1 287 ? 10.121 4.859 -0.445 1.00 95.69 287 ALA A CA 1
ATOM 2168 C C . ALA A 1 287 ? 8.690 5.385 -0.584 1.00 95.69 287 ALA A C 1
ATOM 2170 O O . ALA A 1 287 ? 8.445 6.585 -0.438 1.00 95.69 287 ALA A O 1
ATOM 2171 N N . SER A 1 288 ? 7.734 4.485 -0.800 1.00 94.62 288 SER A N 1
ATOM 2172 C CA . SER A 1 288 ? 6.322 4.768 -0.516 1.00 94.62 288 SER A CA 1
ATOM 2173 C C . SER A 1 288 ? 6.057 4.569 0.976 1.00 94.62 288 SER A C 1
ATOM 2175 O O . SER A 1 288 ? 6.588 3.625 1.561 1.00 94.62 288 SER A O 1
ATOM 2177 N N . LYS A 1 289 ? 5.212 5.402 1.579 1.00 91.44 289 LYS A N 1
ATOM 2178 C CA . LYS A 1 289 ? 4.879 5.370 3.007 1.00 91.44 289 LYS A CA 1
ATOM 2179 C C . LYS A 1 289 ? 3.380 5.548 3.216 1.00 91.44 289 LYS A C 1
ATOM 2181 O O . LYS A 1 289 ? 2.755 6.345 2.520 1.00 91.44 289 LYS A O 1
ATOM 2186 N N . ILE A 1 290 ? 2.833 4.868 4.217 1.00 93.94 290 ILE A N 1
ATOM 2187 C CA . ILE A 1 290 ? 1.457 5.088 4.666 1.00 93.94 290 ILE A CA 1
ATOM 2188 C C . ILE A 1 290 ? 1.437 6.060 5.840 1.00 93.94 290 ILE A C 1
ATOM 2190 O O . ILE A 1 290 ? 2.268 5.992 6.741 1.00 93.94 290 ILE A O 1
ATOM 2194 N N . ASN A 1 291 ? 0.502 6.997 5.814 1.00 95.31 291 ASN A N 1
ATOM 2195 C CA . ASN A 1 291 ? 0.254 7.943 6.884 1.00 95.31 291 ASN A CA 1
ATOM 2196 C C . ASN A 1 291 ? -1.107 7.612 7.500 1.00 95.31 291 ASN A C 1
ATOM 2198 O O . ASN A 1 291 ? -2.147 7.881 6.904 1.00 95.31 291 ASN A O 1
ATOM 2202 N N . TRP A 1 292 ? -1.097 7.026 8.695 1.00 96.88 292 TRP A N 1
ATOM 2203 C CA . TRP A 1 292 ? -2.322 6.647 9.406 1.00 96.88 292 TRP A CA 1
ATOM 2204 C C . TRP A 1 292 ? -2.939 7.796 10.211 1.00 96.88 292 TRP A C 1
ATOM 2206 O O . TRP A 1 292 ? -4.060 7.661 10.699 1.00 96.88 292 TRP A O 1
ATOM 2216 N N . VAL A 1 293 ? -2.256 8.947 10.314 1.00 98.00 293 VAL A N 1
ATOM 2217 C CA . VAL A 1 293 ? -2.757 10.119 11.052 1.00 98.00 293 VAL A CA 1
ATOM 2218 C C . VAL A 1 293 ? -4.150 10.540 10.563 1.00 98.00 293 VAL A C 1
ATOM 2220 O O . VAL A 1 293 ? -5.034 10.651 11.412 1.00 98.00 293 VAL A O 1
ATOM 2223 N N . PRO A 1 294 ? -4.419 10.691 9.245 1.00 97.81 294 PRO A N 1
ATOM 2224 C CA . PRO A 1 294 ? -5.746 11.075 8.766 1.00 97.81 294 PRO A CA 1
ATOM 2225 C C . PRO A 1 294 ? -6.853 10.100 9.178 1.00 97.81 294 PRO A C 1
ATOM 2227 O O . PRO A 1 294 ? -7.962 10.537 9.475 1.00 97.81 294 PRO A O 1
ATOM 2230 N N . TYR A 1 295 ? -6.566 8.794 9.226 1.00 97.81 295 TYR A N 1
ATOM 2231 C CA . TYR A 1 295 ? -7.551 7.793 9.634 1.00 97.81 295 TYR A CA 1
ATOM 2232 C C . TYR A 1 295 ? -7.831 7.850 11.139 1.00 97.81 295 TYR A C 1
ATOM 2234 O O . TYR A 1 295 ? -8.991 7.902 11.550 1.00 97.81 295 TYR A O 1
ATOM 2242 N N . PHE A 1 296 ? -6.783 7.905 11.964 1.00 98.50 296 PHE A N 1
ATOM 2243 C CA . PHE A 1 296 ? -6.946 8.025 13.411 1.00 98.50 296 PHE A CA 1
ATOM 2244 C C . PHE A 1 296 ? -7.695 9.304 13.791 1.00 98.50 296 PHE A C 1
ATOM 2246 O O . PHE A 1 296 ? -8.617 9.256 14.603 1.00 98.50 296 PHE A O 1
ATOM 2253 N N . GLU A 1 297 ? -7.354 10.439 13.175 1.00 98.44 297 GLU A N 1
ATOM 2254 C CA . GLU A 1 297 ? -8.067 11.700 13.391 1.00 98.44 297 GLU A CA 1
ATOM 2255 C C . GLU A 1 297 ? -9.528 11.614 12.940 1.00 98.44 297 GLU A C 1
ATOM 2257 O O . GLU A 1 297 ? -10.408 12.053 13.678 1.00 98.44 297 GLU A O 1
ATOM 2262 N N . TYR A 1 298 ? -9.797 10.999 11.784 1.00 98.06 298 TYR A N 1
ATOM 2263 C CA . TYR A 1 298 ? -11.151 10.759 11.283 1.00 98.06 298 TYR A CA 1
ATOM 2264 C C . TYR A 1 298 ? -11.999 9.945 12.269 1.00 98.06 298 TYR A C 1
ATOM 2266 O O . TYR A 1 298 ? -13.118 10.349 12.598 1.00 98.06 298 TYR A O 1
ATOM 2274 N N . ALA A 1 299 ? -11.477 8.824 12.765 1.00 98.06 299 ALA A N 1
ATOM 2275 C CA . ALA A 1 299 ? -12.191 7.958 13.697 1.00 98.06 299 ALA A CA 1
ATOM 2276 C C . ALA A 1 299 ? -12.411 8.645 15.057 1.00 98.06 299 ALA A C 1
ATOM 2278 O O . ALA A 1 299 ? -13.524 8.616 15.586 1.00 98.06 299 ALA A O 1
ATOM 2279 N N . ILE A 1 300 ? -11.400 9.349 15.583 1.00 98.44 300 ILE A N 1
ATOM 2280 C CA . ILE A 1 300 ? -11.526 10.170 16.800 1.00 98.44 300 ILE A CA 1
ATOM 2281 C C . ILE A 1 300 ? -12.600 11.254 16.616 1.00 98.44 300 ILE A C 1
ATOM 2283 O O . ILE A 1 300 ? -13.454 11.433 17.486 1.00 98.44 300 ILE A O 1
ATOM 2287 N N . ASP A 1 301 ? -12.601 11.958 15.483 1.00 97.94 301 ASP A N 1
ATOM 2288 C CA . ASP A 1 301 ? -13.600 12.986 15.185 1.00 97.94 301 ASP A CA 1
ATOM 2289 C C . ASP A 1 301 ? -15.009 12.416 15.061 1.00 97.94 301 ASP A C 1
ATOM 2291 O O . ASP A 1 301 ? -15.969 13.073 15.468 1.00 97.94 301 ASP A O 1
ATOM 2295 N N . CYS A 1 302 ? -15.159 11.208 14.525 1.00 97.81 302 CYS A N 1
ATOM 2296 C CA . CYS A 1 302 ? -16.453 10.543 14.484 1.00 97.81 302 CYS A CA 1
ATOM 2297 C C . CYS A 1 302 ? -16.974 10.266 15.897 1.00 97.81 302 CYS A C 1
ATOM 2299 O O . CYS A 1 302 ? -18.097 10.656 16.212 1.00 97.81 302 CYS A O 1
ATOM 2301 N N . VAL A 1 303 ? -16.144 9.704 16.778 1.00 97.12 303 VAL A N 1
ATOM 2302 C CA . VAL A 1 303 ? -16.529 9.404 18.168 1.00 97.12 303 VAL A CA 1
ATOM 2303 C C . VAL A 1 303 ? -16.865 10.676 18.956 1.00 97.12 303 VAL A C 1
ATOM 2305 O O . VAL A 1 303 ? -17.901 10.736 19.619 1.00 97.12 303 VAL A O 1
ATOM 2308 N N . ILE A 1 304 ? -16.050 11.730 18.848 1.00 97.31 304 ILE A N 1
ATOM 2309 C CA . ILE A 1 304 ? -16.283 12.974 19.604 1.00 97.31 304 ILE A CA 1
ATOM 2310 C C . ILE A 1 304 ? -17.562 13.683 19.157 1.00 97.31 304 ILE A C 1
ATOM 2312 O O . ILE A 1 304 ? -18.274 14.275 19.968 1.00 97.31 304 ILE A O 1
ATOM 2316 N N . ASN A 1 305 ? -17.860 13.639 17.859 1.00 96.38 305 ASN A N 1
ATOM 2317 C CA . ASN A 1 305 ? -19.005 14.343 17.293 1.00 96.38 305 ASN A CA 1
ATOM 2318 C C . ASN A 1 305 ? -20.269 13.481 17.198 1.00 96.38 305 ASN A C 1
ATOM 2320 O O . ASN A 1 305 ? -21.268 13.973 16.675 1.00 96.38 305 ASN A O 1
ATOM 2324 N N . GLY A 1 306 ? -20.231 12.228 17.664 1.00 94.50 306 GLY A N 1
ATOM 2325 C CA . GLY A 1 306 ? -21.362 11.310 17.551 1.00 94.50 306 GLY A CA 1
ATOM 2326 C C . GLY A 1 306 ? -21.732 11.047 16.094 1.00 94.50 306 GLY A C 1
ATOM 2327 O O . GLY A 1 306 ? -22.886 11.168 15.709 1.00 94.50 306 GLY A O 1
ATOM 2328 N N . LYS A 1 307 ? -20.736 10.793 15.241 1.00 95.31 307 LYS A N 1
ATOM 2329 C CA . LYS A 1 307 ? -20.932 10.426 13.835 1.00 95.31 307 LYS A CA 1
ATOM 2330 C C . LYS A 1 307 ? -20.565 8.968 13.633 1.00 95.31 307 LYS A C 1
ATOM 2332 O O . LYS A 1 307 ? -19.615 8.468 14.235 1.00 95.31 307 LYS A O 1
ATOM 2337 N N . LYS A 1 308 ? -21.275 8.305 12.728 1.00 94.75 308 LYS A N 1
ATOM 2338 C CA . LYS A 1 308 ? -20.917 6.962 12.279 1.00 94.75 308 LYS A CA 1
ATOM 2339 C C . LYS A 1 308 ? -19.537 6.940 11.595 1.00 94.75 308 LYS A C 1
ATOM 2341 O O . LYS A 1 308 ? -19.298 7.703 10.658 1.00 94.75 308 LYS A O 1
ATOM 2346 N N . ILE A 1 309 ? -18.668 6.030 12.039 1.00 96.00 309 ILE A N 1
ATOM 2347 C CA . ILE A 1 309 ? -17.445 5.639 11.320 1.00 96.00 309 ILE A CA 1
ATOM 2348 C C . ILE A 1 309 ? -17.860 4.746 10.138 1.00 96.00 309 ILE A C 1
ATOM 2350 O O . ILE A 1 309 ? -18.766 3.918 10.263 1.00 96.00 309 ILE A O 1
ATOM 2354 N N . SER A 1 310 ? -17.261 4.958 8.967 1.00 94.88 310 SER A N 1
ATOM 2355 C CA . SER A 1 310 ? -17.469 4.102 7.799 1.00 94.88 310 SER A CA 1
ATOM 2356 C C . SER A 1 310 ? -17.036 2.675 8.114 1.00 94.88 310 SER A C 1
ATOM 2358 O O . SER A 1 310 ? -15.955 2.492 8.661 1.00 94.88 310 SER A O 1
ATOM 2360 N N . ALA A 1 311 ? -17.849 1.695 7.705 1.00 95.44 311 ALA A N 1
ATOM 2361 C CA . ALA A 1 311 ? -17.492 0.283 7.835 1.00 95.44 311 ALA A CA 1
ATOM 2362 C C . ALA A 1 311 ? -16.157 -0.004 7.138 1.00 95.44 311 ALA A C 1
ATOM 2364 O O . ALA A 1 311 ? -15.304 -0.642 7.726 1.00 95.44 311 ALA A O 1
ATOM 2365 N N . ASP A 1 312 ? -15.950 0.571 5.952 1.00 95.56 312 ASP A N 1
ATOM 2366 C CA . ASP A 1 312 ? -14.687 0.515 5.230 1.00 95.56 312 ASP A CA 1
ATOM 2367 C C . ASP A 1 312 ? -14.164 1.921 4.966 1.00 95.56 312 ASP A C 1
ATOM 2369 O O . ASP A 1 312 ? -14.836 2.761 4.353 1.00 95.56 312 ASP A O 1
ATOM 2373 N N . TYR A 1 313 ? -12.946 2.180 5.426 1.00 95.75 313 TYR A N 1
ATOM 2374 C CA . TYR A 1 313 ? -12.203 3.390 5.115 1.00 95.75 313 TYR A CA 1
ATOM 2375 C C . TYR A 1 313 ? -11.028 3.068 4.195 1.00 95.75 313 TYR A C 1
ATOM 2377 O O . TYR A 1 313 ? -10.183 2.246 4.534 1.00 95.75 313 TYR A O 1
ATOM 2385 N N . THR A 1 314 ? -10.907 3.795 3.085 1.00 95.94 314 THR A N 1
ATOM 2386 C CA . THR A 1 314 ? -9.723 3.722 2.221 1.00 95.94 314 THR A CA 1
ATOM 2387 C C . THR A 1 314 ? -9.104 5.101 2.066 1.00 95.94 314 THR A C 1
ATOM 2389 O O . THR A 1 314 ? -9.654 5.987 1.408 1.00 95.94 314 THR A O 1
ATOM 2392 N N . GLY A 1 315 ? -7.929 5.282 2.660 1.00 95.69 315 GLY A N 1
ATOM 2393 C CA . GLY A 1 315 ? -7.097 6.457 2.446 1.00 95.69 315 GLY A CA 1
ATOM 2394 C C . GLY A 1 315 ? -6.464 6.458 1.051 1.00 95.69 315 GLY A C 1
ATOM 2395 O O . GLY A 1 315 ? -6.210 5.409 0.466 1.00 95.69 315 GLY A O 1
ATOM 2396 N N . THR A 1 316 ? -6.168 7.633 0.512 1.00 95.88 316 THR A N 1
ATOM 2397 C CA . THR A 1 316 ? -5.522 7.820 -0.796 1.00 95.88 316 THR A CA 1
ATOM 2398 C C . THR A 1 316 ? -4.376 8.819 -0.679 1.00 95.88 316 THR A C 1
ATOM 2400 O O . THR A 1 316 ? -4.152 9.443 0.364 1.00 95.88 316 THR A O 1
ATOM 2403 N N . ILE A 1 317 ? -3.667 9.039 -1.776 1.00 95.50 317 ILE A N 1
ATOM 2404 C CA . ILE A 1 317 ? -2.715 10.136 -1.912 1.00 95.50 317 ILE A CA 1
ATOM 2405 C C . ILE A 1 317 ? -3.390 11.513 -1.822 1.00 95.50 317 ILE A C 1
ATOM 2407 O O . ILE A 1 317 ? -2.762 12.485 -1.402 1.00 95.50 317 ILE A O 1
ATOM 2411 N N . GLY A 1 318 ? -4.674 11.604 -2.191 1.00 94.88 318 GLY A N 1
ATOM 2412 C CA . GLY A 1 318 ? -5.477 12.823 -2.090 1.00 94.88 318 GLY A CA 1
ATOM 2413 C C . GLY A 1 318 ? -5.902 13.153 -0.657 1.00 94.88 318 GLY A C 1
ATOM 2414 O O . GLY A 1 318 ? -6.038 14.327 -0.322 1.00 94.88 318 GLY A O 1
ATOM 2415 N N . THR A 1 319 ? -6.058 12.140 0.201 1.00 95.06 319 THR A N 1
ATOM 2416 C CA . THR A 1 319 ? -6.330 12.311 1.641 1.00 95.06 319 THR A CA 1
ATOM 2417 C C . THR A 1 319 ? -5.057 12.392 2.482 1.00 95.06 319 THR A C 1
ATOM 2419 O O . THR A 1 319 ? -5.142 12.395 3.706 1.00 95.06 319 THR A O 1
ATOM 2422 N N . ASP A 1 320 ? -3.884 12.432 1.838 1.00 95.81 320 ASP A N 1
ATOM 2423 C CA . ASP A 1 320 ? -2.559 12.381 2.469 1.00 95.81 320 ASP A CA 1
ATOM 2424 C C . ASP A 1 320 ? -2.294 11.103 3.289 1.00 95.81 320 ASP A C 1
ATOM 2426 O O . ASP A 1 320 ? -1.319 11.029 4.032 1.00 95.81 320 ASP A O 1
ATOM 2430 N N . SER A 1 321 ? -3.127 10.070 3.128 1.00 96.62 321 SER A N 1
ATOM 2431 C CA . SER A 1 321 ? -2.943 8.760 3.764 1.00 96.62 321 SER A CA 1
ATOM 2432 C C . SER A 1 321 ? -1.862 7.930 3.071 1.00 96.62 321 SER A C 1
ATOM 2434 O O . SER A 1 321 ? -1.320 6.995 3.654 1.00 96.62 321 SER A O 1
ATOM 2436 N N . VAL A 1 322 ? -1.531 8.273 1.825 1.00 96.88 322 VAL A N 1
ATOM 2437 C CA . VAL A 1 322 ? -0.460 7.656 1.039 1.00 96.88 322 VAL A CA 1
ATOM 2438 C C . VAL A 1 322 ? 0.554 8.731 0.667 1.00 96.88 322 VAL A C 1
ATOM 2440 O O . VAL A 1 322 ? 0.209 9.771 0.107 1.00 96.88 322 VAL A O 1
ATOM 2443 N N . GLN A 1 323 ? 1.822 8.477 0.968 1.00 95.94 323 GLN A N 1
ATOM 2444 C CA . GLN A 1 323 ? 2.923 9.414 0.788 1.00 95.94 323 GLN A CA 1
ATOM 2445 C C . GLN A 1 323 ? 4.122 8.744 0.109 1.00 95.94 323 GLN A C 1
ATOM 2447 O O . GLN A 1 323 ? 4.228 7.522 0.004 1.00 95.94 323 GLN A O 1
ATOM 2452 N N . ILE A 1 324 ? 5.055 9.578 -0.335 1.00 96.06 324 ILE A N 1
ATOM 2453 C CA . ILE A 1 324 ? 6.404 9.184 -0.739 1.00 96.06 324 ILE A CA 1
ATOM 2454 C C . ILE A 1 324 ? 7.402 9.925 0.149 1.00 96.06 324 ILE A C 1
ATOM 2456 O O . ILE A 1 324 ? 7.141 11.052 0.576 1.00 96.06 324 ILE A O 1
ATOM 2460 N N . THR A 1 325 ? 8.531 9.299 0.463 1.00 95.81 325 THR A N 1
ATOM 2461 C CA . THR A 1 325 ? 9.611 9.957 1.207 1.00 95.81 325 THR A CA 1
ATOM 2462 C C . THR A 1 325 ? 10.306 11.010 0.347 1.00 95.81 325 THR A C 1
ATOM 2464 O O . THR A 1 325 ? 10.102 11.089 -0.864 1.00 95.81 325 THR A O 1
ATOM 2467 N N . ALA A 1 326 ? 11.211 11.776 0.962 1.00 96.50 326 ALA A N 1
ATOM 2468 C CA . ALA A 1 326 ? 12.227 12.486 0.196 1.00 96.50 326 ALA A CA 1
ATOM 2469 C C . ALA A 1 326 ? 13.035 11.505 -0.676 1.00 96.50 326 ALA A C 1
ATOM 2471 O O . ALA A 1 326 ? 13.216 10.337 -0.307 1.00 96.50 326 ALA A O 1
ATOM 2472 N N . LEU A 1 327 ? 13.518 12.003 -1.816 1.00 98.06 327 LEU A N 1
ATOM 2473 C CA . LEU A 1 327 ? 14.392 11.254 -2.712 1.00 98.06 327 LEU A CA 1
ATOM 2474 C C . LEU A 1 327 ? 15.736 10.959 -2.045 1.00 98.06 327 LEU A C 1
ATOM 2476 O O . LEU A 1 327 ? 16.308 11.810 -1.361 1.00 98.06 327 LEU A O 1
ATOM 2480 N N . GLY A 1 328 ? 16.232 9.747 -2.266 1.00 97.50 328 GLY A N 1
ATOM 2481 C CA . GLY A 1 328 ? 17.586 9.355 -1.917 1.00 97.50 328 GLY A CA 1
ATOM 2482 C C . GLY A 1 328 ? 18.610 9.792 -2.960 1.00 97.50 328 GLY A C 1
ATOM 2483 O O . GLY A 1 328 ? 18.279 10.324 -4.020 1.00 97.50 328 GLY A O 1
ATOM 2484 N N . THR A 1 329 ? 19.882 9.548 -2.657 1.00 95.25 329 THR A N 1
ATOM 2485 C CA . THR A 1 329 ? 21.008 9.950 -3.511 1.00 95.25 329 THR A CA 1
ATOM 2486 C C . THR A 1 329 ? 21.082 9.191 -4.830 1.00 95.25 329 THR A C 1
ATOM 2488 O O . THR A 1 329 ? 21.703 9.690 -5.761 1.00 95.25 329 THR A O 1
ATOM 2491 N N . ALA A 1 330 ? 20.465 8.009 -4.930 1.00 96.88 330 ALA A N 1
ATOM 2492 C CA . ALA A 1 330 ? 20.431 7.238 -6.170 1.00 96.88 330 ALA A CA 1
ATOM 2493 C 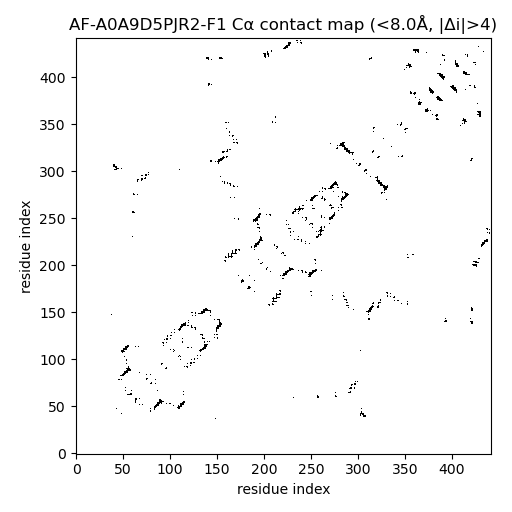C . ALA A 1 330 ? 19.268 7.619 -7.099 1.00 96.88 330 ALA A C 1
ATOM 2495 O O . ALA A 1 330 ? 19.139 7.012 -8.161 1.00 96.88 330 ALA A O 1
ATOM 2496 N N . ALA A 1 331 ? 18.404 8.569 -6.724 1.00 97.88 331 ALA A N 1
ATOM 2497 C CA . ALA A 1 331 ? 17.341 9.037 -7.607 1.00 97.88 331 ALA A CA 1
ATOM 2498 C C . ALA A 1 331 ? 17.913 9.821 -8.800 1.00 97.88 331 ALA A C 1
ATOM 2500 O O . ALA A 1 331 ? 18.773 10.682 -8.626 1.00 97.88 331 ALA A O 1
ATOM 2501 N N . ALA A 1 332 ? 17.396 9.548 -10.000 1.00 97.31 332 ALA A N 1
ATOM 2502 C CA . ALA A 1 332 ? 17.812 10.237 -11.218 1.00 97.31 332 ALA A CA 1
ATOM 2503 C C . ALA A 1 332 ? 17.397 11.719 -11.210 1.00 97.31 332 ALA A C 1
ATOM 2505 O O . ALA A 1 332 ? 16.406 12.113 -10.574 1.00 97.31 332 ALA A O 1
ATOM 2506 N N . GLU A 1 333 ? 18.116 12.549 -11.966 1.00 96.25 333 GLU A N 1
ATOM 2507 C CA . GLU A 1 333 ? 17.756 13.956 -12.152 1.00 96.25 333 GLU A CA 1
ATOM 2508 C C . GLU A 1 333 ? 16.330 14.102 -12.722 1.00 96.25 333 GLU A C 1
ATOM 2510 O O . GLU A 1 333 ? 15.853 13.292 -13.513 1.00 96.25 333 GLU A O 1
ATOM 2515 N N . GLY A 1 334 ? 15.604 15.133 -12.279 1.00 97.69 334 GLY A N 1
ATOM 2516 C CA . GLY A 1 334 ? 14.229 15.391 -12.723 1.00 97.69 334 GLY A CA 1
ATOM 2517 C C . GLY A 1 334 ? 13.156 14.515 -12.065 1.00 97.69 334 GLY A C 1
ATOM 2518 O O . GLY A 1 334 ? 11.968 14.784 -12.257 1.00 97.69 334 GLY A O 1
ATOM 2519 N N . THR A 1 335 ? 13.535 13.538 -11.230 1.00 98.56 335 THR A N 1
ATOM 2520 C CA . THR A 1 335 ? 12.583 12.630 -10.566 1.00 98.56 335 THR A CA 1
ATOM 2521 C C . THR A 1 335 ? 11.498 13.377 -9.792 1.00 98.56 335 THR A C 1
ATOM 2523 O O . THR A 1 335 ? 10.320 13.117 -10.016 1.00 98.56 335 THR A O 1
ATOM 2526 N N . GLN A 1 336 ? 11.849 14.353 -8.944 1.00 98.50 336 GLN A N 1
ATOM 2527 C CA . GLN A 1 336 ? 10.850 15.069 -8.135 1.00 98.50 336 GLN A CA 1
ATOM 2528 C C . GLN A 1 336 ? 9.782 15.751 -9.002 1.00 98.50 336 GLN A C 1
ATOM 2530 O O . GLN A 1 336 ? 8.592 15.597 -8.746 1.00 98.50 336 GLN A O 1
ATOM 2535 N N . ALA A 1 337 ? 10.200 16.443 -10.067 1.00 98.56 337 ALA A N 1
ATOM 2536 C CA . ALA A 1 337 ? 9.277 17.133 -10.964 1.00 98.56 337 ALA A CA 1
ATOM 2537 C C . ALA A 1 337 ? 8.314 16.154 -11.652 1.00 98.56 337 ALA A C 1
ATOM 2539 O O . ALA A 1 337 ? 7.125 16.449 -11.788 1.00 98.56 337 ALA A O 1
ATOM 2540 N N . LYS A 1 338 ? 8.804 14.969 -12.045 1.00 98.75 338 LYS A N 1
ATOM 2541 C CA . LYS A 1 338 ? 7.947 13.939 -12.637 1.00 98.75 338 LYS A CA 1
ATOM 2542 C C . LYS A 1 338 ? 6.972 13.347 -11.620 1.00 98.75 338 LYS A C 1
ATOM 2544 O O . LYS A 1 338 ? 5.816 13.107 -11.962 1.00 98.75 338 LYS A O 1
ATOM 2549 N N . LEU A 1 339 ? 7.407 13.131 -10.380 1.00 98.69 339 LEU A N 1
ATOM 2550 C CA . LEU A 1 339 ? 6.532 12.637 -9.315 1.00 98.69 339 LEU A CA 1
ATOM 2551 C C . LEU A 1 339 ? 5.422 13.635 -8.980 1.00 98.69 339 LEU A C 1
ATOM 2553 O O . LEU A 1 339 ? 4.281 13.215 -8.810 1.00 98.69 339 LEU A O 1
ATOM 2557 N N . ASP A 1 340 ? 5.718 14.934 -8.954 1.00 98.31 340 ASP A N 1
ATOM 2558 C CA . ASP A 1 340 ? 4.712 15.977 -8.723 1.00 98.31 340 ASP A CA 1
ATOM 2559 C C . ASP A 1 340 ? 3.651 15.997 -9.842 1.00 98.31 340 ASP A C 1
ATOM 2561 O O . ASP A 1 340 ? 2.451 16.077 -9.566 1.00 98.31 340 ASP A O 1
ATOM 2565 N N . GLU A 1 341 ? 4.075 15.853 -11.105 1.00 98.56 341 GLU A N 1
ATOM 2566 C CA . GLU A 1 341 ? 3.179 15.726 -12.265 1.00 98.56 341 GLU A CA 1
ATOM 2567 C C . GLU A 1 341 ? 2.264 14.497 -12.141 1.00 98.56 341 GLU A C 1
ATOM 2569 O O . GLU A 1 341 ? 1.041 14.609 -12.264 1.00 98.56 341 GLU A O 1
ATOM 2574 N N . VAL A 1 342 ? 2.839 13.321 -11.872 1.00 98.62 342 VAL A N 1
ATOM 2575 C CA . VAL A 1 342 ? 2.087 12.059 -11.773 1.00 98.62 342 VAL A CA 1
ATOM 2576 C C . VAL A 1 342 ? 1.161 12.065 -10.556 1.00 98.62 342 VAL A C 1
ATOM 2578 O O . VAL A 1 342 ? 0.015 11.627 -10.657 1.00 98.62 342 VAL A O 1
ATOM 2581 N N . LYS A 1 343 ? 1.595 12.628 -9.422 1.00 98.31 343 LYS A N 1
ATOM 2582 C CA . LYS A 1 343 ? 0.751 12.809 -8.232 1.00 98.31 343 LYS A CA 1
ATOM 2583 C C . LYS A 1 343 ? -0.474 13.663 -8.553 1.00 98.31 343 LYS A C 1
ATOM 2585 O O . LYS A 1 343 ? -1.577 13.307 -8.149 1.00 98.31 343 LYS A O 1
ATOM 2590 N N . ALA A 1 344 ? -0.321 14.748 -9.313 1.00 98.19 344 ALA A N 1
ATOM 2591 C CA . ALA A 1 344 ? -1.459 15.565 -9.736 1.00 98.19 344 ALA A CA 1
ATOM 2592 C C . ALA A 1 344 ? -2.434 14.794 -10.650 1.00 98.19 344 ALA A C 1
ATOM 2594 O O . ALA A 1 344 ? -3.652 14.975 -10.553 1.00 98.19 344 ALA A O 1
ATOM 2595 N N . GLN A 1 345 ? -1.929 13.906 -11.512 1.00 98.06 345 GLN A N 1
ATOM 2596 C CA . GLN A 1 345 ? -2.769 13.049 -12.359 1.00 98.06 345 GLN A CA 1
ATOM 2597 C C . GLN A 1 345 ? -3.531 11.992 -11.549 1.00 98.06 345 GLN A C 1
ATOM 2599 O O . GLN A 1 345 ? -4.712 11.780 -11.816 1.00 98.06 345 GLN A O 1
ATOM 2604 N N . LEU A 1 346 ? -2.895 11.386 -10.539 1.00 97.44 346 LEU A N 1
ATOM 2605 C CA . LEU A 1 346 ? -3.554 10.479 -9.591 1.00 97.44 346 LEU A CA 1
ATOM 2606 C C . LEU A 1 346 ? -4.675 11.201 -8.831 1.00 97.44 346 LEU A C 1
ATOM 2608 O O . LEU A 1 346 ? -5.823 10.771 -8.868 1.00 97.44 346 LEU A O 1
ATOM 2612 N N . VAL A 1 347 ? -4.373 12.357 -8.226 1.00 96.56 347 VAL A N 1
ATOM 2613 C CA . VAL A 1 347 ? -5.346 13.143 -7.441 1.00 96.56 347 VAL A CA 1
ATOM 2614 C C . VAL A 1 347 ? -6.531 13.613 -8.289 1.00 96.56 347 VAL A C 1
ATOM 2616 O O . VAL A 1 347 ? -7.662 13.637 -7.812 1.00 96.56 347 VAL A O 1
ATOM 2619 N N . SER A 1 348 ? -6.298 13.990 -9.548 1.00 96.12 348 SER A N 1
ATOM 2620 C CA . SER A 1 348 ? -7.374 14.409 -10.458 1.00 96.12 348 SER A CA 1
ATOM 2621 C C . SER A 1 348 ? -8.143 13.244 -11.091 1.00 96.12 348 SER A C 1
ATOM 2623 O O . SER A 1 348 ? -9.144 13.483 -11.764 1.00 96.12 348 SER A O 1
ATOM 2625 N N . GLY A 1 349 ? -7.683 12.000 -10.917 1.00 95.19 349 GLY A N 1
ATOM 2626 C CA . GLY A 1 349 ? -8.233 10.815 -11.578 1.00 95.19 349 GLY A CA 1
ATOM 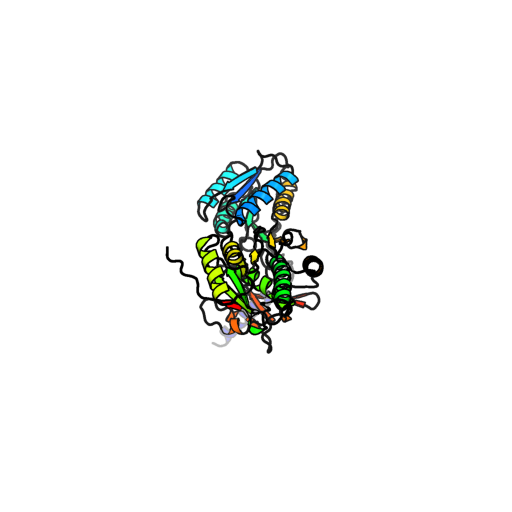2627 C C . GLY A 1 349 ? -7.908 10.713 -13.074 1.00 95.19 349 GLY A C 1
ATOM 2628 O O . GLY A 1 349 ? -8.393 9.794 -13.732 1.00 95.19 349 GLY A O 1
ATOM 2629 N N . ALA A 1 350 ? -7.085 11.622 -13.613 1.00 97.25 350 ALA A N 1
ATOM 2630 C CA . ALA A 1 350 ? -6.599 11.575 -14.994 1.00 97.25 350 ALA A CA 1
ATOM 2631 C C . ALA A 1 350 ? -5.676 10.372 -15.250 1.00 97.25 350 ALA A C 1
ATOM 2633 O O . ALA A 1 350 ? -5.511 9.950 -16.394 1.00 97.25 350 ALA A O 1
ATOM 2634 N N . LEU A 1 351 ? -5.090 9.821 -14.184 1.00 97.81 351 LEU A N 1
ATOM 2635 C CA . LEU A 1 351 ? -4.383 8.550 -14.188 1.00 97.81 351 LEU A CA 1
ATOM 2636 C C . LEU A 1 351 ? -5.079 7.586 -13.227 1.00 97.81 351 LEU A C 1
ATOM 2638 O O . LEU A 1 351 ? -5.281 7.900 -12.056 1.00 97.81 351 LEU A O 1
ATOM 2642 N N . LYS A 1 352 ? -5.403 6.391 -13.724 1.00 97.69 352 LYS A N 1
ATOM 2643 C CA . LYS A 1 352 ? -5.815 5.238 -12.917 1.00 97.69 352 LYS A CA 1
ATOM 2644 C C . LYS A 1 352 ? -4.694 4.208 -13.010 1.00 97.69 352 LYS A C 1
ATOM 2646 O O . LYS A 1 352 ? -4.349 3.798 -14.114 1.00 97.69 352 LYS A O 1
ATOM 2651 N N . VAL A 1 353 ? -4.110 3.822 -11.874 1.00 97.94 353 VAL A N 1
ATOM 2652 C CA . VAL A 1 353 ? -2.931 2.933 -11.832 1.00 97.94 353 VAL A CA 1
ATOM 2653 C C . VAL A 1 353 ? -3.179 1.639 -12.606 1.00 97.94 353 VAL A C 1
ATOM 2655 O O . VAL A 1 353 ? -2.380 1.266 -13.460 1.00 97.94 353 VAL A O 1
ATOM 2658 N N . PHE A 1 354 ? -4.324 1.003 -12.360 1.00 98.19 354 PHE A N 1
ATOM 2659 C CA . PHE A 1 354 ? -4.726 -0.231 -13.029 1.00 98.19 354 PHE A CA 1
ATOM 2660 C C . PHE A 1 354 ? -5.632 0.021 -14.241 1.00 98.19 354 PHE A C 1
ATOM 2662 O O . PHE A 1 354 ? -6.632 -0.672 -14.423 1.00 98.19 354 PHE A O 1
ATOM 2669 N N . ASP A 1 355 ? -5.301 1.014 -15.071 1.00 98.25 355 ASP A N 1
ATOM 2670 C CA . ASP A 1 355 ? -5.888 1.174 -16.407 1.00 98.25 355 ASP A CA 1
ATOM 2671 C C . ASP A 1 355 ? -5.647 -0.105 -17.226 1.00 98.25 355 ASP A C 1
ATOM 2673 O O . ASP A 1 355 ? -4.509 -0.469 -17.536 1.00 98.25 355 ASP A O 1
ATOM 2677 N N . CYS A 1 356 ? -6.734 -0.793 -17.576 1.00 97.88 356 CYS A N 1
ATOM 2678 C CA . CYS A 1 356 ? -6.699 -2.102 -18.221 1.00 97.88 356 CYS A CA 1
ATOM 2679 C C . CYS A 1 356 ? -6.061 -2.060 -19.616 1.00 97.88 356 CYS A C 1
ATOM 2681 O O . CYS A 1 356 ? -5.605 -3.092 -20.099 1.00 97.88 356 CYS A O 1
ATOM 2683 N N . SER A 1 357 ? -5.955 -0.883 -20.245 1.00 97.12 357 SER A N 1
ATOM 2684 C CA . SER A 1 357 ? -5.241 -0.715 -21.518 1.00 97.12 357 SER A CA 1
ATOM 2685 C C . SER A 1 357 ? -3.713 -0.747 -21.377 1.00 97.12 357 SER A C 1
ATOM 2687 O O . SER A 1 357 ? -3.000 -0.849 -22.375 1.00 97.12 357 SER A O 1
ATOM 2689 N N . LYS A 1 358 ? -3.178 -0.642 -20.151 1.00 97.00 358 LYS A N 1
ATOM 2690 C CA . LYS A 1 358 ? -1.730 -0.547 -19.883 1.00 97.00 358 LYS A CA 1
ATOM 2691 C C . LYS A 1 358 ? -1.065 -1.885 -19.585 1.00 97.00 358 LYS A C 1
ATOM 2693 O O . LYS A 1 358 ? 0.163 -1.950 -19.518 1.00 97.00 358 LYS A O 1
ATOM 2698 N N . PHE A 1 359 ? -1.843 -2.951 -19.432 1.00 96.56 359 PHE A N 1
ATOM 2699 C CA . PHE A 1 359 ? -1.328 -4.288 -19.161 1.00 96.56 359 PHE A CA 1
ATOM 2700 C C . PHE A 1 359 ? -2.197 -5.374 -19.783 1.00 96.56 359 PHE A C 1
ATOM 2702 O O . PHE A 1 359 ? -3.359 -5.160 -20.117 1.00 96.56 359 PHE A O 1
ATOM 2709 N N . THR A 1 360 ? -1.609 -6.555 -19.923 1.00 96.12 360 THR A N 1
ATOM 2710 C CA . THR A 1 360 ? -2.281 -7.764 -20.392 1.00 96.12 360 THR A CA 1
ATOM 2711 C C . THR A 1 360 ? -2.124 -8.867 -19.349 1.00 96.12 360 THR A C 1
ATOM 2713 O O . THR A 1 360 ? -1.225 -8.817 -18.508 1.00 96.12 360 THR A O 1
ATOM 2716 N N . VAL A 1 361 ? -3.025 -9.848 -19.366 1.00 93.75 361 VAL A N 1
ATOM 2717 C CA . VAL A 1 361 ? -3.104 -10.921 -18.353 1.00 93.75 361 VAL A CA 1
ATOM 2718 C C . VAL A 1 361 ? -3.102 -12.313 -18.993 1.00 93.75 361 VAL A C 1
ATOM 2720 O O . VAL A 1 361 ? -3.756 -13.243 -18.510 1.00 93.75 361 VAL A O 1
ATOM 2723 N N . LYS A 1 362 ? -2.385 -12.478 -20.112 1.00 85.62 362 LYS A N 1
ATOM 2724 C CA . LYS A 1 362 ? -2.362 -13.738 -20.873 1.00 85.62 362 LYS A CA 1
ATOM 2725 C C . LYS A 1 362 ? -1.791 -14.876 -20.036 1.00 85.62 362 LYS A C 1
ATOM 2727 O O . LYS A 1 362 ? -2.348 -15.973 -20.041 1.00 85.62 362 LYS A O 1
ATOM 2732 N N . ASN A 1 363 ? -0.740 -14.598 -19.268 1.00 78.44 363 ASN A N 1
ATOM 2733 C CA . ASN A 1 363 ? -0.116 -15.577 -18.383 1.00 78.44 363 ASN A CA 1
ATOM 2734 C C . ASN A 1 363 ? -1.066 -16.034 -17.266 1.00 78.44 363 ASN A C 1
ATOM 2736 O O . ASN A 1 363 ? -1.182 -17.233 -17.026 1.00 78.44 363 ASN A O 1
ATOM 2740 N N . ALA A 1 364 ? -1.810 -15.114 -16.640 1.00 78.56 364 ALA A N 1
ATOM 2741 C CA . ALA A 1 364 ? -2.773 -15.456 -15.588 1.00 78.56 364 ALA A CA 1
ATOM 2742 C C . ALA A 1 364 ? -3.910 -16.362 -16.086 1.00 78.56 364 ALA A C 1
ATOM 2744 O O . ALA A 1 364 ? -4.403 -17.208 -15.344 1.00 78.56 364 ALA A O 1
ATOM 2745 N N . LYS A 1 365 ? -4.320 -16.226 -17.353 1.00 76.62 365 LYS A N 1
ATOM 2746 C CA . LYS A 1 365 ? -5.347 -17.092 -17.954 1.00 76.62 365 LYS A CA 1
ATOM 2747 C C . LYS A 1 365 ? -4.849 -18.509 -18.229 1.00 76.62 365 LYS A C 1
ATOM 2749 O O . LYS A 1 365 ? -5.657 -19.434 -18.263 1.00 76.62 365 LYS A O 1
ATOM 2754 N N . ALA A 1 366 ? -3.546 -18.668 -18.449 1.00 79.25 366 ALA A N 1
ATOM 2755 C CA . ALA A 1 366 ? -2.909 -19.959 -18.680 1.00 79.25 366 ALA A CA 1
ATOM 2756 C C . ALA A 1 366 ? -2.531 -20.688 -17.379 1.00 79.25 366 ALA A C 1
ATOM 2758 O O . ALA A 1 366 ? -2.200 -21.874 -17.433 1.00 79.25 366 ALA A O 1
ATOM 2759 N N . ASP A 1 367 ? -2.580 -20.011 -16.226 1.00 77.19 367 ASP A N 1
ATOM 2760 C CA . ASP A 1 367 ? -2.333 -20.654 -14.940 1.00 77.19 367 ASP A CA 1
ATOM 2761 C C . ASP A 1 367 ? -3.415 -21.706 -14.653 1.00 77.19 367 ASP A C 1
ATOM 2763 O O . ASP A 1 367 ? -4.615 -21.453 -14.761 1.00 77.19 367 ASP A O 1
ATOM 2767 N N . THR A 1 368 ? -2.982 -22.907 -14.288 1.00 76.69 368 THR A N 1
ATOM 2768 C CA . THR A 1 368 ? -3.841 -24.049 -13.929 1.00 76.69 368 THR A CA 1
ATOM 2769 C C . THR A 1 368 ? -3.631 -24.487 -12.481 1.00 76.69 368 THR A C 1
ATOM 2771 O O . THR A 1 368 ? -4.138 -25.529 -12.066 1.00 76.69 368 THR A O 1
ATOM 2774 N N . SER A 1 369 ? -2.874 -23.704 -11.707 1.00 76.88 369 SER A N 1
ATOM 2775 C CA . SER A 1 369 ? -2.667 -23.917 -10.282 1.00 76.88 369 SER A CA 1
ATOM 2776 C C . SER A 1 369 ? -3.973 -23.779 -9.496 1.00 76.88 369 SER A C 1
ATOM 2778 O O . SER A 1 369 ? -4.960 -23.213 -9.969 1.00 76.88 369 SER A O 1
ATOM 2780 N N . ALA A 1 370 ? -3.966 -24.252 -8.249 1.00 67.75 370 ALA A N 1
ATOM 2781 C CA . ALA A 1 370 ? -5.080 -24.046 -7.324 1.00 67.75 370 ALA A CA 1
ATOM 2782 C C . ALA A 1 370 ? -5.342 -22.557 -7.007 1.00 67.75 370 ALA A C 1
ATOM 2784 O O . ALA A 1 370 ? -6.412 -22.228 -6.510 1.00 67.75 370 ALA A O 1
ATOM 2785 N N . PHE A 1 371 ? -4.390 -21.669 -7.315 1.00 69.12 371 PHE A N 1
ATOM 2786 C CA . PHE A 1 371 ? -4.492 -20.220 -7.130 1.00 69.12 371 PHE A CA 1
ATOM 2787 C C . PHE A 1 371 ? -4.885 -19.485 -8.419 1.00 69.12 371 PHE A C 1
ATOM 2789 O O . PHE A 1 371 ? -4.946 -18.255 -8.433 1.00 69.12 371 PHE A O 1
ATOM 2796 N N . SER A 1 372 ? -5.143 -20.227 -9.502 1.00 79.06 372 SER A N 1
ATOM 2797 C CA . SER A 1 372 ? -5.464 -19.654 -10.802 1.00 79.06 372 SER A CA 1
ATOM 2798 C C . SER A 1 372 ? -6.691 -18.749 -10.735 1.00 79.06 372 SER A C 1
ATOM 2800 O O . SER A 1 372 ? -7.763 -19.137 -10.270 1.00 79.06 372 SER A O 1
ATOM 2802 N N . LYS A 1 373 ? -6.547 -17.551 -11.304 1.00 85.00 373 LYS A N 1
ATOM 2803 C CA . LYS A 1 373 ? -7.641 -16.591 -11.499 1.00 85.00 373 LYS A CA 1
ATOM 2804 C C . LYS A 1 373 ? -8.320 -16.745 -12.860 1.00 85.00 373 LYS A C 1
ATOM 2806 O O . LYS A 1 373 ? -9.188 -15.953 -13.222 1.00 85.00 373 LYS A O 1
ATOM 2811 N N . ALA A 1 374 ? -7.963 -17.777 -13.630 1.00 83.62 374 ALA A N 1
ATOM 2812 C CA . ALA A 1 374 ? -8.415 -17.949 -15.008 1.00 83.62 374 ALA A CA 1
ATOM 2813 C C . ALA A 1 374 ? -9.945 -17.985 -15.145 1.00 83.62 374 ALA A C 1
ATOM 2815 O O . ALA A 1 374 ? -10.477 -17.475 -16.133 1.00 83.62 374 ALA A O 1
ATOM 2816 N N . SER A 1 375 ? -10.659 -18.547 -14.167 1.00 87.38 375 SER A N 1
ATOM 2817 C CA . SER A 1 375 ? -12.128 -18.617 -14.168 1.00 87.38 375 SER A CA 1
ATOM 2818 C C . SER A 1 375 ? -12.814 -17.275 -13.891 1.00 87.38 375 SER A C 1
ATOM 2820 O O . SER A 1 375 ? -13.980 -17.119 -14.241 1.00 87.38 375 SER A O 1
ATOM 2822 N N . PHE A 1 376 ? -12.098 -16.306 -13.314 1.00 90.38 376 PHE A N 1
ATOM 2823 C CA . PHE A 1 376 ? -12.638 -15.010 -12.887 1.00 90.38 376 PHE A CA 1
ATOM 2824 C C . PHE A 1 376 ? -12.277 -13.858 -13.836 1.00 90.38 376 PHE A C 1
ATOM 2826 O O . PHE A 1 376 ? -12.812 -12.760 -13.714 1.00 90.38 376 PHE A O 1
ATOM 2833 N N . ILE A 1 377 ? -11.398 -14.112 -14.811 1.00 92.56 377 ILE A N 1
ATOM 2834 C CA . ILE A 1 377 ? -10.884 -13.129 -15.774 1.00 92.56 377 ILE A CA 1
ATOM 2835 C C . ILE A 1 377 ? -11.620 -13.243 -17.115 1.00 92.56 377 ILE A C 1
ATOM 2837 O O . ILE A 1 377 ? -11.626 -14.310 -17.746 1.00 92.56 377 ILE A O 1
ATOM 2841 N N . THR A 1 378 ? -12.118 -12.113 -17.619 1.00 94.88 378 THR A N 1
ATOM 2842 C CA . THR A 1 378 ? -12.509 -11.932 -19.029 1.00 94.88 378 THR A CA 1
ATOM 2843 C C . THR A 1 378 ? -11.576 -10.926 -19.694 1.00 94.88 378 THR A C 1
ATOM 2845 O O . THR A 1 378 ? -11.244 -9.906 -19.095 1.00 94.88 378 THR A O 1
ATOM 2848 N N . MET A 1 379 ? -11.150 -11.209 -20.927 1.00 94.69 379 MET A N 1
ATOM 2849 C CA . MET A 1 379 ? -10.235 -10.357 -21.691 1.00 94.69 379 MET A CA 1
ATOM 2850 C C . MET A 1 379 ? -10.715 -10.130 -23.123 1.00 94.69 379 MET A C 1
ATOM 2852 O O . MET A 1 379 ? -11.537 -10.902 -23.622 1.00 94.69 379 MET A O 1
ATOM 2856 N N . ASP A 1 380 ? -10.210 -9.077 -23.759 1.00 95.19 380 ASP A N 1
ATOM 2857 C CA . ASP A 1 380 ? -10.316 -8.879 -25.207 1.00 95.19 380 ASP A CA 1
ATOM 2858 C C . ASP A 1 380 ? -9.311 -9.751 -25.991 1.00 95.19 380 ASP A C 1
ATOM 2860 O O . ASP A 1 380 ? -8.620 -10.604 -25.424 1.00 95.19 380 ASP A O 1
ATOM 2864 N N . GLU A 1 381 ? -9.266 -9.585 -27.315 1.00 93.94 381 GLU A N 1
ATOM 2865 C CA . GLU A 1 381 ? -8.399 -10.373 -28.204 1.00 93.94 381 GLU A CA 1
ATOM 2866 C C . GLU A 1 381 ? -6.908 -10.061 -27.985 1.00 93.94 381 GLU A C 1
ATOM 2868 O O . GLU A 1 381 ? -6.042 -10.928 -28.143 1.00 93.94 381 GLU A O 1
ATOM 2873 N N . GLU A 1 382 ? -6.601 -8.834 -27.571 1.00 94.44 382 GLU A N 1
ATOM 2874 C CA . GLU A 1 382 ? -5.261 -8.347 -27.267 1.00 94.44 382 GLU A CA 1
ATOM 2875 C C . GLU A 1 382 ? -4.760 -8.811 -25.892 1.00 94.44 382 GLU A C 1
ATOM 2877 O O . GLU A 1 382 ? -3.544 -8.822 -25.662 1.00 94.44 382 GLU A O 1
ATOM 2882 N N . GLY A 1 383 ? -5.658 -9.283 -25.023 1.00 94.81 383 GLY A N 1
ATOM 2883 C CA . GLY A 1 383 ? -5.381 -9.810 -23.688 1.00 94.81 383 GLY A CA 1
ATOM 2884 C C . GLY A 1 383 ? -5.538 -8.789 -22.562 1.00 94.81 383 GLY A C 1
ATOM 2885 O O . GLY A 1 383 ? -5.042 -9.042 -21.458 1.00 94.81 383 GLY A O 1
ATOM 2886 N N . HIS A 1 384 ? -6.189 -7.654 -22.821 1.00 96.62 384 HIS A N 1
ATOM 2887 C CA . HIS A 1 384 ? -6.556 -6.659 -21.816 1.00 96.62 384 HIS A CA 1
ATOM 2888 C C . HIS A 1 384 ? -7.804 -7.089 -21.055 1.00 96.62 384 HIS A C 1
ATOM 2890 O O . HIS A 1 384 ? -8.719 -7.703 -21.602 1.00 96.62 384 HIS A O 1
ATOM 2896 N N . LEU A 1 385 ? -7.847 -6.752 -19.771 1.00 95.50 385 LEU A N 1
ATOM 2897 C CA . LEU A 1 385 ? -8.934 -7.127 -18.877 1.00 95.50 385 LEU A CA 1
ATOM 2898 C C . LEU A 1 385 ? -10.217 -6.344 -19.210 1.00 95.50 385 LEU A C 1
ATOM 2900 O O . LEU A 1 385 ? -10.201 -5.117 -19.269 1.00 95.50 385 LEU A O 1
ATOM 2904 N N . THR A 1 386 ? -11.334 -7.049 -19.395 1.00 95.88 386 THR A N 1
ATOM 2905 C CA . THR A 1 386 ? -12.662 -6.452 -19.652 1.00 95.88 386 THR A CA 1
ATOM 2906 C C . THR A 1 386 ? -13.674 -6.753 -18.549 1.00 95.88 386 THR A C 1
ATOM 2908 O O . THR A 1 386 ? -14.634 -6.004 -18.377 1.00 95.88 386 THR A O 1
ATOM 2911 N N . ALA A 1 387 ? -13.451 -7.813 -17.772 1.00 96.00 387 ALA A N 1
ATOM 2912 C CA . ALA A 1 387 ? -14.159 -8.083 -16.526 1.00 96.00 387 ALA A CA 1
ATOM 2913 C C . ALA A 1 387 ? -13.262 -8.879 -15.574 1.00 96.00 387 ALA A C 1
ATOM 2915 O O . ALA A 1 387 ? -12.463 -9.712 -16.016 1.00 96.00 387 ALA A O 1
ATOM 2916 N N . TYR A 1 388 ? -13.438 -8.649 -14.277 1.00 95.25 388 TYR A N 1
ATOM 2917 C CA . TYR A 1 388 ? -12.814 -9.434 -13.222 1.00 95.25 388 TYR A CA 1
ATOM 2918 C C . TYR A 1 388 ? -13.794 -9.622 -12.081 1.00 95.25 388 TYR A C 1
ATOM 2920 O O . TYR A 1 388 ? -14.231 -8.630 -11.505 1.00 95.25 388 TYR A O 1
ATOM 2928 N N . LEU A 1 389 ? -14.133 -10.873 -11.781 1.00 94.56 389 LEU A N 1
ATOM 2929 C CA . LEU A 1 389 ? -14.945 -11.212 -10.621 1.00 94.56 389 LEU A CA 1
ATOM 2930 C C . LEU A 1 389 ? -14.024 -11.340 -9.403 1.00 94.56 389 LEU A C 1
ATOM 2932 O O . LEU A 1 389 ? -13.364 -12.362 -9.240 1.00 94.56 389 LEU A O 1
ATOM 2936 N N . ALA A 1 390 ? -13.945 -10.285 -8.598 1.00 92.62 390 ALA A N 1
ATOM 2937 C CA . ALA A 1 390 ? -13.239 -10.305 -7.326 1.00 92.62 390 ALA A CA 1
ATOM 2938 C C . ALA A 1 390 ? -14.107 -10.958 -6.245 1.00 92.62 390 ALA A C 1
ATOM 2940 O O . ALA A 1 390 ? -15.333 -10.840 -6.294 1.00 92.62 390 ALA A O 1
ATOM 2941 N N . ASP A 1 391 ? -13.439 -11.618 -5.300 1.00 90.81 391 ASP A N 1
ATOM 2942 C CA . ASP A 1 391 ? -14.021 -12.068 -4.034 1.00 90.81 391 ASP A CA 1
ATOM 2943 C C . ASP A 1 391 ? -14.000 -10.893 -3.052 1.00 90.81 391 ASP A C 1
ATOM 2945 O O . ASP A 1 391 ? -13.000 -10.641 -2.374 1.00 90.81 391 ASP A O 1
ATOM 2949 N N . VAL A 1 392 ? -15.047 -10.072 -3.107 1.00 91.00 392 VAL A N 1
ATOM 2950 C CA . VAL A 1 392 ? -15.165 -8.858 -2.291 1.00 91.00 392 VAL A CA 1
ATOM 2951 C C . VAL A 1 392 ? -15.775 -9.194 -0.941 1.00 91.00 392 VAL A C 1
ATOM 2953 O O . VAL A 1 392 ? -15.354 -8.631 0.067 1.00 91.00 392 VAL A O 1
ATOM 2956 N N . ASP A 1 393 ? -16.753 -10.093 -0.907 1.00 88.75 393 ASP A N 1
ATOM 2957 C CA . ASP A 1 393 ? -17.450 -10.453 0.329 1.00 88.75 393 ASP A CA 1
ATOM 2958 C C . ASP A 1 393 ? -16.613 -11.340 1.264 1.00 88.75 393 ASP A C 1
ATOM 2960 O O . ASP A 1 393 ? -16.860 -11.313 2.471 1.00 88.75 393 ASP A O 1
ATOM 2964 N N . ASP A 1 394 ? -15.623 -12.072 0.734 1.00 81.31 394 ASP A N 1
ATOM 2965 C CA . ASP A 1 394 ? -14.668 -12.901 1.484 1.00 81.31 394 ASP A CA 1
ATOM 2966 C C . ASP A 1 394 ? -15.363 -13.841 2.483 1.00 81.31 394 ASP A C 1
ATOM 2968 O O . ASP A 1 394 ? -15.069 -13.901 3.678 1.00 81.31 394 ASP A O 1
ATOM 2972 N N . ASP A 1 395 ? -16.343 -14.600 1.982 1.00 78.00 395 ASP A N 1
ATOM 2973 C CA . ASP A 1 395 ? -17.153 -15.532 2.779 1.00 78.00 395 ASP A CA 1
ATOM 2974 C C . ASP A 1 395 ? -16.435 -16.869 3.078 1.00 78.00 395 ASP A C 1
ATOM 2976 O O . ASP A 1 395 ? -17.036 -17.828 3.579 1.00 78.00 395 ASP A O 1
ATOM 2980 N N . GLY A 1 396 ? -15.137 -16.939 2.763 1.00 77.88 396 GLY A N 1
ATOM 2981 C CA . GLY A 1 396 ? -14.286 -18.119 2.893 1.00 77.88 396 GLY A CA 1
ATOM 2982 C C . GLY A 1 396 ? -14.451 -19.151 1.774 1.00 77.88 396 GLY A C 1
ATOM 2983 O O . GLY A 1 396 ? -13.824 -20.214 1.834 1.00 77.88 396 GLY A O 1
ATOM 2984 N N . THR A 1 397 ? -15.280 -18.888 0.756 1.00 78.56 397 THR A N 1
ATOM 2985 C CA . THR A 1 397 ? -15.428 -19.779 -0.407 1.00 78.56 397 THR A CA 1
ATOM 2986 C C . THR A 1 397 ? -14.459 -19.464 -1.546 1.00 78.56 397 THR A C 1
ATOM 2988 O O . THR A 1 397 ? -14.290 -20.306 -2.434 1.00 78.56 397 THR A O 1
ATOM 2991 N N . TYR A 1 398 ? -13.778 -18.312 -1.503 1.00 77.94 398 TYR A N 1
ATOM 2992 C CA . TYR A 1 398 ? -12.823 -17.859 -2.522 1.00 77.94 398 TYR A CA 1
ATOM 2993 C C . TYR A 1 398 ? -13.428 -17.768 -3.929 1.00 77.94 398 TYR A C 1
ATOM 2995 O O . TYR A 1 398 ? -12.742 -17.988 -4.937 1.00 77.94 398 TYR A O 1
ATOM 3003 N N . THR A 1 399 ? -14.735 -17.511 -4.022 1.00 83.94 399 THR A N 1
ATOM 3004 C CA . THR A 1 399 ? -15.436 -17.396 -5.300 1.00 83.94 399 THR A CA 1
ATOM 3005 C C . THR A 1 399 ? -15.612 -15.941 -5.667 1.00 83.94 399 THR A C 1
ATOM 3007 O O . THR A 1 399 ? -16.311 -15.240 -4.963 1.00 83.94 399 THR A O 1
ATOM 3010 N N . GLY A 1 400 ? -15.069 -15.518 -6.807 1.00 86.00 400 GLY A N 1
ATOM 3011 C CA . GLY A 1 400 ? -15.327 -14.177 -7.312 1.00 86.00 400 GLY A CA 1
ATOM 3012 C C . GLY A 1 400 ? -16.789 -13.969 -7.708 1.00 86.00 400 GLY A C 1
ATOM 3013 O O . GLY A 1 400 ? -17.301 -14.646 -8.608 1.00 86.00 400 GLY A O 1
ATOM 3014 N N . GLU A 1 401 ? -17.439 -12.996 -7.084 1.00 90.50 401 GLU A N 1
ATOM 3015 C CA . GLU A 1 401 ? -18.851 -12.645 -7.263 1.00 90.50 401 GLU A CA 1
ATOM 3016 C C . GLU A 1 401 ? -19.055 -11.215 -7.774 1.00 90.50 401 GLU A C 1
ATOM 3018 O O . GLU A 1 401 ? -20.072 -10.923 -8.413 1.00 90.50 401 GLU A O 1
ATOM 3023 N N . THR A 1 402 ? -18.073 -10.337 -7.570 1.00 93.75 402 THR A N 1
ATOM 3024 C CA . THR A 1 402 ? -18.220 -8.906 -7.840 1.00 93.75 402 THR A CA 1
ATOM 3025 C C . THR A 1 402 ? -17.376 -8.481 -9.033 1.00 93.75 402 THR A C 1
ATOM 3027 O O . THR A 1 402 ? -16.152 -8.565 -9.001 1.00 93.75 402 THR A O 1
ATOM 3030 N N . ASN A 1 403 ? -18.002 -7.974 -10.105 1.00 95.94 403 ASN A N 1
ATOM 3031 C CA . ASN A 1 403 ? -17.231 -7.389 -11.205 1.00 95.94 403 ASN A CA 1
ATOM 3032 C C . ASN A 1 403 ? -16.645 -6.031 -10.799 1.00 95.94 403 ASN A C 1
ATOM 3034 O O . ASN A 1 403 ? -17.389 -5.067 -10.618 1.00 95.94 403 ASN A O 1
ATOM 3038 N N . VAL A 1 404 ? -15.318 -5.944 -10.746 1.00 96.44 404 VAL A N 1
ATOM 3039 C CA . VAL A 1 404 ? -14.592 -4.751 -10.271 1.00 96.44 404 VAL A CA 1
ATOM 3040 C C . VAL A 1 404 ? -13.938 -3.942 -11.389 1.00 96.44 404 VAL A C 1
ATOM 3042 O O . VAL A 1 404 ? -13.225 -2.971 -11.134 1.00 96.44 404 VAL A O 1
ATOM 3045 N N . ILE A 1 405 ? -14.202 -4.299 -12.648 1.00 97.44 405 ILE A N 1
ATOM 3046 C CA . ILE A 1 405 ? -13.806 -3.479 -13.794 1.00 97.44 405 ILE A CA 1
ATOM 3047 C C . ILE A 1 405 ? -14.825 -2.368 -14.001 1.00 97.44 405 ILE A C 1
ATOM 3049 O O . ILE A 1 405 ? -16.014 -2.622 -14.216 1.00 97.44 405 ILE A O 1
ATOM 3053 N N . LYS A 1 406 ? -14.342 -1.127 -13.949 1.00 97.19 406 LYS A N 1
ATOM 3054 C CA . LYS A 1 406 ? -15.151 0.087 -14.073 1.00 97.19 406 LYS A CA 1
ATOM 3055 C C . LYS A 1 406 ? -14.643 0.966 -15.199 1.00 97.19 406 LYS A C 1
ATOM 3057 O O . LYS A 1 406 ? -13.467 0.930 -15.546 1.00 97.19 406 LYS A O 1
ATOM 3062 N N . THR A 1 407 ? -15.528 1.812 -15.719 1.00 97.12 407 THR A N 1
ATOM 3063 C CA . THR A 1 407 ? -15.165 2.872 -16.660 1.00 97.12 407 THR A CA 1
ATOM 3064 C C . THR A 1 407 ? -15.550 4.224 -16.076 1.00 97.12 407 THR A C 1
ATOM 3066 O O . THR A 1 407 ? -16.726 4.486 -15.827 1.00 97.12 407 THR A O 1
ATOM 3069 N N . GLU A 1 408 ? -14.568 5.100 -15.892 1.00 95.69 408 GLU A N 1
ATOM 3070 C CA . GLU A 1 408 ? -14.756 6.468 -15.405 1.00 95.69 408 GLU A CA 1
ATOM 3071 C C . GLU A 1 408 ? -13.844 7.410 -16.197 1.00 95.69 408 GLU A C 1
ATOM 3073 O O . GLU A 1 408 ? -12.703 7.070 -16.495 1.00 95.69 408 GLU A O 1
ATOM 3078 N N . GLY A 1 409 ? -14.346 8.582 -16.601 1.00 93.00 409 GLY A N 1
ATOM 3079 C CA . GLY A 1 409 ? -13.536 9.556 -17.348 1.00 93.00 409 GLY A CA 1
ATOM 3080 C C . GLY A 1 409 ? -13.003 9.048 -18.698 1.00 93.00 409 GLY A C 1
ATOM 3081 O O . GLY A 1 409 ? -12.051 9.609 -19.227 1.00 93.00 409 GLY A O 1
ATOM 3082 N N . GLY A 1 410 ? -13.600 7.987 -19.256 1.00 95.75 410 GLY A N 1
ATOM 3083 C CA . GLY A 1 410 ? -13.127 7.327 -20.479 1.00 95.75 410 GLY A CA 1
ATOM 3084 C C . GLY A 1 410 ? -12.002 6.308 -20.264 1.00 95.75 410 GLY A C 1
ATOM 3085 O O . GLY A 1 410 ? -11.554 5.708 -21.237 1.00 95.75 410 GLY A O 1
ATOM 3086 N N . ILE A 1 411 ? -11.574 6.079 -19.021 1.00 97.75 411 ILE A N 1
ATOM 3087 C CA . ILE A 1 411 ? -10.571 5.076 -18.654 1.00 97.75 411 ILE A CA 1
ATOM 3088 C C . ILE A 1 411 ? -11.297 3.851 -18.103 1.00 97.75 411 ILE A C 1
ATOM 3090 O O . ILE A 1 411 ? -12.120 3.980 -17.197 1.00 97.75 411 ILE A O 1
ATOM 3094 N N . THR A 1 412 ? -10.993 2.670 -18.642 1.00 98.19 412 THR A N 1
ATOM 3095 C CA . THR A 1 412 ? -11.451 1.391 -18.079 1.00 98.19 412 THR A CA 1
ATOM 3096 C C . THR A 1 412 ? -10.352 0.835 -17.188 1.00 98.19 412 THR A C 1
ATOM 3098 O O . THR A 1 412 ? -9.225 0.670 -17.646 1.00 98.19 412 THR A O 1
ATOM 3101 N N . TYR A 1 413 ? -10.654 0.595 -15.917 1.00 98.12 413 TYR A N 1
ATOM 3102 C CA . TYR A 1 413 ? -9.659 0.245 -14.908 1.00 98.12 413 TYR A CA 1
ATOM 3103 C C . TYR A 1 413 ? -10.183 -0.796 -13.916 1.00 98.12 413 TYR A C 1
ATOM 3105 O O . TYR A 1 413 ? -11.392 -0.941 -13.715 1.00 98.12 413 TYR A O 1
ATOM 3113 N N . PHE A 1 414 ? -9.251 -1.497 -13.274 1.00 97.81 414 PHE A N 1
ATOM 3114 C CA . PHE A 1 414 ? -9.524 -2.351 -12.122 1.00 97.81 414 PHE A CA 1
ATOM 3115 C C . PHE A 1 414 ? -9.688 -1.478 -10.873 1.00 97.81 414 PHE A C 1
ATOM 3117 O O . PHE A 1 414 ? -8.733 -0.843 -10.423 1.00 97.81 414 PHE A O 1
ATOM 3124 N N . ALA A 1 415 ? -10.895 -1.424 -10.313 1.00 95.88 415 ALA A N 1
ATOM 3125 C CA . ALA A 1 415 ? -11.181 -0.672 -9.096 1.00 95.88 415 ALA A CA 1
ATOM 3126 C C . ALA A 1 415 ? -10.924 -1.561 -7.874 1.00 95.88 415 ALA A C 1
ATOM 3128 O O . ALA A 1 415 ? -11.815 -2.297 -7.486 1.00 95.88 415 ALA A O 1
ATOM 3129 N N . GLU A 1 416 ? -9.716 -1.524 -7.305 1.00 91.12 416 GLU A N 1
ATOM 3130 C CA . GLU A 1 416 ? -9.210 -2.525 -6.346 1.00 91.12 416 GLU A CA 1
ATOM 3131 C C . GLU A 1 416 ? -9.752 -2.469 -4.905 1.00 91.12 416 GLU A C 1
ATOM 3133 O O . GLU A 1 416 ? -9.751 -3.490 -4.226 1.00 91.12 416 GLU A O 1
ATOM 3138 N N . SER A 1 417 ? -10.191 -1.309 -4.430 1.00 90.12 417 SER A N 1
ATOM 3139 C CA . SER A 1 417 ? -10.623 -1.113 -3.034 1.00 90.12 417 SER A CA 1
ATOM 3140 C C . SER A 1 417 ? -11.914 -0.301 -2.993 1.00 90.12 417 SER A C 1
ATOM 3142 O O . SER A 1 417 ? -12.014 0.725 -2.322 1.00 90.12 417 SER A O 1
ATOM 3144 N N . ASP A 1 418 ? -12.866 -0.697 -3.838 1.00 89.81 418 ASP A N 1
ATOM 3145 C CA . ASP A 1 418 ? -14.143 -0.005 -4.020 1.00 89.81 418 ASP A CA 1
ATOM 3146 C C . ASP A 1 418 ? -15.312 -0.754 -3.370 1.00 89.81 418 ASP A C 1
ATOM 3148 O O . ASP A 1 418 ? -16.224 -0.118 -2.847 1.00 89.81 418 ASP A O 1
ATOM 3152 N N . GLY A 1 419 ? -15.265 -2.090 -3.371 1.00 89.94 419 GLY A N 1
ATOM 3153 C CA . GLY A 1 419 ? -16.252 -2.933 -2.692 1.00 89.94 419 GLY A CA 1
ATOM 3154 C C . GLY A 1 419 ? -15.967 -3.172 -1.203 1.00 89.94 419 GLY A C 1
ATOM 3155 O O . GLY A 1 419 ? -16.898 -3.438 -0.451 1.00 89.94 419 GLY A O 1
ATOM 3156 N N . ARG A 1 420 ? -14.700 -3.039 -0.793 1.00 92.50 420 ARG A N 1
ATOM 3157 C CA . ARG A 1 420 ? -14.192 -3.117 0.588 1.00 92.50 420 ARG A CA 1
ATOM 3158 C C . ARG A 1 420 ? -12.891 -2.315 0.699 1.00 92.50 420 ARG A C 1
ATOM 3160 O O . ARG A 1 420 ? -12.312 -1.952 -0.331 1.00 92.50 420 ARG A O 1
ATOM 3167 N N . SER A 1 421 ? -12.421 -2.051 1.914 1.00 91.94 421 SER A N 1
ATOM 3168 C CA . SER A 1 421 ? -11.192 -1.279 2.135 1.00 91.94 421 SER A CA 1
ATOM 3169 C C . SER A 1 421 ? -9.934 -2.036 1.701 1.00 91.94 421 SER A C 1
ATOM 3171 O O . SER A 1 421 ? -9.113 -1.502 0.947 1.00 91.94 421 SER A O 1
ATOM 3173 N N . ALA A 1 422 ? -9.802 -3.295 2.118 1.00 91.44 422 ALA A N 1
ATOM 3174 C CA . ALA A 1 422 ? -8.689 -4.153 1.741 1.00 91.44 422 ALA A CA 1
ATOM 3175 C C . ALA A 1 422 ? -8.639 -4.451 0.230 1.00 91.44 422 ALA A C 1
ATOM 3177 O O . ALA A 1 422 ? -9.670 -4.586 -0.437 1.00 91.44 422 ALA A O 1
ATOM 3178 N N . PRO A 1 423 ? -7.431 -4.615 -0.324 1.00 92.69 423 PRO A N 1
ATOM 3179 C CA . PRO A 1 423 ? -7.241 -4.840 -1.743 1.00 92.69 423 PRO A CA 1
ATOM 3180 C C . PRO A 1 423 ? -7.758 -6.216 -2.166 1.00 92.69 423 PRO A C 1
ATOM 3182 O O . PRO A 1 423 ? -7.717 -7.186 -1.404 1.00 92.69 423 PRO A O 1
ATOM 3185 N N . TYR A 1 424 ? -8.194 -6.318 -3.417 1.00 92.12 424 TYR A N 1
ATOM 3186 C CA . TYR A 1 424 ? -8.504 -7.591 -4.080 1.00 92.12 424 TYR A CA 1
ATOM 3187 C C . TYR A 1 424 ? -7.846 -7.712 -5.466 1.00 92.12 424 TYR A C 1
ATOM 3189 O O . TYR A 1 424 ? -8.267 -8.531 -6.284 1.00 92.12 424 TYR A O 1
ATOM 3197 N N . PHE A 1 425 ? -6.805 -6.918 -5.763 1.00 93.50 425 PHE A N 1
ATOM 3198 C CA . PHE A 1 425 ? -5.981 -7.144 -6.951 1.00 93.50 425 PHE A CA 1
ATOM 3199 C C . PHE A 1 425 ? -4.980 -8.271 -6.683 1.00 93.50 425 PHE A C 1
ATOM 3201 O O . PHE A 1 425 ? -4.002 -8.121 -5.956 1.00 93.50 425 PHE A O 1
ATOM 3208 N N . ASP A 1 426 ? -5.199 -9.412 -7.319 1.00 90.94 426 ASP A N 1
ATOM 3209 C CA . ASP A 1 426 ? -4.438 -10.643 -7.092 1.00 90.94 426 ASP A CA 1
ATOM 3210 C C . ASP A 1 426 ? -4.090 -11.371 -8.407 1.00 90.94 426 ASP A C 1
ATOM 3212 O O . ASP A 1 426 ? -3.916 -12.591 -8.449 1.00 90.94 426 ASP A O 1
ATOM 3216 N N . ILE A 1 427 ? -3.957 -10.608 -9.499 1.00 91.06 427 ILE A N 1
ATOM 3217 C CA . ILE A 1 427 ? -3.637 -11.120 -10.838 1.00 91.06 427 ILE A CA 1
ATOM 3218 C C . ILE A 1 427 ? -2.160 -10.885 -11.170 1.00 91.06 427 ILE A C 1
ATOM 3220 O O . ILE A 1 427 ? -1.656 -9.769 -11.074 1.00 91.06 427 ILE A O 1
ATOM 3224 N N . ILE A 1 428 ? -1.478 -11.916 -11.677 1.00 91.56 428 ILE A N 1
ATOM 3225 C CA . ILE A 1 428 ? -0.128 -11.773 -12.239 1.00 91.56 428 ILE A CA 1
ATOM 3226 C C . ILE A 1 428 ? -0.216 -11.281 -13.688 1.00 91.56 428 ILE A C 1
ATOM 3228 O O . ILE A 1 428 ? -0.620 -12.028 -14.583 1.00 91.56 428 ILE A O 1
ATOM 3232 N N . ILE A 1 429 ? 0.163 -10.027 -13.933 1.00 94.19 429 ILE A N 1
ATOM 3233 C CA . ILE A 1 429 ? 0.148 -9.437 -15.281 1.00 94.19 429 ILE A CA 1
ATOM 3234 C C . ILE A 1 429 ? 1.364 -9.868 -16.119 1.00 94.19 429 ILE A C 1
ATOM 3236 O O . ILE A 1 429 ? 2.405 -10.273 -15.595 1.00 94.19 429 ILE A O 1
ATOM 3240 N N . ASP A 1 430 ? 1.256 -9.754 -17.442 1.00 95.00 430 ASP A N 1
ATOM 3241 C CA . ASP A 1 430 ? 2.346 -10.087 -18.359 1.00 95.00 430 ASP A CA 1
ATOM 3242 C C . ASP A 1 430 ? 3.578 -9.187 -18.121 1.00 95.00 430 ASP A C 1
ATOM 3244 O O . ASP A 1 430 ? 3.475 -7.970 -17.942 1.00 95.00 430 ASP A O 1
ATOM 3248 N N . GLY A 1 431 ? 4.768 -9.795 -18.143 1.00 95.00 431 GLY A N 1
ATOM 3249 C CA . GLY A 1 431 ? 6.039 -9.144 -17.798 1.00 95.00 431 GLY A CA 1
ATOM 3250 C C . GLY A 1 431 ? 6.473 -9.343 -16.342 1.00 95.00 431 GLY A C 1
ATOM 3251 O O . GLY A 1 431 ? 7.627 -9.059 -16.023 1.00 95.00 431 GLY A O 1
ATOM 3252 N N . ILE A 1 432 ? 5.595 -9.884 -15.490 1.00 95.50 432 ILE A N 1
ATOM 3253 C CA . ILE A 1 432 ? 5.932 -10.351 -14.142 1.00 95.50 432 ILE A CA 1
ATOM 3254 C C . ILE A 1 432 ? 6.162 -11.864 -14.170 1.00 95.50 432 ILE A C 1
ATOM 3256 O O . ILE A 1 432 ? 5.387 -12.621 -14.755 1.00 95.50 432 ILE A O 1
ATOM 3260 N N . SER A 1 433 ? 7.227 -12.310 -13.511 1.00 93.75 433 SER A N 1
ATOM 3261 C CA . SER A 1 433 ? 7.521 -13.723 -13.266 1.00 93.75 433 SER A CA 1
ATOM 3262 C C . SER A 1 433 ? 7.671 -13.986 -11.769 1.00 93.75 433 SER A C 1
ATOM 3264 O O . SER A 1 433 ? 8.249 -13.172 -11.051 1.00 93.75 433 SER A O 1
ATOM 3266 N N . ILE A 1 434 ? 7.158 -15.124 -11.295 1.00 91.44 434 ILE A N 1
ATOM 3267 C CA . ILE A 1 434 ? 7.302 -15.557 -9.901 1.00 91.44 434 ILE A CA 1
ATOM 3268 C C . ILE A 1 434 ? 8.415 -16.606 -9.840 1.00 91.44 434 ILE A C 1
ATOM 3270 O O . ILE A 1 434 ? 8.311 -17.672 -10.447 1.00 91.44 434 ILE A O 1
ATOM 3274 N N . GLY A 1 435 ? 9.505 -16.284 -9.149 1.00 84.19 435 GLY A N 1
ATOM 3275 C CA . GLY A 1 435 ? 10.619 -17.193 -8.905 1.00 84.19 435 GLY A CA 1
ATOM 3276 C C . GLY A 1 435 ? 10.345 -18.153 -7.747 1.00 84.19 435 GLY A C 1
ATOM 3277 O O . GLY A 1 435 ? 9.442 -17.942 -6.939 1.00 84.19 435 GLY A O 1
ATOM 3278 N N . ALA A 1 436 ? 11.159 -19.205 -7.648 1.00 79.25 436 ALA A N 1
ATOM 3279 C CA . ALA A 1 436 ? 11.109 -20.116 -6.510 1.00 79.25 436 ALA A CA 1
ATOM 3280 C C . ALA A 1 436 ? 11.426 -19.378 -5.196 1.00 79.25 436 ALA A C 1
ATOM 3282 O O . ALA A 1 436 ? 12.280 -18.484 -5.168 1.00 79.25 436 ALA A O 1
ATOM 3283 N N . ALA A 1 437 ? 10.756 -19.783 -4.114 1.00 70.50 437 ALA A N 1
ATOM 3284 C CA . ALA A 1 437 ? 11.081 -19.320 -2.771 1.00 70.50 437 ALA A CA 1
ATOM 3285 C C . ALA A 1 437 ? 12.533 -19.687 -2.426 1.00 70.50 437 ALA A C 1
ATOM 3287 O O . ALA A 1 437 ? 13.016 -20.767 -2.783 1.00 70.50 437 ALA A O 1
ATOM 3288 N N . VAL A 1 438 ? 13.235 -18.785 -1.740 1.00 64.62 438 VAL A N 1
ATOM 3289 C CA . VAL A 1 438 ? 14.590 -19.060 -1.255 1.00 64.62 438 VAL A CA 1
ATOM 3290 C C . VAL A 1 438 ? 14.475 -19.872 0.030 1.00 64.62 438 VAL A C 1
ATOM 3292 O O . VAL A 1 438 ? 13.976 -19.378 1.035 1.00 64.62 438 VAL A O 1
ATOM 3295 N N . VAL A 1 439 ? 14.931 -21.125 -0.000 1.00 61.09 439 VAL A N 1
ATOM 3296 C CA . VAL A 1 439 ? 15.071 -21.933 1.215 1.00 61.09 439 VAL A CA 1
ATOM 3297 C C . VAL A 1 439 ? 16.318 -21.443 1.939 1.00 61.09 439 VAL A C 1
ATOM 3299 O O . VAL A 1 439 ? 17.438 -21.675 1.484 1.00 61.09 439 VAL A O 1
ATOM 3302 N N . VAL A 1 440 ? 16.128 -20.718 3.036 1.00 56.69 440 VAL A N 1
ATOM 3303 C CA . VAL A 1 440 ? 17.230 -20.314 3.907 1.00 56.69 440 VAL A CA 1
ATOM 3304 C C . VAL A 1 440 ? 17.584 -21.524 4.769 1.00 56.69 440 VAL A C 1
ATOM 3306 O O . VAL A 1 440 ? 16.791 -21.923 5.614 1.00 56.69 440 VAL A O 1
ATOM 3309 N N . GLU A 1 441 ? 18.746 -22.142 4.543 1.00 52.78 441 GLU A N 1
ATOM 3310 C CA . GLU A 1 441 ? 19.268 -23.126 5.498 1.00 52.78 441 GLU A CA 1
ATOM 3311 C C . GLU A 1 441 ? 19.569 -22.405 6.828 1.00 52.78 441 GLU A C 1
ATOM 3313 O O . GLU A 1 441 ? 20.171 -21.318 6.833 1.00 52.78 441 GLU A O 1
ATOM 3318 N N . GLU A 1 442 ? 19.064 -22.969 7.934 1.00 46.09 442 GLU A N 1
ATOM 3319 C CA . GLU A 1 442 ? 19.178 -22.409 9.292 1.00 46.09 442 GLU A CA 1
ATOM 3320 C C . GLU A 1 442 ? 20.630 -22.133 9.695 1.00 46.09 442 GLU A C 1
ATOM 3322 O O . GLU A 1 442 ? 21.470 -23.061 9.629 1.00 46.09 442 GLU A O 1
#

Radius of gyration: 26.49 Å; Cα contacts (8 Å, |Δi|>4): 934; chains: 1; bounding box: 101×57×60 Å

Secondary structure (DSSP, 8-state):
--HHHHHHHHHHHHHHHHSSSSSSS------------PPPPPPPPTTT--EEEE-SS-TTSHHHHHHHHHHHHHHHHTT--TTSEEEE----SSHHHHHHHHHHHHTT-SEEEE-SGGGHHHHHHHHHH-TTSEEEEES-S-TTTS--TTEEEEEE-HHHHHHHHHHHHHHHHHHTT-TTSTTPPPGGG-EEEEEESSSSHHHHHHHHHHHHHHHTT-TT-EEEEEE-SSS--HHHHHHHHHHHHHTT-SSEEEESSSSHHHHHHHHHT--EEEESS----TTEEEEEEE--HHHHHHHHHHHHHT-PPPSEEEE-TTTTSEEEPPP-TTSPTTHHHHHHHHHHHHHHTS--TTBGGG---HHHHH--STT--TTTEEE-TT--EEEEEE--S--SS----EE-EEEETTEEEE-TTSSSSS-------TTEEEPPP-----